Protein AF-A0A973XFJ5-F1 (afdb_monomer_lite)

Foldseek 3Di:
DVLAADDDPDDPCVFLPVQDDPDDDDPDDDPDSAWTWDACPPPQWDVCVQANPPDDQRNHPNARDDHHQDDQDDQDQAHAPDPDSTCSLFQVVLGDRDTGIHDNDHDDQPPGSSLVDGGQPCSSVVRDPDPFPCVAQAPPGHYRNLVVFFWPDQEDDAFDWIGGRAHQADCTDRRHRPDNQGDDPDDGLVQFAPDDSTRGHTDHGFQAAAWAPPDDPVLFDPDPVDGGFPCSCLVGHNDWQFPPCCCADPVNVVRHDDPDRRHHADPLADDQDPDTLNQWAEDCQHQNHDIRDDPRGDSAQTKDFPPPDPDFPCVQANPPDACPSHPRQNQRHHQDCPDQLHADDDDPVDGQCQFLPPQGDGDIDGRNGDDDDSAWGWDFCPPPQWPCCLPANCPDDQRNHVNRAQAAHEHPPDPDDQFAPPPPDPGLSLFQVVLGDHDIGTRHDPDRYDDPDSSPPPPGAPCSVVVPDPDPFPCSAAEPPHDYDPLVSFFWPVAAEDDPQDWIGGAAHFADCRHDRRYYHDPPGDRDDGPVVFADDDSTTGHTDQPPPDDDD

Sequence (553 aa):
LAPAHLPASAACQSCHINSTPTGLVPSAGMKTFAGAGFIHTGITSGCETCHGPNVVAGSFAGNPSIVVMPQSGVPGASAHIPSSTTCESCHLGSMPASLIPFSASAPAIGSTGFRTSPPTSAKIHANSNTSSCAACHEGGMAWVGVDLYPRASSVYVPHAIYTGYQTRPGTGGSYAVNDASHPGAGLDCGTCHTSFSGFGPLSLPSGHIPVASTATCGNCHSNFSTPPTIDAIHAYAPSQTSNCAQCHSTDNAALYTVTRAIVTPPIDHIPMGTLSCESCHVGALSSIKATPVKTGDSFAASLFNHAGTTVACSYCHGVNVDASTFKGLSGIKVLSYTATPPHMKVNSQLGCESCHLGSVPTGQVGVGVGSKSFAGASFIHSNITSDCENCHGPSITPASFMGSPKIVVMPPSVVAGPGSHIPSSTTCESCHLSSMPSGLLPGSASKTTGPGTGFQSPAPSSSQVHGNSNTASCNLCHEKNQSWIGMSMYPGAPAGARVPGATYTGFQTRPFAGGTGTSVNDATHVTSGECSDCHNGFTGFAPPTMGSNHIPV

Structure (mmCIF, N/CA/C/O backbone):
data_AF-A0A973XFJ5-F1
#
_entry.id   AF-A0A973XFJ5-F1
#
loop_
_atom_site.group_PDB
_atom_site.id
_atom_site.type_symbol
_atom_site.label_atom_id
_atom_site.label_alt_id
_atom_site.label_comp_id
_atom_site.label_asym_id
_atom_site.label_entity_id
_atom_site.label_seq_id
_atom_site.pdbx_PDB_ins_code
_atom_site.Cartn_x
_atom_site.Cartn_y
_atom_site.Cartn_z
_atom_site.occupancy
_atom_site.B_iso_or_equiv
_atom_site.auth_seq_id
_atom_site.auth_comp_id
_atom_site.auth_asym_id
_atom_site.auth_atom_id
_atom_site.pdbx_PDB_model_num
ATOM 1 N N . LEU A 1 1 ? -60.911 -20.850 54.458 1.00 60.38 1 LEU A N 1
ATOM 2 C CA . LEU A 1 1 ? -60.712 -19.746 55.426 1.00 60.38 1 LEU A CA 1
ATOM 3 C C . LEU A 1 1 ? -60.797 -18.440 54.648 1.00 60.38 1 LEU A C 1
ATOM 5 O O . LEU A 1 1 ? -60.376 -18.435 53.497 1.00 60.38 1 LEU A O 1
ATOM 9 N N . ALA A 1 2 ? -61.376 -17.392 55.232 1.00 54.91 2 ALA A N 1
ATOM 10 C CA . ALA A 1 2 ? -61.298 -16.028 54.713 1.00 54.91 2 ALA A CA 1
ATOM 11 C C . ALA A 1 2 ? -60.656 -15.167 55.817 1.00 54.91 2 ALA A C 1
ATOM 13 O O . ALA A 1 2 ? -61.245 -15.091 56.899 1.00 54.91 2 ALA A O 1
ATOM 14 N N . PRO A 1 3 ? -59.454 -14.595 55.609 1.00 65.69 3 PRO A N 1
ATOM 15 C CA . PRO A 1 3 ? -58.591 -14.686 54.418 1.00 65.69 3 PRO A CA 1
ATOM 16 C C . PRO A 1 3 ? -58.090 -16.110 54.121 1.00 65.69 3 PRO A C 1
ATOM 18 O O . PRO A 1 3 ? -58.245 -17.015 54.945 1.00 65.69 3 PRO A O 1
ATOM 21 N N . ALA A 1 4 ? -57.499 -16.322 52.942 1.00 70.94 4 ALA A N 1
ATOM 22 C CA . ALA A 1 4 ? -56.921 -17.613 52.571 1.00 70.94 4 ALA A CA 1
ATOM 23 C C . ALA A 1 4 ? -55.790 -18.023 53.537 1.00 70.94 4 ALA A C 1
ATOM 25 O O . ALA A 1 4 ? -55.094 -17.181 54.104 1.00 70.94 4 ALA A O 1
ATOM 26 N N . HIS A 1 5 ? -55.617 -19.330 53.750 1.00 74.88 5 HIS A N 1
ATOM 27 C CA . HIS A 1 5 ? -54.439 -19.847 54.451 1.00 74.88 5 HIS A CA 1
ATOM 28 C C . HIS A 1 5 ? -53.214 -19.758 53.530 1.00 74.88 5 HIS A C 1
ATOM 30 O O . HIS A 1 5 ? -53.362 -19.799 52.308 1.00 74.88 5 HIS A O 1
ATOM 36 N N . LEU A 1 6 ? -52.013 -19.664 54.104 1.00 71.38 6 LEU A N 1
ATOM 37 C CA . LEU A 1 6 ? -50.775 -19.664 53.325 1.00 71.38 6 LEU A CA 1
ATOM 38 C C . LEU A 1 6 ? -50.609 -21.005 52.557 1.00 71.38 6 LEU A C 1
ATOM 40 O O . LEU A 1 6 ? -50.971 -22.056 53.100 1.00 71.38 6 LEU A O 1
ATOM 44 N N . PRO A 1 7 ? -50.074 -21.019 51.324 1.00 69.62 7 PRO A N 1
ATOM 45 C CA . PRO A 1 7 ? -49.811 -22.266 50.600 1.00 69.62 7 PRO A CA 1
ATOM 46 C C . PRO A 1 7 ? -48.725 -23.102 51.298 1.00 69.62 7 PRO A C 1
ATOM 48 O O . PRO A 1 7 ? -47.571 -22.689 51.362 1.00 69.62 7 PRO A O 1
ATOM 51 N N . ALA A 1 8 ? -49.073 -24.279 51.824 1.00 67.38 8 ALA A N 1
ATOM 52 C CA . ALA A 1 8 ? -48.135 -25.163 52.517 1.00 67.38 8 ALA A CA 1
ATOM 53 C C . ALA A 1 8 ? -48.295 -26.613 52.044 1.00 67.38 8 ALA A C 1
ATOM 55 O O . ALA A 1 8 ? -49.399 -27.154 52.057 1.00 67.38 8 ALA A O 1
ATOM 56 N N . SER A 1 9 ? -47.185 -27.246 51.657 1.00 67.06 9 SER A N 1
ATOM 57 C CA . SER A 1 9 ? -47.084 -28.698 51.431 1.00 67.06 9 SER A CA 1
ATOM 58 C C . SER A 1 9 ? -46.514 -29.444 52.645 1.00 67.06 9 SER A C 1
ATOM 60 O O . SER A 1 9 ? -46.546 -30.672 52.689 1.00 67.06 9 SER A O 1
ATOM 62 N N . ALA A 1 10 ? -45.992 -28.705 53.631 1.00 66.69 10 ALA A N 1
ATOM 63 C CA . ALA A 1 10 ? -45.483 -29.243 54.885 1.00 66.69 10 ALA A CA 1
ATOM 64 C C . ALA A 1 10 ? -46.624 -29.666 55.823 1.00 66.69 10 ALA A C 1
ATOM 66 O O . ALA A 1 10 ? -47.728 -29.118 55.781 1.00 66.69 10 ALA A O 1
ATOM 67 N N . ALA A 1 11 ? -46.341 -30.625 56.709 1.00 73.38 11 ALA A N 1
ATOM 68 C CA . ALA A 1 11 ? -47.278 -31.030 57.750 1.00 73.38 11 ALA A CA 1
ATOM 69 C C . ALA A 1 11 ? -47.620 -29.838 58.666 1.00 73.38 11 ALA A C 1
ATOM 71 O O . ALA A 1 11 ? -46.754 -29.020 58.979 1.00 73.38 11 ALA A O 1
ATOM 72 N N . CYS A 1 12 ? -48.867 -29.743 59.141 1.00 72.00 12 CYS A N 1
ATOM 73 C CA . CYS A 1 12 ? -49.333 -28.621 59.970 1.00 72.00 12 CYS A CA 1
ATOM 74 C C . CYS A 1 12 ? -48.448 -28.385 61.210 1.00 72.00 12 CYS A C 1
ATOM 76 O O . CYS A 1 12 ? -48.245 -27.245 61.623 1.00 72.00 12 CYS A O 1
ATOM 78 N N . GLN A 1 13 ? -47.884 -29.456 61.771 1.00 71.75 13 GLN A N 1
ATOM 79 C CA . GLN A 1 13 ? -46.976 -29.450 62.919 1.00 71.75 13 GLN A CA 1
ATOM 80 C C . GLN A 1 13 ? -45.671 -28.683 62.652 1.00 71.75 13 GLN A C 1
ATOM 82 O O . GLN A 1 13 ? -45.058 -28.202 63.599 1.00 71.75 13 GLN A O 1
ATOM 87 N N . SER A 1 14 ? -45.249 -28.544 61.393 1.00 68.81 14 SER A N 1
ATOM 88 C CA . SER A 1 14 ? -44.018 -27.837 61.013 1.00 68.81 14 SER A CA 1
ATOM 89 C C . SER A 1 14 ? -44.129 -26.314 61.148 1.00 68.81 14 SER A C 1
ATOM 91 O O . SER A 1 14 ? -43.113 -25.653 61.345 1.00 68.81 14 SER A O 1
ATOM 93 N N . CYS A 1 15 ? -45.344 -25.760 61.075 1.00 66.56 15 CYS A N 1
ATOM 94 C CA . CYS A 1 15 ? -45.603 -24.318 61.204 1.00 66.56 15 CYS A CA 1
ATOM 95 C C . CYS A 1 15 ? -46.362 -23.986 62.503 1.00 66.56 15 CYS A C 1
ATOM 97 O O . CYS A 1 15 ? -46.098 -22.986 63.167 1.00 66.56 15 CYS A O 1
ATOM 99 N N . HIS A 1 16 ? -47.263 -24.863 62.945 1.00 70.69 16 HIS A N 1
ATOM 100 C CA . HIS A 1 16 ? -48.054 -24.683 64.166 1.00 70.69 16 HIS A CA 1
ATOM 101 C C . HIS A 1 16 ? -47.388 -25.316 65.395 1.00 70.69 16 HIS A C 1
ATOM 103 O O . HIS A 1 16 ? -48.012 -26.074 66.147 1.00 70.69 16 HIS A O 1
ATOM 109 N N . ILE A 1 17 ? -46.109 -25.002 65.607 1.00 62.50 17 ILE A N 1
ATOM 110 C CA . ILE A 1 17 ? -45.371 -25.459 66.788 1.00 62.50 17 ILE A CA 1
ATOM 111 C C . ILE A 1 17 ? -46.031 -24.838 68.028 1.00 62.50 17 ILE A C 1
ATOM 113 O O . ILE A 1 17 ? -46.179 -23.623 68.108 1.00 62.50 17 ILE A O 1
ATOM 117 N N . ASN A 1 18 ? -46.465 -25.681 68.970 1.00 57.97 18 ASN A N 1
ATOM 118 C CA . ASN A 1 18 ? -47.217 -25.315 70.184 1.00 57.97 18 ASN A CA 1
ATOM 119 C C . ASN A 1 18 ? -48.660 -24.810 69.973 1.00 57.97 18 ASN A C 1
ATOM 121 O O . ASN A 1 18 ? -49.275 -24.318 70.916 1.00 57.97 18 ASN A O 1
ATOM 125 N N . SER A 1 19 ? -49.229 -24.961 68.772 1.00 59.50 19 SER A N 1
ATOM 126 C CA . SER A 1 19 ? -50.631 -24.600 68.483 1.00 59.50 19 SER A CA 1
ATOM 127 C C . SER A 1 19 ? -51.443 -25.757 67.886 1.00 59.50 19 SER A C 1
ATOM 129 O O . SER A 1 19 ? -52.580 -25.557 67.466 1.00 59.50 19 SER A O 1
ATOM 131 N N . THR A 1 20 ? -50.879 -26.968 67.824 1.00 57.78 20 THR A N 1
ATOM 132 C CA . THR A 1 20 ? -51.564 -28.158 67.299 1.00 57.78 20 THR A CA 1
ATOM 133 C C . THR A 1 20 ? -52.447 -28.805 68.372 1.00 57.78 20 THR A C 1
ATOM 135 O O . THR A 1 20 ? -51.943 -29.155 69.440 1.00 57.78 20 THR A O 1
ATOM 138 N N . PRO A 1 21 ? -53.761 -28.982 68.127 1.00 56.84 21 PRO A N 1
ATOM 139 C CA . PRO A 1 21 ? -54.629 -29.682 69.067 1.00 56.84 21 PRO A CA 1
ATOM 140 C C . PRO A 1 21 ? -54.172 -31.137 69.236 1.00 56.84 21 PRO A C 1
ATOM 142 O O . PRO A 1 21 ? -54.042 -31.865 68.256 1.00 56.84 21 PRO A O 1
ATOM 145 N N . THR A 1 22 ? -53.960 -31.584 70.471 1.00 54.41 22 THR A N 1
ATOM 146 C CA . THR A 1 22 ? -53.545 -32.959 70.806 1.00 54.41 22 THR A CA 1
ATOM 147 C C . THR A 1 22 ? -54.722 -33.946 70.923 1.00 54.41 22 THR A C 1
ATOM 149 O O . THR A 1 22 ? -54.562 -35.026 71.487 1.00 54.41 22 THR A O 1
ATOM 152 N N . GLY A 1 23 ? -55.906 -33.620 70.381 1.00 57.28 23 GLY A N 1
ATOM 153 C CA . GLY A 1 23 ? -57.120 -34.445 70.485 1.00 57.28 23 GLY A CA 1
ATOM 154 C C . GLY A 1 23 ? -58.127 -34.271 69.337 1.00 57.28 23 GLY A C 1
ATOM 155 O O . GLY A 1 23 ? -57.961 -33.409 68.474 1.00 57.28 23 GLY A O 1
ATOM 156 N N . LEU A 1 24 ? -59.179 -35.107 69.330 1.00 48.22 24 LEU A N 1
ATOM 157 C CA . LEU A 1 24 ? -60.285 -35.058 68.360 1.00 48.22 24 LEU A CA 1
ATOM 158 C C . LEU A 1 24 ? -61.036 -33.720 68.465 1.00 48.22 24 LEU A C 1
ATOM 160 O O . LEU A 1 24 ? -61.571 -33.381 69.519 1.00 48.22 24 LEU A O 1
ATOM 164 N N . VAL A 1 25 ? -61.079 -32.967 67.365 1.00 53.72 25 VAL A N 1
ATOM 165 C CA . VAL A 1 25 ? -61.677 -31.624 67.291 1.00 53.72 25 VAL A CA 1
ATOM 166 C C . VAL A 1 25 ? -63.064 -31.663 66.622 1.00 53.72 25 VAL A C 1
ATOM 168 O O . VAL A 1 25 ? -63.187 -32.242 65.541 1.00 53.72 25 VAL A O 1
ATOM 171 N N . PRO A 1 26 ? -64.112 -31.047 67.212 1.00 48.16 26 PRO A N 1
ATOM 172 C CA . PRO A 1 26 ? -65.444 -30.954 66.604 1.00 48.16 26 PRO A CA 1
ATOM 173 C C . PRO A 1 26 ? -65.457 -30.073 65.345 1.00 48.16 26 PRO A C 1
ATOM 175 O O . PRO A 1 26 ? -64.760 -29.063 65.269 1.00 48.16 26 PRO A O 1
ATOM 178 N N . SER A 1 27 ? -66.308 -30.416 64.375 1.00 47.88 27 SER A N 1
ATOM 179 C CA . SER A 1 27 ? -66.386 -29.812 63.033 1.00 47.88 27 SER A CA 1
ATOM 180 C C . SER A 1 27 ? -66.854 -28.348 62.975 1.00 47.88 27 SER A C 1
ATOM 182 O O . SER A 1 27 ? -66.819 -27.746 61.903 1.00 47.88 27 SER A O 1
ATOM 184 N N . ALA A 1 28 ? -67.258 -27.742 64.093 1.00 38.84 28 ALA A N 1
ATOM 185 C CA . ALA A 1 28 ? -67.759 -26.372 64.129 1.00 38.84 28 ALA A CA 1
ATOM 186 C C . ALA A 1 28 ? -67.076 -25.561 65.241 1.00 38.84 28 ALA A C 1
ATOM 188 O O . ALA A 1 28 ? -67.359 -25.755 66.420 1.00 38.84 28 ALA A O 1
ATOM 189 N N . GLY A 1 29 ? -66.201 -24.621 64.856 1.00 48.25 29 GLY A N 1
ATOM 190 C CA . GLY A 1 29 ? -65.734 -23.558 65.758 1.00 48.25 29 GLY A CA 1
ATOM 191 C C . GLY A 1 29 ? -64.234 -23.478 66.064 1.00 48.25 29 GLY A C 1
ATOM 192 O O . GLY A 1 29 ? -63.883 -23.091 67.176 1.00 48.25 29 GLY A O 1
ATOM 193 N N . MET A 1 30 ? -63.327 -23.762 65.119 1.00 52.44 30 MET A N 1
ATOM 194 C CA . MET A 1 30 ? -61.917 -23.383 65.317 1.00 52.44 30 MET A CA 1
ATOM 195 C C . MET A 1 30 ? -61.772 -21.857 65.453 1.00 52.44 30 MET A C 1
ATOM 197 O O . MET A 1 30 ? -61.912 -21.122 64.474 1.00 52.44 30 MET A O 1
ATOM 201 N N . LYS A 1 31 ? -61.403 -21.381 66.648 1.00 50.31 31 LYS A N 1
ATOM 202 C CA . LYS A 1 31 ? -60.754 -20.077 66.836 1.00 50.31 31 LYS A CA 1
ATOM 203 C C . LYS A 1 31 ? -59.234 -20.280 66.782 1.00 50.31 31 LYS A C 1
ATOM 205 O O . LYS A 1 31 ? -58.609 -20.472 67.808 1.00 50.31 31 LYS A O 1
ATOM 210 N N . THR A 1 32 ? -58.738 -20.310 65.544 1.00 56.59 32 THR A N 1
ATOM 211 C CA . THR A 1 32 ? -57.390 -19.956 65.043 1.00 56.59 32 THR A CA 1
ATOM 212 C C . THR A 1 32 ? -56.125 -20.541 65.711 1.00 56.59 32 THR A C 1
ATOM 214 O O . THR A 1 32 ? -55.956 -20.568 66.921 1.00 56.59 32 THR A O 1
ATOM 217 N N . PHE A 1 33 ? -55.141 -20.911 64.878 1.00 56.66 33 PHE A N 1
ATOM 218 C CA . PHE A 1 33 ? -53.754 -21.199 65.275 1.00 56.66 33 PHE A CA 1
ATOM 219 C C . PHE A 1 33 ? -52.970 -19.910 65.616 1.00 56.66 33 PHE A C 1
ATOM 221 O O . PHE A 1 33 ? -51.956 -19.595 64.987 1.00 56.66 33 PHE A O 1
ATOM 228 N N . ALA A 1 34 ? -53.477 -19.104 66.548 1.00 55.75 34 ALA A N 1
ATOM 229 C CA . ALA A 1 34 ? -52.847 -17.840 66.925 1.00 55.75 34 ALA A CA 1
ATOM 230 C C . ALA A 1 34 ? -51.452 -18.074 67.543 1.00 55.75 34 ALA A C 1
ATOM 232 O O . ALA A 1 34 ? -51.303 -18.900 68.439 1.00 55.75 34 ALA A O 1
ATOM 233 N N . GLY A 1 35 ? -50.437 -17.340 67.068 1.00 58.09 35 GLY A N 1
ATOM 234 C CA . GLY A 1 35 ? -49.057 -17.421 67.576 1.00 58.09 35 GLY A CA 1
ATOM 235 C C . GLY A 1 35 ? -48.160 -18.473 66.911 1.00 58.09 35 GLY A C 1
ATOM 236 O O . GLY A 1 35 ? -47.021 -18.647 67.336 1.00 58.09 35 GLY A O 1
ATOM 237 N N . ALA A 1 36 ? -48.643 -19.154 65.868 1.00 66.62 36 ALA A N 1
ATOM 238 C CA . ALA A 1 36 ? -47.832 -20.069 65.069 1.00 66.62 36 ALA A CA 1
ATOM 239 C C . ALA A 1 36 ? -46.650 -19.361 64.374 1.00 66.62 36 ALA A C 1
ATOM 241 O O . ALA A 1 36 ? -46.677 -18.151 64.150 1.00 66.62 36 ALA A O 1
ATOM 242 N N . GLY A 1 37 ? -45.609 -20.123 64.037 1.00 71.31 37 GLY A N 1
ATOM 243 C CA . GLY A 1 37 ? -44.451 -19.633 63.291 1.00 71.31 37 GLY A CA 1
ATOM 244 C C . GLY A 1 37 ? -44.465 -20.094 61.836 1.00 71.31 37 GLY A C 1
ATOM 245 O O . GLY A 1 37 ? -45.268 -20.929 61.426 1.00 71.31 37 GLY A O 1
ATOM 246 N N . PHE A 1 38 ? -43.543 -19.565 61.044 1.00 75.38 38 PHE A N 1
ATOM 247 C CA . PHE A 1 38 ? -43.336 -19.963 59.660 1.00 75.38 38 PHE A CA 1
ATOM 248 C C . PHE A 1 38 ? -41.890 -20.401 59.432 1.00 75.38 38 PHE A C 1
ATOM 250 O O . PHE A 1 38 ? -40.961 -19.753 59.911 1.00 75.38 38 PHE A O 1
ATOM 257 N N . ILE A 1 39 ? -41.693 -21.494 58.696 1.00 76.19 39 ILE A N 1
ATOM 258 C CA . ILE A 1 39 ? -40.373 -21.989 58.296 1.00 76.19 39 ILE A CA 1
ATOM 259 C C . ILE A 1 39 ? -40.258 -21.950 56.772 1.00 76.19 39 ILE A C 1
ATOM 261 O O . ILE A 1 39 ? -41.198 -22.307 56.068 1.00 76.19 39 ILE A O 1
ATOM 265 N N . HIS A 1 40 ? -39.103 -21.523 56.262 1.00 79.69 40 HIS A N 1
ATOM 266 C CA . HIS A 1 40 ? -38.872 -21.390 54.821 1.00 79.69 40 HIS A CA 1
ATOM 267 C C . HIS A 1 40 ? -38.239 -22.650 54.194 1.00 79.69 40 HIS A C 1
ATOM 269 O O . HIS A 1 40 ? -37.986 -22.694 52.993 1.00 79.69 40 HIS A O 1
ATOM 275 N N . THR A 1 41 ? -37.965 -23.693 54.986 1.00 76.31 41 THR A N 1
ATOM 276 C CA . THR A 1 41 ? -37.354 -24.944 54.517 1.00 76.31 41 THR A CA 1
ATOM 277 C C . THR A 1 41 ? -38.170 -25.572 53.387 1.00 76.31 41 THR A C 1
ATOM 279 O O . THR A 1 41 ? -39.364 -25.816 53.533 1.00 76.31 41 THR A O 1
ATOM 282 N N . GLY A 1 42 ? -37.505 -25.866 52.268 1.00 76.81 42 GLY A N 1
ATOM 283 C CA . GLY A 1 42 ? -38.132 -26.451 51.079 1.00 76.81 42 GLY A CA 1
ATOM 284 C C . GLY A 1 42 ? -38.728 -25.431 50.104 1.00 76.81 42 GLY A C 1
ATOM 285 O O . GLY A 1 42 ? -39.168 -25.828 49.029 1.00 76.81 42 GLY A O 1
ATOM 286 N N . ILE A 1 43 ? -38.707 -24.135 50.430 1.00 78.88 43 ILE A N 1
ATOM 287 C CA . ILE A 1 43 ? -39.112 -23.065 49.514 1.00 78.88 43 ILE A CA 1
ATOM 288 C C . ILE A 1 43 ? -37.888 -22.628 48.713 1.00 78.88 43 ILE A C 1
ATOM 290 O O . ILE A 1 43 ? -36.911 -22.139 49.271 1.00 78.88 43 ILE A O 1
ATOM 294 N N . THR A 1 44 ? -37.932 -22.816 47.398 1.00 83.88 44 THR A N 1
ATOM 295 C CA . THR A 1 44 ? -36.832 -22.445 46.491 1.00 83.88 44 THR A CA 1
ATOM 296 C C . THR A 1 44 ? -37.251 -21.467 45.391 1.00 83.88 44 THR A C 1
ATOM 298 O O . THR A 1 44 ? -36.394 -20.968 44.666 1.00 83.88 44 THR A O 1
ATOM 301 N N . SER A 1 45 ? -38.547 -21.171 45.270 1.00 86.00 45 SER A N 1
ATOM 302 C CA . SER A 1 45 ? -39.116 -20.267 44.266 1.00 86.00 45 SER A CA 1
ATOM 303 C C . SER A 1 45 ? -40.492 -19.749 44.689 1.00 86.00 45 SER A C 1
ATOM 305 O O . SER A 1 45 ? -41.117 -20.309 45.593 1.00 86.00 45 SER A O 1
ATOM 307 N N . GLY A 1 46 ? -41.003 -18.730 43.997 1.00 84.00 46 GLY A N 1
ATOM 308 C CA . GLY A 1 46 ? -42.352 -18.194 44.200 1.00 84.00 46 GLY A CA 1
ATOM 309 C C . GLY A 1 46 ? -42.464 -17.266 45.408 1.00 84.00 46 GLY A C 1
ATOM 310 O O . GLY A 1 46 ? -43.563 -17.078 45.938 1.00 84.00 46 GLY A O 1
ATOM 311 N N . CYS A 1 47 ? -41.343 -16.679 45.841 1.00 83.31 47 CYS A N 1
ATOM 312 C CA . CYS A 1 47 ? -41.251 -15.806 47.014 1.00 83.31 47 CYS A CA 1
ATOM 313 C C . CYS A 1 47 ? -42.237 -14.627 46.947 1.00 83.31 47 CYS A C 1
ATOM 315 O O . CYS A 1 47 ? -42.805 -14.237 47.968 1.00 83.31 47 CYS A O 1
ATOM 317 N N . GLU A 1 48 ? -42.497 -14.102 45.747 1.00 83.25 48 GLU A N 1
ATOM 318 C CA . GLU A 1 48 ? -43.462 -13.026 45.480 1.00 83.25 48 GLU A CA 1
ATOM 319 C C . GLU A 1 48 ? -44.897 -13.340 45.925 1.00 83.25 48 GLU A C 1
ATOM 321 O O . GLU A 1 48 ? -45.651 -12.425 46.241 1.00 83.25 48 GLU A O 1
ATOM 326 N N . THR A 1 49 ? -45.272 -14.617 46.026 1.00 83.94 49 THR A N 1
ATOM 327 C CA . THR A 1 49 ? -46.606 -15.018 46.504 1.00 83.94 49 THR A CA 1
ATOM 328 C C . THR A 1 49 ? -46.837 -14.560 47.943 1.00 83.94 49 THR A C 1
ATOM 330 O O . THR A 1 49 ? -47.951 -14.197 48.312 1.00 83.94 49 THR A O 1
ATOM 333 N N . CYS A 1 50 ? -45.776 -14.560 48.755 1.00 80.62 50 CYS A N 1
ATOM 334 C CA . CYS A 1 50 ? -45.821 -14.197 50.172 1.00 80.62 50 CYS A CA 1
ATOM 335 C C . CYS A 1 50 ? -45.207 -12.820 50.449 1.00 80.62 50 CYS A C 1
ATOM 337 O O . CYS A 1 50 ? -45.609 -12.157 51.400 1.00 80.62 50 CYS A O 1
ATOM 339 N N . HIS A 1 51 ? -44.244 -12.391 49.631 1.00 81.00 51 HIS A N 1
ATOM 340 C CA . HIS A 1 51 ? -43.458 -11.171 49.836 1.00 81.00 51 HIS A CA 1
ATOM 341 C C . HIS A 1 51 ? -43.655 -10.120 48.730 1.00 81.00 51 HIS A C 1
ATOM 343 O O . HIS A 1 51 ? -42.956 -9.108 48.713 1.00 81.00 51 HIS A O 1
ATOM 349 N N . GLY A 1 52 ? -44.575 -10.346 47.791 1.00 79.19 52 GLY A N 1
ATOM 350 C CA . GLY A 1 52 ? -44.824 -9.459 46.657 1.00 79.19 52 GLY A CA 1
ATOM 351 C C . GLY A 1 52 ? -45.403 -8.096 47.050 1.00 79.19 52 GLY A C 1
ATOM 352 O O . GLY A 1 52 ? -45.948 -7.940 48.143 1.00 79.19 52 GLY A O 1
ATOM 353 N N . PRO A 1 53 ? -45.351 -7.109 46.139 1.00 75.69 53 PRO A N 1
ATOM 354 C CA . PRO A 1 53 ? -45.775 -5.732 46.413 1.00 75.69 53 PRO A CA 1
ATOM 355 C C . PRO A 1 53 ? -47.284 -5.596 46.680 1.00 75.69 53 PRO A C 1
ATOM 357 O O . PRO A 1 53 ? -47.721 -4.605 47.253 1.00 75.69 53 PRO A O 1
ATOM 360 N N . ASN A 1 54 ? -48.079 -6.594 46.277 1.00 78.62 54 ASN A N 1
ATOM 361 C CA . ASN A 1 54 ? -49.528 -6.628 46.484 1.00 78.62 54 ASN A CA 1
ATOM 362 C C . ASN A 1 54 ? -49.936 -7.337 47.788 1.00 78.62 54 ASN A C 1
ATOM 364 O O . ASN A 1 54 ? -51.126 -7.412 48.095 1.00 78.62 54 ASN A O 1
ATOM 368 N N . VAL A 1 55 ? -48.980 -7.887 48.544 1.00 78.50 55 VAL A N 1
ATOM 369 C CA . VAL A 1 55 ? -49.261 -8.518 49.835 1.00 78.50 55 VAL A CA 1
ATOM 370 C C . VAL A 1 55 ? -49.395 -7.424 50.893 1.00 78.50 55 VAL A C 1
ATOM 372 O O . VAL A 1 55 ? -48.503 -6.609 51.098 1.00 78.50 55 VAL A O 1
ATOM 375 N N . VAL A 1 56 ? -50.530 -7.404 51.582 1.00 77.62 56 VAL A N 1
ATOM 376 C CA . VAL A 1 56 ? -50.849 -6.447 52.654 1.00 77.62 56 VAL A CA 1
ATOM 377 C C . VAL A 1 56 ? -51.188 -7.164 53.962 1.00 77.62 56 VAL A C 1
ATOM 379 O O . VAL A 1 56 ? -51.401 -8.382 53.984 1.00 77.62 56 VAL A O 1
ATOM 382 N N . ALA A 1 57 ? -51.258 -6.428 55.074 1.00 75.12 57 ALA A N 1
ATOM 383 C CA . ALA A 1 57 ? -51.711 -6.976 56.352 1.00 75.12 57 ALA A CA 1
ATOM 384 C C . ALA A 1 57 ? -53.085 -7.657 56.199 1.00 75.12 57 ALA A C 1
ATOM 386 O O . ALA A 1 57 ? -54.004 -7.094 55.607 1.00 75.12 57 ALA A O 1
ATOM 387 N N . GLY A 1 58 ? -53.216 -8.887 56.704 1.00 73.31 58 GLY A N 1
ATOM 388 C CA . GLY A 1 58 ? -54.436 -9.684 56.547 1.00 73.31 58 GLY A CA 1
ATOM 389 C C . GLY A 1 58 ? -54.582 -10.416 55.207 1.00 73.31 58 GLY A C 1
ATOM 390 O O . GLY A 1 58 ? -55.607 -11.058 55.000 1.00 73.31 58 GLY A O 1
ATOM 391 N N . SER A 1 59 ? -53.575 -10.402 54.322 1.00 78.44 59 SER A N 1
ATOM 392 C CA . SER A 1 59 ? -53.595 -11.227 53.093 1.00 78.44 59 SER A CA 1
ATOM 393 C C . SER A 1 59 ? -53.681 -12.729 53.387 1.00 78.44 59 SER A C 1
ATOM 395 O O . SER A 1 59 ? -54.226 -13.485 52.586 1.00 78.44 59 SER A O 1
ATOM 397 N N . PHE A 1 60 ? -53.190 -13.156 54.556 1.00 77.75 60 PHE A N 1
ATOM 398 C CA . PHE A 1 60 ? -53.240 -14.542 55.015 1.00 77.75 60 PHE A CA 1
ATOM 399 C C . PHE A 1 60 ? -53.902 -14.647 56.391 1.00 77.75 60 PHE A C 1
ATOM 401 O O . PHE A 1 60 ? -53.690 -13.809 57.271 1.00 77.75 60 PHE A O 1
ATOM 408 N N . ALA A 1 61 ? -54.694 -15.700 56.597 1.00 72.88 61 ALA A N 1
ATOM 409 C CA . ALA A 1 61 ? -55.353 -15.953 57.874 1.00 72.88 61 ALA A CA 1
ATOM 410 C C . ALA A 1 61 ? -54.339 -16.154 59.013 1.00 72.88 61 ALA A C 1
ATOM 412 O O . ALA A 1 61 ? -53.425 -16.966 58.904 1.00 72.88 61 ALA A O 1
ATOM 413 N N . GLY A 1 62 ? -54.542 -15.451 60.134 1.00 67.88 62 GLY A N 1
ATOM 414 C CA . GLY A 1 62 ? -53.711 -15.585 61.337 1.00 67.88 62 GLY A CA 1
ATOM 415 C C . GLY A 1 62 ? -52.396 -14.799 61.314 1.00 67.88 62 GLY A C 1
ATOM 416 O O . GLY A 1 62 ? -51.638 -14.896 62.275 1.00 67.88 62 GLY A O 1
ATOM 417 N N . ASN A 1 63 ? -52.140 -14.004 60.268 1.00 68.38 63 ASN A N 1
ATOM 418 C CA . ASN A 1 63 ? -50.915 -13.225 60.131 1.00 68.38 63 ASN A CA 1
ATOM 419 C C . ASN A 1 63 ? -51.182 -11.703 60.143 1.00 68.38 63 ASN A C 1
ATOM 421 O O . ASN A 1 63 ? -51.779 -11.181 59.196 1.00 68.38 63 ASN A O 1
ATOM 425 N N . PRO A 1 64 ? -50.732 -10.978 61.185 1.00 62.88 64 PRO A N 1
ATOM 426 C CA . PRO A 1 64 ? -50.908 -9.533 61.265 1.00 62.88 64 PRO A CA 1
ATOM 427 C C . PRO A 1 64 ? -49.932 -8.729 60.389 1.00 62.88 64 PRO A C 1
ATOM 429 O O . PRO A 1 64 ? -50.259 -7.592 60.053 1.00 62.88 64 PRO A O 1
ATOM 432 N N . SER A 1 65 ? -48.767 -9.264 59.992 1.00 71.44 65 SER A N 1
ATOM 433 C CA . SER A 1 65 ? -47.792 -8.579 59.121 1.00 71.44 65 SER A CA 1
ATOM 434 C C . SER A 1 65 ? -46.708 -9.519 58.565 1.00 71.44 65 SER A C 1
ATOM 436 O O . SER A 1 65 ? -46.056 -10.251 59.308 1.00 71.44 65 SER A O 1
ATOM 438 N N . ILE A 1 66 ? -46.451 -9.431 57.253 1.00 74.25 66 ILE A N 1
ATOM 439 C CA . ILE A 1 66 ? -45.315 -10.066 56.558 1.00 74.25 66 ILE A CA 1
ATOM 440 C C . ILE A 1 66 ? -44.385 -8.966 56.042 1.00 74.25 66 ILE A C 1
ATOM 442 O O . ILE A 1 66 ? -44.838 -7.882 55.682 1.00 74.25 66 ILE A O 1
ATOM 446 N N . VAL A 1 67 ? -43.080 -9.239 55.999 1.00 75.50 67 VAL A N 1
ATOM 447 C CA . VAL A 1 67 ? -42.115 -8.380 55.298 1.00 75.50 67 VAL A CA 1
ATOM 448 C C . VAL A 1 67 ? -42.431 -8.420 53.811 1.00 75.50 67 VAL A C 1
ATOM 450 O O . VAL A 1 67 ? -42.307 -9.474 53.208 1.00 75.50 67 VAL A O 1
ATOM 453 N N . VAL A 1 68 ? -42.810 -7.307 53.203 1.00 76.00 68 VAL A N 1
ATOM 454 C CA . VAL A 1 68 ? -43.118 -7.261 51.767 1.00 76.00 68 VAL A CA 1
ATOM 455 C C . VAL A 1 68 ? -42.124 -6.379 51.038 1.00 76.00 68 VAL A C 1
ATOM 457 O O . VAL A 1 68 ? -41.479 -5.514 51.639 1.00 76.00 68 VAL A O 1
ATOM 460 N N . MET A 1 69 ? -41.968 -6.624 49.744 1.00 70.19 69 MET A N 1
ATOM 461 C CA . MET A 1 69 ? -41.122 -5.792 48.908 1.00 70.19 69 MET A CA 1
ATOM 462 C C . MET A 1 69 ? -41.643 -4.351 48.854 1.00 70.19 69 MET A C 1
ATOM 464 O O . MET A 1 69 ? -42.855 -4.141 48.760 1.00 70.19 69 MET A O 1
ATOM 468 N N . PRO A 1 70 ? -40.743 -3.350 48.852 1.00 68.12 70 PRO A N 1
ATOM 469 C CA . PRO A 1 70 ? -41.113 -1.989 48.491 1.00 68.12 70 PRO A CA 1
ATOM 470 C C . PRO A 1 70 ? -41.710 -1.957 47.079 1.00 68.12 70 PRO A C 1
ATOM 472 O O . PRO A 1 70 ? -41.270 -2.698 46.200 1.00 68.12 70 PRO A O 1
ATOM 475 N N . GLN A 1 71 ? -42.685 -1.079 46.840 1.00 60.84 71 GLN A N 1
ATOM 476 C CA . GLN A 1 71 ? -43.276 -0.910 45.513 1.00 60.84 71 GLN A CA 1
ATOM 477 C C . GLN A 1 71 ? -42.213 -0.428 44.509 1.00 60.84 71 GLN A C 1
ATOM 479 O O . GLN A 1 71 ? -41.576 0.608 44.708 1.00 60.84 71 GLN A O 1
ATOM 484 N N . SER A 1 72 ? -42.037 -1.169 43.415 1.00 53.75 72 SER A N 1
ATOM 485 C CA . SER A 1 72 ? -41.129 -0.843 42.314 1.00 53.75 72 SER A CA 1
ATOM 486 C C . SER A 1 72 ? -41.727 0.264 41.433 1.00 53.75 72 SER A C 1
ATOM 488 O O . SER A 1 72 ? -42.376 0.013 40.422 1.00 53.75 72 SER A O 1
ATOM 490 N N . GLY A 1 73 ? -41.560 1.516 41.865 1.00 54.91 73 GLY A N 1
ATOM 491 C CA . GLY A 1 73 ? -41.810 2.715 41.057 1.00 54.91 73 GLY A CA 1
ATOM 492 C C . GLY A 1 73 ? -40.538 3.252 40.385 1.00 54.91 73 GLY A C 1
ATOM 493 O O . GLY A 1 73 ? -39.483 2.623 40.446 1.00 54.91 73 GLY A O 1
ATOM 494 N N . VAL A 1 74 ? -40.645 4.436 39.764 1.00 54.38 74 VAL A N 1
ATOM 495 C CA . VAL A 1 74 ? -39.518 5.219 39.207 1.00 54.38 74 VAL A CA 1
ATOM 496 C C . VAL A 1 74 ? -38.326 5.194 40.181 1.00 54.38 74 VAL A C 1
ATOM 498 O O . VAL A 1 74 ? -38.575 5.348 41.380 1.00 54.38 74 VAL A O 1
ATOM 501 N N . PRO A 1 75 ? -37.067 5.012 39.721 1.00 57.81 75 PRO A N 1
ATOM 502 C CA . PRO A 1 75 ? -35.899 4.921 40.597 1.00 57.81 75 PRO A CA 1
ATOM 503 C C . PRO A 1 75 ? -35.781 6.130 41.536 1.00 57.81 75 PRO A C 1
ATOM 505 O O . PRO A 1 75 ? -35.302 7.194 41.161 1.00 57.81 75 PRO A O 1
ATOM 508 N N . GLY A 1 76 ? -36.271 5.970 42.761 1.00 57.00 76 GLY A N 1
ATOM 509 C CA . GLY A 1 76 ? -36.070 6.890 43.872 1.00 57.00 76 GLY A CA 1
ATOM 510 C C . GLY A 1 76 ? -35.155 6.255 44.912 1.00 57.00 76 GLY A C 1
ATOM 511 O O . GLY A 1 76 ? -34.802 5.085 44.805 1.00 57.00 76 GLY A O 1
ATOM 512 N N . ALA A 1 77 ? -34.834 6.992 45.976 1.00 57.66 77 ALA A N 1
ATOM 513 C CA . ALA A 1 77 ? -33.965 6.512 47.061 1.00 57.66 77 ALA A CA 1
ATOM 514 C C . ALA A 1 77 ? -34.414 5.175 47.702 1.00 57.66 77 ALA A C 1
ATOM 516 O O . ALA A 1 77 ? -33.608 4.489 48.326 1.00 57.66 77 ALA A O 1
ATOM 517 N N . SER A 1 78 ? -35.685 4.798 47.519 1.00 55.84 78 SER A N 1
ATOM 518 C CA . SER A 1 78 ? -36.292 3.558 48.020 1.00 55.84 78 SER A CA 1
ATOM 519 C C . SER A 1 78 ? -36.586 2.513 46.931 1.00 55.84 78 SER A C 1
ATOM 521 O O . SER A 1 78 ? -37.268 1.529 47.214 1.00 55.84 78 SER A O 1
ATOM 523 N N . ALA A 1 79 ? -36.106 2.692 45.697 1.00 64.25 79 ALA A N 1
ATOM 524 C CA . ALA A 1 79 ? -36.282 1.705 44.631 1.00 64.25 79 ALA A CA 1
ATOM 525 C C . ALA A 1 79 ? -35.424 0.463 44.898 1.00 64.25 79 ALA A C 1
ATOM 527 O O . ALA A 1 79 ? -34.279 0.591 45.302 1.00 64.25 79 ALA A O 1
ATOM 528 N N . HIS A 1 80 ? -35.944 -0.742 44.684 1.00 68.31 80 HIS A N 1
ATOM 529 C CA . HIS A 1 80 ? -35.196 -1.990 44.859 1.00 68.31 80 HIS A CA 1
ATOM 530 C C . HIS A 1 80 ? -34.777 -2.529 43.484 1.00 68.31 80 HIS A C 1
ATOM 532 O O . HIS A 1 80 ? -35.608 -2.619 42.588 1.00 68.31 80 HIS A O 1
ATOM 538 N N . ILE A 1 81 ? -33.499 -2.888 43.307 1.00 67.50 81 ILE A N 1
ATOM 539 C CA . ILE A 1 81 ? -33.108 -3.840 42.257 1.00 67.50 81 ILE A CA 1
ATOM 540 C C . ILE A 1 81 ? -33.536 -5.205 42.806 1.00 67.50 81 ILE A C 1
ATOM 542 O O . ILE A 1 81 ? -32.954 -5.629 43.806 1.00 67.50 81 ILE A O 1
ATOM 546 N N . PRO A 1 82 ? -34.570 -5.848 42.239 1.00 62.25 82 PRO A N 1
ATOM 547 C CA . PRO A 1 82 ? -34.729 -6.046 40.799 1.00 62.25 82 PRO A CA 1
ATOM 548 C C . PRO A 1 82 ? -35.928 -5.314 40.171 1.00 62.25 82 PRO A C 1
ATOM 550 O O . PRO A 1 82 ? -36.925 -5.012 40.816 1.00 62.25 82 PRO A O 1
ATOM 553 N N . SER A 1 83 ? -35.882 -5.145 38.847 1.00 60.94 83 SER A N 1
ATOM 554 C CA . SER A 1 83 ? -37.033 -4.767 38.004 1.00 60.94 83 SER A CA 1
ATOM 555 C C . SER A 1 83 ? -38.099 -5.875 37.882 1.00 60.94 83 SER A C 1
ATOM 557 O O . SER A 1 83 ? -39.023 -5.768 37.079 1.00 60.94 83 SER A O 1
ATOM 559 N N . SER A 1 84 ? -37.954 -6.944 38.668 1.00 68.19 84 SER A N 1
ATOM 560 C CA . SER A 1 84 ? -38.759 -8.160 38.695 1.00 68.19 84 SER A CA 1
ATOM 561 C C . SER A 1 84 ? -39.119 -8.504 40.140 1.00 68.19 84 SER A C 1
ATOM 563 O O . SER A 1 84 ? -38.373 -8.195 41.070 1.00 68.19 84 SER A O 1
ATOM 565 N N . THR A 1 85 ? -40.250 -9.179 40.319 1.00 71.06 85 THR A N 1
ATOM 566 C CA . THR A 1 85 ? -40.697 -9.728 41.602 1.00 71.06 85 THR A CA 1
ATOM 567 C C . THR A 1 85 ? -40.038 -11.072 41.956 1.00 71.06 85 THR A C 1
ATOM 569 O O . THR A 1 85 ? -40.202 -11.559 43.073 1.00 71.06 85 THR A O 1
ATOM 572 N N . THR A 1 86 ? -39.225 -11.643 41.059 1.00 80.38 86 THR A N 1
ATOM 573 C CA . THR A 1 86 ? -38.479 -12.894 41.274 1.00 80.38 86 THR A CA 1
ATOM 574 C C . THR A 1 86 ? -37.180 -12.637 42.054 1.00 80.38 86 THR A C 1
ATOM 576 O O . THR A 1 86 ? -36.145 -12.298 41.479 1.00 80.38 86 THR A O 1
ATOM 579 N N . CYS A 1 87 ? -37.216 -12.781 43.380 1.00 79.62 87 CYS A N 1
ATOM 580 C CA . CYS A 1 87 ? -36.090 -12.454 44.270 1.00 79.62 87 CYS A CA 1
ATOM 581 C C . CYS A 1 87 ? -35.143 -13.627 44.536 1.00 79.62 87 CYS A C 1
ATOM 583 O O . CYS A 1 87 ? -33.990 -13.425 44.927 1.00 79.62 87 CYS A O 1
ATOM 585 N N . GLU A 1 88 ? -35.628 -14.854 44.374 1.00 83.00 88 GLU A N 1
ATOM 586 C CA . GLU A 1 88 ? -34.907 -16.094 44.659 1.00 83.00 88 GLU A CA 1
ATOM 587 C C . GLU A 1 88 ? -33.600 -16.216 43.857 1.00 83.00 88 GLU A C 1
ATOM 589 O O . GLU A 1 88 ? -32.600 -16.696 44.389 1.00 83.00 88 GLU A O 1
ATOM 594 N N . SER A 1 89 ? -33.533 -15.669 42.640 1.00 82.25 89 SER A N 1
ATOM 595 C CA . SER A 1 89 ? -32.304 -15.640 41.826 1.00 82.25 89 SER A CA 1
ATOM 596 C C . SER A 1 89 ? -31.131 -14.927 42.518 1.00 82.25 89 SER A C 1
ATOM 598 O O . SER A 1 89 ? -29.965 -15.293 42.332 1.00 82.25 89 SER A O 1
ATOM 600 N N . CYS A 1 90 ? -31.435 -13.943 43.366 1.00 80.69 90 CYS A N 1
ATOM 601 C CA . CYS A 1 90 ? -30.461 -13.119 44.075 1.00 80.69 90 CYS A CA 1
ATOM 602 C C . CYS A 1 90 ? -30.340 -13.499 45.558 1.00 80.69 90 CYS A C 1
ATOM 604 O O . CYS A 1 90 ? -29.226 -13.575 46.078 1.00 80.69 90 CYS A O 1
ATOM 606 N N . HIS A 1 91 ? -31.464 -13.779 46.222 1.00 81.50 91 HIS A N 1
ATOM 607 C CA . HIS A 1 91 ? -31.572 -13.822 47.685 1.00 81.50 91 HIS A CA 1
ATOM 608 C C . HIS A 1 91 ? -31.855 -15.208 48.283 1.00 81.50 91 HIS A C 1
ATOM 610 O O . HIS A 1 91 ? -32.064 -15.305 49.491 1.00 81.50 91 HIS A O 1
ATOM 616 N N . LEU A 1 92 ? -31.797 -16.298 47.503 1.00 82.50 92 LEU A N 1
ATOM 617 C CA . LEU A 1 92 ? -31.951 -17.669 48.030 1.00 82.50 92 LEU A CA 1
ATOM 618 C C . LEU A 1 92 ? -31.034 -17.972 49.229 1.00 82.50 92 LEU A C 1
ATOM 620 O O . LEU A 1 92 ? -31.441 -18.645 50.170 1.00 82.50 92 LEU A O 1
ATOM 624 N N . GLY A 1 93 ? -29.806 -17.442 49.222 1.00 79.38 93 GLY A N 1
ATOM 625 C CA . GLY A 1 93 ? -28.839 -17.636 50.312 1.00 79.38 93 GLY A CA 1
ATOM 626 C C . GLY A 1 93 ? -29.170 -16.883 51.607 1.00 79.38 93 GLY A C 1
ATOM 627 O O . GLY A 1 93 ? -28.592 -17.183 52.645 1.00 79.38 93 GLY A O 1
ATOM 628 N N . SER A 1 94 ? -30.098 -15.926 51.561 1.00 79.06 94 SER A N 1
ATOM 629 C CA . SER A 1 94 ? -30.542 -15.129 52.712 1.00 79.06 94 SER A CA 1
ATOM 630 C C . SER A 1 94 ? -31.794 -15.695 53.389 1.00 79.06 94 SER A C 1
ATOM 632 O O . SER A 1 94 ? -32.350 -15.065 54.293 1.00 79.06 94 SER A O 1
ATOM 634 N N . MET A 1 95 ? -32.262 -16.865 52.950 1.00 79.88 95 MET A N 1
ATOM 635 C CA . MET A 1 95 ? -33.462 -17.497 53.476 1.00 79.88 95 MET A CA 1
ATOM 636 C C . MET A 1 95 ? -33.267 -17.930 54.941 1.00 79.88 95 MET A C 1
ATOM 638 O O . MET A 1 95 ? -32.303 -18.638 55.246 1.00 79.88 95 MET A O 1
ATOM 642 N N . PRO A 1 96 ? -34.175 -17.561 55.864 1.00 77.44 96 PRO A N 1
ATOM 643 C CA . PRO A 1 96 ? -34.090 -18.015 57.245 1.00 77.44 96 PRO A CA 1
ATOM 644 C C . PRO A 1 96 ? -34.222 -19.540 57.332 1.00 77.44 96 PRO A C 1
ATOM 646 O O . PRO A 1 96 ? -35.225 -20.109 56.904 1.00 77.44 96 PRO A O 1
ATOM 649 N N . ALA A 1 97 ? -33.226 -20.200 57.924 1.00 75.25 97 ALA A N 1
ATOM 650 C CA . ALA A 1 97 ? -33.233 -21.653 58.119 1.00 75.25 97 ALA A CA 1
ATOM 651 C C . ALA A 1 97 ? -34.093 -22.109 59.317 1.00 75.25 97 ALA A C 1
ATOM 653 O O . ALA A 1 97 ? -34.394 -23.293 59.446 1.00 75.25 97 ALA A O 1
ATOM 654 N N . SER A 1 98 ? -34.487 -21.175 60.187 1.00 76.06 98 SER A N 1
ATOM 655 C CA . SER A 1 98 ? -35.200 -21.440 61.441 1.00 76.06 98 SER A CA 1
ATOM 656 C C . SER A 1 98 ? -36.659 -20.985 61.375 1.00 76.06 98 SER A C 1
ATOM 658 O O . SER A 1 98 ? -37.019 -20.139 60.556 1.00 76.06 98 SER A O 1
ATOM 660 N N . LEU A 1 99 ? -37.491 -21.513 62.277 1.00 76.12 99 LEU A N 1
ATOM 661 C CA . LEU A 1 99 ? -38.863 -21.043 62.475 1.00 76.12 99 LEU A CA 1
ATOM 662 C C . LEU A 1 99 ? -38.870 -19.557 62.879 1.00 76.12 99 LEU A C 1
ATOM 664 O O . LEU A 1 99 ? -38.199 -19.171 63.837 1.00 76.12 99 LEU A O 1
ATOM 668 N N . ILE A 1 100 ? -39.656 -18.742 62.177 1.00 76.81 100 ILE A N 1
ATOM 669 C CA . ILE A 1 100 ? -39.842 -17.311 62.436 1.00 76.81 100 ILE A CA 1
ATOM 670 C C . ILE A 1 100 ? -41.265 -17.074 62.968 1.00 76.81 100 ILE A C 1
ATOM 672 O O . ILE A 1 100 ? -42.223 -17.436 62.285 1.00 76.81 100 ILE A O 1
ATOM 676 N N . PRO A 1 101 ? -41.448 -16.482 64.161 1.00 73.50 101 PRO A N 1
ATOM 677 C CA . PRO A 1 101 ? -42.777 -16.159 64.680 1.00 73.50 101 PRO A CA 1
ATOM 678 C C . PRO A 1 101 ? -43.430 -15.023 63.879 1.00 73.50 101 PRO A C 1
ATOM 680 O O . PRO A 1 101 ? -42.743 -14.115 63.405 1.00 73.50 101 PRO A O 1
ATOM 683 N N . PHE A 1 102 ? -44.762 -15.031 63.758 1.00 69.44 102 PHE A N 1
ATOM 684 C CA . PHE A 1 102 ? -45.478 -13.892 63.177 1.00 69.44 102 PHE A CA 1
ATOM 685 C C . PHE A 1 102 ? -45.398 -12.670 64.105 1.00 69.44 102 PHE A C 1
ATOM 687 O O . PHE A 1 102 ? -45.704 -12.757 65.294 1.00 69.44 102 PHE A O 1
ATOM 694 N N . SER A 1 103 ? -44.988 -11.524 63.555 1.00 66.44 103 SER A N 1
ATOM 695 C CA . SER A 1 103 ? -44.883 -10.252 64.279 1.00 66.44 103 SER A CA 1
ATOM 696 C C . SER A 1 103 ? -46.125 -9.394 64.057 1.00 66.44 103 SER A C 1
ATOM 698 O O . SER A 1 103 ? -46.648 -9.336 62.947 1.00 66.44 103 SER A O 1
ATOM 700 N N . ALA A 1 104 ? -46.558 -8.674 65.095 1.00 61.31 104 ALA A N 1
ATOM 701 C CA . ALA A 1 104 ? -47.633 -7.682 65.004 1.00 61.31 104 ALA A CA 1
ATOM 702 C C . ALA A 1 104 ? -47.233 -6.413 64.224 1.00 61.31 104 ALA A C 1
ATOM 704 O O . ALA A 1 104 ? -48.098 -5.610 63.883 1.00 61.31 104 ALA A O 1
ATOM 705 N N . SER A 1 105 ? -45.940 -6.225 63.946 1.00 64.62 105 SER A N 1
ATOM 706 C CA . SER A 1 105 ? -45.406 -5.095 63.186 1.00 64.62 105 SER A CA 1
ATOM 707 C C . SER A 1 105 ? -44.364 -5.540 62.160 1.00 64.62 105 SER A C 1
ATOM 709 O O . SER A 1 105 ? -43.599 -6.484 62.387 1.00 64.62 105 SER A O 1
ATOM 711 N N . ALA A 1 106 ? -44.319 -4.841 61.025 1.00 62.00 106 ALA A N 1
ATOM 712 C CA . ALA A 1 106 ? -43.266 -5.027 60.037 1.00 62.00 106 ALA A CA 1
ATOM 713 C C . ALA A 1 106 ? -41.907 -4.575 60.620 1.00 62.00 106 ALA A C 1
ATOM 715 O O . ALA A 1 106 ? -41.822 -3.474 61.173 1.00 62.00 106 ALA A O 1
ATOM 716 N N . PRO A 1 107 ? -40.843 -5.392 60.520 1.00 65.12 107 PRO A N 1
ATOM 717 C CA . PRO A 1 107 ? -39.507 -4.989 60.943 1.00 65.12 107 PRO A CA 1
ATOM 718 C C . PRO A 1 107 ? -38.971 -3.851 60.061 1.00 65.12 107 PRO A C 1
ATOM 720 O O . PRO A 1 107 ? -39.324 -3.739 58.886 1.00 65.12 107 PRO A O 1
ATOM 723 N N . ALA A 1 108 ? -38.095 -3.015 60.624 1.00 64.31 108 ALA A N 1
ATOM 724 C CA . ALA A 1 108 ? -37.446 -1.941 59.878 1.00 64.31 108 ALA A CA 1
ATOM 725 C C . ALA A 1 108 ? -36.593 -2.492 58.716 1.00 64.31 108 ALA A C 1
ATOM 727 O O . ALA A 1 108 ? -36.085 -3.619 58.760 1.00 64.31 108 ALA A O 1
ATOM 728 N N . ILE A 1 109 ? -36.411 -1.683 57.667 1.00 63.28 109 ILE A N 1
ATOM 729 C CA . ILE A 1 109 ? -35.529 -2.017 56.539 1.00 63.28 109 ILE A CA 1
ATOM 730 C C . ILE A 1 109 ? -34.120 -2.293 57.082 1.00 63.28 109 ILE A C 1
ATOM 732 O O . ILE A 1 109 ? -33.553 -1.466 57.789 1.00 63.28 109 ILE A O 1
ATOM 736 N N . GLY A 1 110 ? -33.553 -3.459 56.755 1.00 63.34 110 GLY A N 1
ATOM 737 C CA . GLY A 1 110 ? -32.239 -3.880 57.264 1.00 63.34 110 GLY A CA 1
ATOM 738 C C . GLY A 1 110 ? -32.265 -4.770 58.500 1.00 63.34 110 GLY A C 1
ATOM 739 O 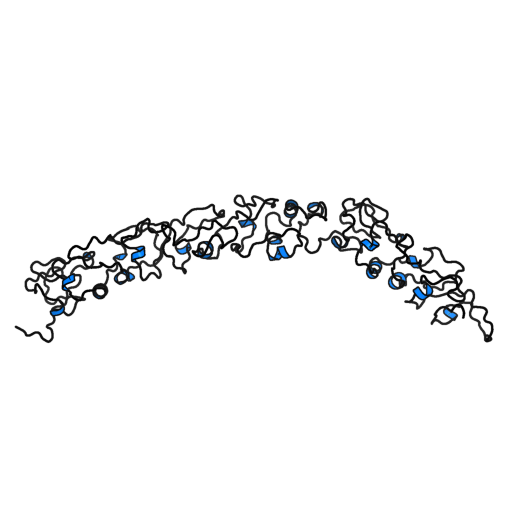O . GLY A 1 110 ? -31.246 -5.377 58.807 1.00 63.34 110 GLY A O 1
ATOM 740 N N . SER A 1 111 ? -33.414 -4.936 59.156 1.00 67.38 111 SER A N 1
ATOM 741 C CA . SER A 1 111 ? -33.544 -5.813 60.328 1.00 67.38 111 SER A CA 1
ATOM 742 C C . SER A 1 111 ? -33.839 -7.278 59.981 1.00 67.38 111 SER A C 1
ATOM 744 O O . SER A 1 111 ? -34.014 -8.098 60.879 1.00 67.38 111 SER A O 1
ATOM 746 N N . THR A 1 112 ? -33.917 -7.624 58.693 1.00 70.88 112 THR A N 1
ATOM 747 C CA . THR A 1 112 ? -34.186 -8.988 58.215 1.00 70.88 112 THR A CA 1
ATOM 748 C C . THR A 1 112 ? -32.912 -9.645 57.684 1.00 70.88 112 THR A C 1
ATOM 750 O O . THR A 1 112 ? -31.986 -8.972 57.228 1.00 70.88 112 THR A O 1
ATOM 753 N N . GLY A 1 113 ? -32.884 -10.983 57.661 1.00 71.06 113 GLY A N 1
ATOM 754 C CA . GLY A 1 113 ? -31.790 -11.758 57.057 1.00 71.06 113 GLY A CA 1
ATOM 755 C C . GLY A 1 113 ? -31.558 -11.473 55.564 1.00 71.06 113 GLY A C 1
ATOM 756 O O . GLY A 1 113 ? -30.528 -11.840 55.017 1.00 71.06 113 GLY A O 1
ATOM 757 N N . PHE A 1 114 ? -32.472 -10.758 54.901 1.00 73.38 114 PHE A N 1
ATOM 758 C CA . PHE A 1 114 ? -32.419 -10.462 53.469 1.00 73.38 114 PHE A CA 1
ATOM 759 C C . PHE A 1 114 ? -31.189 -9.638 53.041 1.00 73.38 114 PHE A C 1
ATOM 761 O O . PHE A 1 114 ? -30.777 -9.696 51.885 1.00 73.38 114 PHE A O 1
ATOM 768 N N . ARG A 1 115 ? -30.580 -8.884 53.970 1.00 72.62 115 ARG A N 1
ATOM 769 C CA . ARG A 1 115 ? -29.381 -8.058 53.729 1.00 72.62 115 ARG A CA 1
ATOM 770 C C . ARG A 1 115 ? -28.063 -8.693 54.208 1.00 72.62 115 ARG A C 1
ATOM 772 O O . ARG A 1 115 ? -27.015 -8.093 54.001 1.00 72.62 115 ARG A O 1
ATOM 779 N N . THR A 1 116 ? -28.074 -9.882 54.824 1.00 74.50 116 THR A N 1
ATOM 780 C CA . THR A 1 116 ? -26.861 -10.487 55.432 1.00 74.50 116 THR A CA 1
ATOM 781 C C . THR A 1 116 ? -25.923 -11.162 54.429 1.00 74.50 116 THR A C 1
ATOM 783 O O . THR A 1 116 ? -24.753 -11.379 54.731 1.00 74.50 116 THR A O 1
ATOM 786 N N . SER A 1 117 ? -26.412 -11.481 53.229 1.00 77.31 117 SER A N 1
ATOM 787 C CA . SER A 1 117 ? -25.609 -11.968 52.103 1.00 77.31 117 SER A CA 1
ATOM 788 C C . SER A 1 117 ? -25.999 -11.193 50.846 1.00 77.31 117 SER A C 1
ATOM 790 O O . SER A 1 117 ? -26.877 -11.637 50.103 1.00 77.31 117 SER A O 1
ATOM 792 N N . PRO A 1 118 ? -25.410 -10.004 50.624 1.00 78.38 118 PRO A N 1
ATOM 793 C CA . PRO A 1 118 ? -25.688 -9.225 49.426 1.00 78.38 118 PRO A CA 1
ATOM 794 C C . PRO A 1 118 ? -25.317 -10.026 48.159 1.00 78.38 118 PRO A C 1
ATOM 796 O O . PRO A 1 118 ? -24.292 -10.716 48.148 1.00 78.38 118 PRO A O 1
ATOM 799 N N . PRO A 1 119 ? -26.133 -9.964 47.090 1.00 81.69 119 PRO A N 1
ATOM 800 C CA . PRO A 1 119 ? -25.812 -10.579 45.805 1.00 81.69 119 PRO A CA 1
ATOM 801 C C . PRO A 1 119 ? -24.423 -10.190 45.278 1.00 81.69 119 PRO A C 1
ATOM 803 O O . PRO A 1 119 ? -23.965 -9.061 45.425 1.00 81.69 119 PRO A O 1
ATOM 806 N N . THR A 1 120 ? -23.744 -11.122 44.607 1.00 84.06 120 THR A N 1
ATOM 807 C CA . THR A 1 120 ? -22.471 -10.811 43.943 1.00 84.06 120 THR A CA 1
ATOM 808 C C . THR A 1 120 ? -22.706 -9.946 42.703 1.00 84.06 120 THR A C 1
ATOM 810 O O . THR A 1 120 ? -23.757 -10.038 42.069 1.00 84.06 120 THR A O 1
ATOM 813 N N . SER A 1 121 ? -21.696 -9.170 42.288 1.00 81.25 121 SER A N 1
ATOM 814 C CA . SER A 1 121 ? -21.749 -8.380 41.043 1.00 81.25 121 SER A CA 1
ATOM 815 C C . SER A 1 121 ? -22.173 -9.222 39.830 1.00 81.25 121 SER A C 1
ATOM 817 O O . SER A 1 121 ? -23.018 -8.798 39.048 1.00 81.25 121 SER A O 1
ATOM 819 N N . ALA A 1 122 ? -21.667 -10.456 39.721 1.00 83.06 122 ALA A N 1
ATOM 820 C CA . ALA A 1 122 ? -22.049 -11.377 38.653 1.00 83.06 122 ALA A CA 1
ATOM 821 C C . ALA A 1 122 ? -23.548 -11.718 38.672 1.00 83.06 122 ALA A C 1
ATOM 823 O O . ALA A 1 122 ? -24.183 -11.710 37.623 1.00 83.06 122 ALA A O 1
ATOM 824 N N . LYS A 1 123 ? -24.136 -11.974 39.850 1.00 82.69 123 LYS A N 1
ATOM 825 C CA . LYS A 1 123 ? -25.580 -12.235 39.976 1.00 82.69 123 LYS A CA 1
ATOM 826 C C . LYS A 1 123 ? -26.416 -11.007 39.623 1.00 82.69 123 LYS A C 1
ATOM 828 O O . LYS A 1 123 ? -27.444 -11.161 38.973 1.00 82.69 123 LYS A O 1
ATOM 833 N N . ILE A 1 124 ? -25.970 -9.814 40.020 1.00 81.94 124 ILE A N 1
ATOM 834 C CA . ILE A 1 124 ? -26.657 -8.551 39.717 1.00 81.94 124 ILE A CA 1
ATOM 835 C C . ILE A 1 124 ? -26.687 -8.320 38.200 1.00 81.94 124 ILE A C 1
ATOM 837 O O . ILE A 1 124 ? -27.765 -8.165 37.634 1.00 81.94 124 ILE A O 1
ATOM 841 N N . HIS A 1 125 ? -25.532 -8.375 37.529 1.00 81.56 125 HIS A N 1
ATOM 842 C CA . HIS A 1 125 ? -25.443 -8.158 36.080 1.00 81.56 125 HIS A CA 1
ATOM 843 C C . HIS A 1 125 ? -26.073 -9.294 35.253 1.00 81.56 125 HIS A C 1
ATOM 845 O O . HIS A 1 125 ? -26.639 -9.037 34.198 1.00 81.56 125 HIS A O 1
ATOM 851 N N . ALA A 1 126 ? -26.051 -10.547 35.723 1.00 81.25 126 ALA A N 1
ATOM 852 C CA . ALA A 1 126 ? -26.732 -11.651 35.032 1.00 81.25 126 ALA A CA 1
ATOM 853 C C . ALA A 1 126 ? -28.265 -11.504 35.020 1.00 81.25 126 ALA A C 1
ATOM 855 O O . ALA A 1 126 ? -28.930 -12.098 34.175 1.00 81.25 126 ALA A O 1
ATOM 856 N N . ASN A 1 127 ? -28.822 -10.727 35.954 1.00 74.62 127 ASN A N 1
ATOM 857 C CA . ASN A 1 127 ? -30.258 -10.480 36.078 1.00 74.62 127 ASN A CA 1
ATOM 858 C C . ASN A 1 127 ? -30.646 -9.034 35.708 1.00 74.62 127 ASN A C 1
ATOM 860 O O . ASN A 1 127 ? -31.781 -8.626 35.956 1.00 74.62 127 ASN A O 1
ATOM 864 N N . SER A 1 128 ? -29.738 -8.244 35.118 1.00 74.12 128 SER A N 1
ATOM 865 C CA . SER A 1 128 ? -30.070 -6.918 34.588 1.00 74.12 128 SER A CA 1
ATOM 866 C C . SER A 1 128 ? -30.669 -7.037 33.187 1.00 74.12 128 SER A C 1
ATOM 868 O O . SER A 1 128 ? -30.084 -7.666 32.310 1.00 74.12 128 SER A O 1
ATOM 870 N N . ASN A 1 129 ? -31.821 -6.406 32.961 1.00 68.44 129 ASN A N 1
ATOM 871 C CA . ASN A 1 129 ? -32.529 -6.408 31.676 1.00 68.44 129 ASN A CA 1
ATOM 872 C C . ASN A 1 129 ? -32.158 -5.220 30.766 1.00 68.44 129 ASN A C 1
ATOM 874 O O . ASN A 1 129 ? -32.803 -5.014 29.739 1.00 68.44 129 ASN A O 1
ATOM 878 N N . THR A 1 130 ? -31.150 -4.427 31.138 1.00 66.94 130 THR A N 1
ATOM 879 C CA . THR A 1 130 ? -30.693 -3.270 30.364 1.00 66.94 130 THR A CA 1
ATOM 880 C C . THR A 1 130 ? -29.382 -3.595 29.659 1.00 66.94 130 THR A C 1
ATOM 882 O O . THR A 1 130 ? -28.465 -4.165 30.242 1.00 66.94 130 THR A O 1
ATOM 885 N N . SER A 1 131 ? -29.274 -3.201 28.392 1.00 66.88 131 SER A N 1
ATOM 886 C CA . SER A 1 131 ? -28.043 -3.336 27.604 1.00 66.88 131 SER A CA 1
ATOM 887 C C . SER A 1 131 ? -27.090 -2.147 27.761 1.00 66.88 131 SER A C 1
ATOM 889 O O . SER A 1 131 ? -26.058 -2.114 27.102 1.00 66.88 131 SER A O 1
ATOM 891 N N . SER A 1 132 ? -27.443 -1.154 28.586 1.00 78.31 132 SER A N 1
ATOM 892 C CA . SER A 1 132 ? -26.619 0.030 28.829 1.00 78.31 132 SER A CA 1
ATOM 893 C C . SER A 1 132 ? -26.313 0.191 30.311 1.00 78.31 132 SER A C 1
ATOM 895 O O . SER A 1 132 ? -27.226 0.195 31.146 1.00 78.31 132 SER A O 1
ATOM 897 N N . CYS A 1 133 ? -25.029 0.377 30.620 1.00 81.62 133 CYS A N 1
ATOM 898 C CA . CYS A 1 133 ? -24.537 0.655 31.967 1.00 81.62 133 CYS A CA 1
ATOM 899 C C . CYS A 1 133 ? -25.118 1.969 32.502 1.00 81.62 133 CYS A C 1
ATOM 901 O O . CYS A 1 133 ? -25.428 2.081 33.689 1.00 81.62 133 CYS A O 1
ATOM 903 N N . ALA A 1 134 ? -25.307 2.950 31.613 1.00 79.19 134 ALA A N 1
ATOM 904 C CA . ALA A 1 134 ? -25.775 4.284 31.965 1.00 79.19 134 ALA A CA 1
ATOM 905 C C . ALA A 1 134 ? -27.183 4.281 32.592 1.00 79.19 134 ALA A C 1
ATOM 907 O O . ALA A 1 134 ? -27.491 5.113 33.442 1.00 79.19 134 ALA A O 1
ATOM 908 N N . ALA A 1 135 ? -28.025 3.301 32.250 1.00 77.50 135 ALA A N 1
ATOM 909 C CA . ALA A 1 135 ? -29.362 3.176 32.830 1.00 77.50 135 ALA A CA 1
ATOM 910 C C . ALA A 1 135 ? -29.344 2.966 34.358 1.00 77.50 135 ALA A C 1
ATOM 912 O O . ALA A 1 135 ? -30.301 3.342 35.032 1.00 77.50 135 ALA A O 1
ATOM 913 N N . CYS A 1 136 ? -28.264 2.391 34.901 1.00 78.06 136 CYS A N 1
ATOM 914 C CA . CYS A 1 136 ? -28.131 2.101 36.330 1.00 78.06 136 CYS A CA 1
ATOM 915 C C . CYS A 1 136 ? -27.002 2.882 37.012 1.00 78.06 136 CYS A C 1
ATOM 917 O O . CYS A 1 136 ? -27.124 3.166 38.195 1.00 78.06 136 CYS A O 1
ATOM 919 N N . HIS A 1 137 ? -25.924 3.221 36.298 1.00 81.44 137 HIS A N 1
ATOM 920 C CA . HIS A 1 137 ? -24.683 3.765 36.869 1.00 81.44 137 HIS A CA 1
ATOM 921 C C . HIS A 1 137 ? -24.465 5.269 36.612 1.00 81.44 137 HIS A C 1
ATOM 923 O O . HIS A 1 137 ? -23.406 5.806 36.952 1.00 81.44 137 HIS A O 1
ATOM 929 N N . GLU A 1 138 ? -25.420 5.982 36.005 1.00 79.56 138 GLU A N 1
ATOM 930 C CA . GLU A 1 138 ? -25.301 7.439 35.864 1.00 79.56 138 GLU A CA 1
ATOM 931 C C . GLU A 1 138 ? -25.488 8.161 37.206 1.00 79.56 138 GLU A C 1
ATOM 933 O O . GLU A 1 138 ? -26.160 7.690 38.132 1.00 79.56 138 GLU A O 1
ATOM 938 N N . GLY A 1 139 ? -24.836 9.320 37.316 1.00 70.44 139 GLY A N 1
ATOM 939 C CA . GLY A 1 139 ? -24.794 10.105 38.545 1.00 70.44 139 GLY A CA 1
ATOM 940 C C . GLY A 1 139 ? -26.197 10.480 39.024 1.00 70.44 139 GLY A C 1
ATOM 941 O O . GLY A 1 139 ? -26.884 11.264 38.379 1.00 70.44 139 GLY A O 1
ATOM 942 N N . GLY A 1 140 ? -26.608 9.931 40.170 1.00 69.75 140 GLY A N 1
ATOM 943 C CA . GLY A 1 140 ? -27.904 10.208 40.803 1.00 69.75 140 GLY A CA 1
ATOM 944 C C . GLY A 1 140 ? -28.794 8.980 40.996 1.00 69.75 140 GLY A C 1
ATOM 945 O O . GLY A 1 140 ? -29.755 9.056 41.759 1.00 69.75 140 GLY A O 1
ATOM 946 N N . MET A 1 141 ? -28.455 7.842 40.385 1.00 72.44 141 MET A N 1
ATOM 947 C CA . MET A 1 141 ? -29.189 6.593 40.594 1.00 72.44 141 MET A CA 1
ATOM 948 C C . MET A 1 141 ? -28.774 5.935 41.917 1.00 72.44 141 MET A C 1
ATOM 950 O O . MET A 1 141 ? -27.591 5.675 42.156 1.00 72.44 141 MET A O 1
ATOM 954 N N . ALA A 1 142 ? -29.753 5.658 42.779 1.00 71.19 142 ALA A N 1
ATOM 955 C CA . ALA A 1 142 ? -29.581 4.939 44.038 1.00 71.19 142 ALA A CA 1
ATOM 956 C C . ALA A 1 142 ? -30.746 3.966 44.251 1.00 71.19 142 ALA A C 1
ATOM 958 O O . ALA A 1 142 ? -31.872 4.239 43.839 1.00 71.19 142 ALA A O 1
ATOM 959 N N . TRP A 1 143 ? -30.470 2.840 44.906 1.00 74.50 143 TRP A N 1
ATOM 960 C CA . TRP A 1 143 ? -31.458 1.809 45.219 1.00 74.50 143 TRP A CA 1
ATOM 961 C C . TRP A 1 143 ? -31.273 1.271 46.639 1.00 74.50 143 TRP A C 1
ATOM 963 O O . TRP A 1 143 ? -30.209 1.386 47.249 1.00 74.50 143 TRP A O 1
ATOM 973 N N . VAL A 1 144 ? -32.306 0.621 47.164 1.00 73.31 144 VAL A N 1
ATOM 974 C CA . VAL A 1 144 ? -32.297 -0.069 48.451 1.00 73.31 144 VAL A CA 1
ATOM 975 C C . VAL A 1 144 ? -31.202 -1.124 48.443 1.00 73.31 144 VAL A C 1
ATOM 977 O O . VAL A 1 144 ? -31.274 -2.104 47.703 1.00 73.31 144 VAL A O 1
ATOM 980 N N . GLY A 1 145 ? -30.220 -0.959 49.324 1.00 75.88 145 GLY A N 1
ATOM 981 C CA . GLY A 1 145 ? -29.111 -1.900 49.468 1.00 75.88 145 GLY A CA 1
ATOM 982 C C . GLY A 1 145 ? -27.851 -1.472 48.736 1.00 75.88 145 GLY A C 1
ATOM 983 O O . GLY A 1 145 ? -26.841 -2.148 48.893 1.00 75.88 145 GLY A O 1
ATOM 984 N N . VAL A 1 146 ? -27.863 -0.364 47.983 1.00 78.38 146 VAL A N 1
ATOM 985 C CA . VAL A 1 146 ? -26.640 0.180 47.367 1.00 78.38 146 VAL A CA 1
ATOM 986 C C . VAL A 1 146 ? -25.576 0.523 48.419 1.00 78.38 146 VAL A C 1
ATOM 988 O O . VAL A 1 146 ? -24.383 0.376 48.171 1.00 78.38 146 VAL A O 1
ATOM 991 N N . ASP A 1 147 ? -26.017 0.870 49.631 1.00 78.62 147 ASP A N 1
ATOM 992 C CA . ASP A 1 147 ? -25.188 1.110 50.814 1.00 78.62 147 ASP A CA 1
ATOM 993 C C . ASP A 1 147 ? -24.330 -0.102 51.223 1.00 78.62 147 ASP A C 1
ATOM 995 O O . ASP A 1 147 ? -23.287 0.066 51.852 1.00 78.62 147 ASP A O 1
ATOM 999 N N . LEU A 1 148 ? -24.724 -1.316 50.825 1.00 81.38 148 LEU A N 1
ATOM 1000 C CA . LEU A 1 148 ? -23.985 -2.554 51.097 1.00 81.38 148 LEU A CA 1
ATOM 1001 C C . LEU A 1 148 ? -22.800 -2.774 50.149 1.00 81.38 148 LEU A C 1
ATOM 1003 O O . LEU A 1 148 ? -22.017 -3.699 50.359 1.00 81.38 148 LEU A O 1
ATOM 1007 N N . TYR A 1 149 ? -22.656 -1.939 49.118 1.00 83.06 149 TYR A N 1
ATOM 1008 C CA . TYR A 1 149 ? -21.579 -2.019 48.133 1.00 83.06 149 TYR A CA 1
ATOM 1009 C C . TYR A 1 149 ? -20.704 -0.761 48.185 1.00 83.06 149 TYR A C 1
ATOM 1011 O O . TYR A 1 149 ? -20.607 -0.042 47.183 1.00 83.06 149 TYR A O 1
ATOM 1019 N N . PRO A 1 150 ? -20.065 -0.462 49.335 1.00 83.19 150 PRO A N 1
ATOM 1020 C CA . PRO A 1 150 ? -19.230 0.718 49.465 1.00 83.19 150 PRO A CA 1
ATOM 1021 C C . PRO A 1 150 ? -18.089 0.661 48.453 1.00 83.19 150 PRO A C 1
ATOM 1023 O O . PRO A 1 150 ? -17.455 -0.373 48.235 1.00 83.19 150 PRO A O 1
ATOM 1026 N N . ARG A 1 151 ? -17.828 1.804 47.831 1.00 84.00 151 ARG A N 1
ATOM 1027 C CA . ARG A 1 151 ? -16.725 1.957 46.893 1.00 84.00 151 ARG A CA 1
ATOM 1028 C C . ARG A 1 151 ? -15.382 1.854 47.615 1.00 84.00 151 ARG A C 1
ATOM 1030 O O . ARG A 1 151 ? -15.167 2.529 48.619 1.00 84.00 151 ARG A O 1
ATOM 1037 N N . ALA A 1 152 ? -14.446 1.108 47.030 1.00 79.12 152 ALA A N 1
ATOM 1038 C CA . ALA A 1 152 ? -13.115 0.904 47.603 1.00 79.12 152 ALA A CA 1
ATOM 1039 C C . ALA A 1 152 ? -12.186 2.141 47.588 1.00 79.12 152 ALA A C 1
ATOM 1041 O O . ALA A 1 152 ? -11.356 2.274 48.480 1.00 79.12 152 ALA A O 1
ATOM 1042 N N . SER A 1 153 ? -12.305 3.053 46.611 1.00 81.06 153 SER A N 1
ATOM 1043 C CA . SER A 1 153 ? -11.494 4.285 46.535 1.00 81.06 153 SER A CA 1
ATOM 1044 C C . SER A 1 153 ? -12.288 5.463 45.974 1.00 81.06 153 SER A C 1
ATOM 1046 O O . SER A 1 153 ? -12.965 5.314 44.964 1.00 81.06 153 SER A O 1
ATOM 1048 N N . SER A 1 154 ? -12.193 6.643 46.597 1.00 81.50 154 SER A N 1
ATOM 1049 C CA . SER A 1 154 ? -12.744 7.910 46.080 1.00 81.50 154 SER A CA 1
ATOM 1050 C C . SER A 1 154 ? -11.779 8.687 45.179 1.00 81.50 154 SER A C 1
ATOM 1052 O O . SER A 1 154 ? -12.201 9.628 44.503 1.00 81.50 154 SER A O 1
ATOM 1054 N N . VAL A 1 155 ? -10.502 8.302 45.161 1.00 81.25 155 VAL A N 1
ATOM 1055 C CA . VAL A 1 155 ? -9.426 9.000 44.452 1.00 81.25 155 VAL A CA 1
ATOM 1056 C C . VAL A 1 155 ? -8.979 8.167 43.261 1.00 81.25 155 VAL A C 1
ATOM 1058 O O . VAL A 1 155 ? -8.831 6.945 43.373 1.00 81.25 155 VAL A O 1
ATOM 1061 N N . TYR A 1 156 ? -8.753 8.833 42.130 1.00 83.38 156 TYR A N 1
ATOM 1062 C CA . TYR A 1 156 ? -8.187 8.193 40.957 1.00 83.38 156 TYR A CA 1
ATOM 1063 C C . TYR A 1 156 ? -6.746 7.730 41.220 1.00 83.38 156 TYR A C 1
ATOM 1065 O O . TYR A 1 156 ? -5.848 8.524 41.496 1.00 83.38 156 TYR A O 1
ATOM 1073 N N . VAL A 1 157 ? -6.542 6.422 41.110 1.00 79.81 157 VAL A N 1
ATOM 1074 C CA . VAL A 1 157 ? -5.251 5.745 41.048 1.00 79.81 157 VAL A CA 1
ATOM 1075 C C . VAL A 1 157 ? -5.139 5.091 39.663 1.00 79.81 157 VAL A C 1
ATOM 1077 O O . VAL A 1 157 ? -5.990 4.263 39.311 1.00 79.81 157 VAL A O 1
ATOM 1080 N N . PRO A 1 158 ? -4.118 5.437 38.861 1.00 72.81 158 PRO A N 1
ATOM 1081 C CA . PRO A 1 158 ? -3.910 4.826 37.553 1.00 72.81 158 PRO A CA 1
ATOM 1082 C C . PRO A 1 158 ? -3.819 3.298 37.640 1.00 72.81 158 PRO A C 1
ATOM 1084 O O . PRO A 1 158 ? -3.091 2.769 38.478 1.00 72.81 158 PRO A O 1
ATOM 1087 N N . HIS A 1 159 ? -4.526 2.597 36.750 1.00 69.69 159 HIS A N 1
ATOM 1088 C CA . HIS A 1 159 ? -4.540 1.126 36.636 1.00 69.69 159 HIS A CA 1
ATOM 1089 C C . HIS A 1 159 ? -5.023 0.358 37.880 1.00 69.69 159 HIS A C 1
ATOM 1091 O O . HIS A 1 159 ? -4.831 -0.855 37.968 1.00 69.69 159 HIS A O 1
ATOM 1097 N N . ALA A 1 160 ? -5.662 1.031 38.838 1.00 76.62 160 ALA A N 1
ATOM 1098 C CA . ALA A 1 160 ? -6.289 0.352 39.962 1.00 76.62 160 ALA A CA 1
ATOM 1099 C C . ALA A 1 160 ? -7.570 -0.380 39.534 1.00 76.62 160 ALA A C 1
ATOM 1101 O O . ALA A 1 160 ? -8.231 -0.011 38.565 1.00 76.62 160 ALA A O 1
ATOM 1102 N N . ILE A 1 161 ? -7.934 -1.407 40.302 1.00 80.75 161 ILE A N 1
ATOM 1103 C CA . ILE A 1 161 ? -9.227 -2.078 40.184 1.00 80.75 161 ILE A CA 1
ATOM 1104 C C . ILE A 1 161 ? -10.189 -1.406 41.159 1.00 80.75 161 ILE A C 1
ATOM 1106 O O . ILE A 1 161 ? -9.960 -1.414 42.370 1.00 80.75 161 ILE A O 1
ATOM 1110 N N . TYR A 1 162 ? -11.282 -0.856 40.639 1.00 82.94 162 TYR A N 1
ATOM 1111 C CA . TYR A 1 162 ? -12.303 -0.201 41.453 1.00 82.94 162 TYR A CA 1
ATOM 1112 C C . TYR A 1 162 ? -13.461 -1.162 41.731 1.00 82.94 162 TYR A C 1
ATOM 1114 O O . TYR A 1 162 ? -14.206 -1.533 40.822 1.00 82.94 162 TYR A O 1
ATOM 1122 N N . THR A 1 163 ? -13.625 -1.556 42.995 1.00 84.88 163 THR A N 1
ATOM 1123 C CA . THR A 1 163 ? -14.699 -2.444 43.474 1.00 84.88 163 THR A CA 1
ATOM 1124 C C . THR A 1 163 ? -15.760 -1.678 44.272 1.00 84.88 163 THR A C 1
ATOM 1126 O O . THR A 1 163 ? -15.533 -0.543 44.706 1.00 84.88 163 THR A O 1
ATOM 1129 N N . GLY A 1 164 ? -16.930 -2.299 44.450 1.00 84.62 164 GLY A N 1
ATOM 1130 C CA . GLY A 1 164 ? -18.130 -1.652 44.992 1.00 84.62 164 GLY A CA 1
ATOM 1131 C C . GLY A 1 164 ? -18.993 -1.024 43.894 1.00 84.62 164 GLY A C 1
ATOM 1132 O O . GLY A 1 164 ? -18.687 -1.155 42.707 1.00 84.62 164 GLY A O 1
ATOM 1133 N N . TYR A 1 165 ? -20.086 -0.364 44.278 1.00 84.12 165 TYR A N 1
ATOM 1134 C CA . TYR A 1 165 ? -20.925 0.348 43.318 1.00 84.12 165 TYR A CA 1
ATOM 1135 C C . TYR A 1 165 ? -20.223 1.625 42.845 1.00 84.12 165 TYR A C 1
ATOM 1137 O O . TYR A 1 165 ? -19.838 2.469 43.655 1.00 84.12 165 TYR A O 1
ATOM 1145 N N . GLN A 1 166 ? -20.067 1.743 41.526 1.00 83.62 166 GLN A N 1
ATOM 1146 C CA . GLN A 1 166 ? -19.434 2.884 40.875 1.00 83.62 166 GLN A CA 1
ATOM 1147 C C . GLN A 1 166 ? -20.434 3.608 39.998 1.00 83.62 166 GLN A C 1
ATOM 1149 O O . GLN A 1 166 ? -21.143 2.970 39.224 1.00 83.62 166 GLN A O 1
ATOM 1154 N N . THR A 1 167 ? -20.430 4.930 40.052 1.00 84.38 167 THR A N 1
ATOM 1155 C CA . THR A 1 167 ? -21.025 5.757 39.000 1.00 84.38 167 THR A CA 1
ATOM 1156 C C . THR A 1 167 ? -19.929 6.321 38.106 1.00 84.38 167 THR A C 1
ATOM 1158 O O . THR A 1 167 ? -18.746 6.256 38.456 1.00 84.38 167 THR A O 1
ATOM 1161 N N . ARG A 1 168 ? -20.312 6.907 36.966 1.00 85.62 168 ARG A N 1
ATOM 1162 C CA . ARG A 1 168 ? -19.372 7.583 36.057 1.00 85.62 168 ARG A CA 1
ATOM 1163 C C . ARG A 1 168 ? -18.404 8.501 36.835 1.00 85.62 168 ARG A C 1
ATOM 1165 O O . ARG A 1 168 ? -18.880 9.337 37.612 1.00 85.62 168 ARG A O 1
ATOM 1172 N N . PRO A 1 169 ? -17.075 8.354 36.660 1.00 85.62 169 PRO A N 1
ATOM 1173 C CA . PRO A 1 169 ? -16.103 9.269 37.249 1.00 85.62 169 PRO A CA 1
ATOM 1174 C C . PRO A 1 169 ? -16.290 10.712 36.757 1.00 85.62 169 PRO A C 1
ATOM 1176 O O . PRO A 1 169 ? -16.818 10.955 35.674 1.00 85.62 169 PRO A O 1
ATOM 1179 N N . GLY A 1 170 ? -15.882 11.674 37.578 1.00 83.88 170 GLY A N 1
ATOM 1180 C CA . GLY A 1 170 ? -16.038 13.102 37.294 1.00 83.88 170 GLY A CA 1
ATOM 1181 C C . GLY A 1 170 ? -15.401 13.943 38.394 1.00 83.88 170 GLY A C 1
ATOM 1182 O O . GLY A 1 170 ? -14.331 13.603 38.885 1.00 83.88 170 GLY A O 1
ATOM 1183 N N . THR A 1 171 ? -16.076 14.988 38.878 1.00 83.12 171 THR A N 1
ATOM 1184 C CA . THR A 1 171 ? -15.586 15.819 40.002 1.00 83.12 171 THR A CA 1
ATOM 1185 C C . THR A 1 171 ? -15.644 15.128 41.376 1.00 83.12 171 THR A C 1
ATOM 1187 O O . THR A 1 171 ? -15.399 15.761 42.401 1.00 83.12 171 THR A O 1
ATOM 1190 N N . GLY A 1 172 ? -15.960 13.830 41.412 1.00 78.06 172 GLY A N 1
ATOM 1191 C CA . GLY A 1 172 ? -16.118 13.034 42.626 1.00 78.06 172 GLY A CA 1
ATOM 1192 C C . GLY A 1 172 ? -17.537 13.070 43.205 1.00 78.06 172 GLY A C 1
ATOM 1193 O O . GLY A 1 172 ? -18.351 13.938 42.899 1.00 78.06 172 GLY A O 1
ATOM 1194 N N . GLY A 1 173 ? -17.847 12.081 44.042 1.00 79.75 173 GLY A N 1
ATOM 1195 C CA . GLY A 1 173 ? -19.129 11.957 44.738 1.00 79.75 173 GLY A CA 1
ATOM 1196 C C . GLY A 1 173 ? -19.184 10.707 45.617 1.00 79.75 173 GLY A C 1
ATOM 1197 O O . GLY A 1 173 ? -18.187 9.989 45.753 1.00 79.75 173 GLY A O 1
ATOM 1198 N N . SER A 1 174 ? -20.356 10.408 46.186 1.00 78.19 174 SER A N 1
ATOM 1199 C CA . SER A 1 174 ? -20.553 9.223 47.041 1.00 78.19 174 SER A CA 1
ATOM 1200 C C . SER A 1 174 ? -20.186 7.916 46.329 1.00 78.19 174 SER A C 1
ATOM 1202 O O . SER A 1 174 ? -19.584 7.044 46.948 1.00 78.19 174 SER A O 1
ATOM 1204 N N . TYR A 1 175 ? -20.453 7.833 45.018 1.00 82.06 175 TYR A N 1
ATOM 1205 C CA . TYR A 1 175 ? -20.172 6.657 44.180 1.00 82.06 175 TYR A CA 1
ATOM 1206 C C . TYR A 1 175 ? -19.333 6.958 42.919 1.00 82.06 175 TYR A C 1
ATOM 1208 O O . TYR A 1 175 ? -18.841 6.032 42.288 1.00 82.06 175 TYR A O 1
ATOM 1216 N N . ALA A 1 176 ? -19.032 8.229 42.609 1.00 85.31 176 ALA A N 1
ATOM 1217 C CA . ALA A 1 176 ? -18.110 8.620 41.529 1.00 85.31 176 ALA A CA 1
ATOM 1218 C C . ALA A 1 176 ? -16.663 8.820 42.020 1.00 85.31 176 ALA A C 1
ATOM 1220 O O . ALA A 1 176 ? -16.434 9.564 42.981 1.00 85.31 176 ALA A O 1
ATOM 1221 N N . VAL A 1 177 ? -15.692 8.187 41.355 1.00 86.81 177 VAL A N 1
ATOM 1222 C CA . VAL A 1 177 ? -14.255 8.467 41.541 1.00 86.81 177 VAL A CA 1
ATOM 1223 C C . VAL A 1 177 ? -13.953 9.892 41.063 1.00 86.81 177 VAL A C 1
ATOM 1225 O O . VAL A 1 177 ? -14.531 10.352 40.075 1.00 86.81 177 VAL A O 1
ATOM 1228 N N . ASN A 1 178 ? -13.068 10.600 41.768 1.00 87.06 178 ASN A N 1
ATOM 1229 C CA . ASN A 1 178 ? -12.583 11.903 41.322 1.00 87.06 178 ASN A CA 1
ATOM 1230 C C . ASN A 1 178 ? -11.577 11.730 40.171 1.00 87.06 178 ASN A C 1
ATOM 1232 O O . ASN A 1 178 ? -10.397 11.475 40.408 1.00 87.06 178 ASN A O 1
ATOM 1236 N N . ASP A 1 179 ? -12.082 11.851 38.947 1.00 82.31 179 ASP A N 1
ATOM 1237 C CA . ASP A 1 179 ? -11.340 11.886 37.691 1.00 82.31 179 ASP A CA 1
ATOM 1238 C C . ASP A 1 179 ? -12.037 12.877 36.748 1.00 82.31 179 ASP A C 1
ATOM 1240 O O . ASP A 1 179 ? -12.915 12.526 35.959 1.00 82.31 179 ASP A O 1
ATOM 1244 N N . ALA A 1 180 ? -11.655 14.150 36.850 1.00 77.81 180 ALA A N 1
ATOM 1245 C CA . ALA A 1 180 ? -12.220 15.215 36.025 1.00 77.81 180 ALA A CA 1
ATOM 1246 C C . ALA A 1 180 ? -11.886 15.075 34.526 1.00 77.81 180 ALA A C 1
ATOM 1248 O O . ALA A 1 180 ? -12.496 15.764 33.710 1.00 77.81 180 ALA A O 1
ATOM 1249 N N . SER A 1 181 ? -10.928 14.213 34.163 1.00 75.12 181 SER A N 1
ATOM 1250 C CA . SER A 1 181 ? -10.559 13.952 32.764 1.00 75.12 181 SER A CA 1
ATOM 1251 C C . SER A 1 181 ? -11.404 12.840 32.136 1.00 75.12 181 SER A C 1
ATOM 1253 O O . SER A 1 181 ? -11.320 12.617 30.926 1.00 75.12 181 SER A O 1
ATOM 1255 N N . HIS A 1 182 ? -12.219 12.142 32.933 1.00 79.00 182 HIS A N 1
ATOM 1256 C CA . HIS A 1 182 ? -13.081 11.078 32.445 1.00 79.00 182 HIS A CA 1
ATOM 1257 C C . HIS A 1 182 ? -14.161 11.634 31.497 1.00 79.00 182 HIS A C 1
ATOM 1259 O O . HIS A 1 182 ? -14.790 12.650 31.808 1.00 79.00 182 HIS A O 1
ATOM 1265 N N . PRO A 1 183 ? -14.446 10.970 30.359 1.00 75.25 183 PRO A N 1
ATOM 1266 C CA . PRO A 1 183 ? -15.507 11.399 29.453 1.00 75.25 183 PRO A CA 1
ATOM 1267 C C . PRO A 1 183 ? -16.866 11.519 30.157 1.00 75.25 183 PRO A C 1
ATOM 1269 O O . PRO A 1 183 ? -17.289 10.606 30.883 1.00 75.25 183 PRO A O 1
ATOM 1272 N N . GLY A 1 184 ? -17.554 12.637 29.904 1.00 73.19 184 GLY A N 1
ATOM 1273 C CA . GLY A 1 184 ? -18.901 12.924 30.404 1.00 73.19 184 GLY A CA 1
ATOM 1274 C C . GLY A 1 184 ? -19.990 12.018 29.808 1.00 73.19 184 GLY A C 1
ATOM 1275 O O . GLY A 1 184 ? -19.705 11.040 29.117 1.00 73.19 184 GLY A O 1
ATOM 1276 N N . ALA A 1 185 ? -21.254 12.328 30.102 1.00 68.44 185 ALA A N 1
ATOM 1277 C CA . ALA A 1 185 ? -22.404 11.552 29.631 1.00 68.44 185 ALA A CA 1
ATOM 1278 C C . ALA A 1 185 ? -22.478 11.473 28.089 1.00 68.44 185 ALA A C 1
ATOM 1280 O O . ALA A 1 185 ? -22.081 12.408 27.396 1.00 68.44 185 ALA A O 1
ATOM 1281 N N . GLY A 1 186 ? -23.012 10.364 27.557 1.00 66.31 186 GLY A N 1
ATOM 1282 C CA . GLY A 1 186 ? -23.245 10.164 26.114 1.00 66.31 186 GLY A CA 1
ATOM 1283 C C . GLY A 1 186 ? -22.521 8.971 25.474 1.00 66.31 186 GLY A C 1
ATOM 1284 O O . GLY A 1 186 ? -22.853 8.604 24.351 1.00 66.31 186 GLY A O 1
ATOM 1285 N N . LEU A 1 187 ? -21.582 8.331 26.182 1.00 73.38 187 LEU A N 1
ATOM 1286 C CA . LEU A 1 187 ? -20.919 7.086 25.762 1.00 73.38 187 LEU A CA 1
ATOM 1287 C C . LEU A 1 187 ? -21.118 5.990 26.813 1.00 73.38 187 LEU A C 1
ATOM 1289 O O . LEU A 1 187 ? -20.969 6.253 28.011 1.00 73.38 187 LEU A O 1
ATOM 1293 N N . ASP A 1 188 ? -21.420 4.766 26.374 1.00 79.31 188 ASP A N 1
ATOM 1294 C CA . ASP A 1 188 ? -21.541 3.618 27.277 1.00 79.31 188 ASP A CA 1
ATOM 1295 C C . ASP A 1 188 ? -20.159 3.156 27.769 1.00 79.31 188 ASP A C 1
ATOM 1297 O O . ASP A 1 188 ? -19.184 3.150 27.008 1.00 79.31 188 ASP A O 1
ATOM 1301 N N . CYS A 1 189 ? -20.071 2.772 29.046 1.00 79.31 189 CYS A N 1
ATOM 1302 C CA . CYS A 1 189 ? -18.830 2.370 29.711 1.00 79.31 189 CYS A CA 1
ATOM 1303 C C . CYS A 1 189 ? -18.129 1.209 28.993 1.00 79.31 189 CYS A C 1
ATOM 1305 O O . CYS A 1 189 ? -16.896 1.172 28.967 1.00 79.31 189 CYS A O 1
ATOM 1307 N N . GLY A 1 190 ? -18.900 0.306 28.374 1.00 77.56 190 GLY A N 1
ATOM 1308 C CA . GLY A 1 190 ? -18.371 -0.840 27.631 1.00 77.56 190 GLY A CA 1
ATOM 1309 C C . GLY A 1 190 ? -17.567 -0.494 26.385 1.00 77.56 190 GLY A C 1
ATOM 1310 O O . GLY A 1 190 ? -16.859 -1.345 25.854 1.00 77.56 190 GLY A O 1
ATOM 1311 N N . THR A 1 191 ? -17.607 0.765 25.954 1.00 75.50 191 THR A N 1
ATOM 1312 C CA . THR A 1 191 ? -16.755 1.260 24.867 1.00 75.50 191 THR A CA 1
ATOM 1313 C C . THR A 1 191 ? -15.279 1.258 25.268 1.00 75.50 191 THR A C 1
ATOM 1315 O O . THR A 1 191 ? -14.422 0.992 24.433 1.00 75.50 191 THR A O 1
ATOM 1318 N N . CYS A 1 192 ? -14.974 1.536 26.540 1.00 75.75 192 CYS A N 1
ATOM 1319 C CA . CYS A 1 192 ? -13.598 1.705 27.025 1.00 75.75 192 CYS A CA 1
ATOM 1320 C C . CYS A 1 192 ? -13.200 0.670 28.084 1.00 75.75 192 CYS A C 1
ATOM 1322 O O . CYS A 1 192 ? -12.012 0.401 28.266 1.00 75.75 192 CYS A O 1
ATOM 1324 N N . HIS A 1 193 ? -14.175 0.090 28.784 1.00 78.25 193 HIS A N 1
ATOM 1325 C CA . HIS A 1 193 ? -13.951 -0.907 29.824 1.00 78.25 193 HIS A CA 1
ATOM 1326 C C . HIS A 1 193 ? -14.530 -2.253 29.405 1.00 78.25 193 HIS A C 1
ATOM 1328 O O . HIS A 1 193 ? -15.688 -2.354 29.021 1.00 78.25 193 HIS A O 1
ATOM 1334 N N . THR A 1 194 ? -13.732 -3.307 29.535 1.00 74.38 194 THR A N 1
ATOM 1335 C CA . THR A 1 194 ? -14.140 -4.693 29.234 1.00 74.38 194 THR A CA 1
ATOM 1336 C C . THR A 1 194 ? -14.370 -5.536 30.489 1.00 74.38 194 THR A C 1
ATOM 1338 O O . THR A 1 194 ? -14.919 -6.632 30.404 1.00 74.38 194 THR A O 1
ATOM 1341 N N . SER A 1 195 ? -13.990 -5.026 31.666 1.00 74.88 195 SER A N 1
ATOM 1342 C CA . SER A 1 195 ? -14.185 -5.676 32.967 1.00 74.88 195 SER A CA 1
ATOM 1343 C C . SER A 1 195 ? -15.054 -4.815 33.880 1.00 74.88 195 SER A C 1
ATOM 1345 O O . SER A 1 195 ? -14.703 -3.668 34.155 1.00 74.88 195 SER A O 1
ATOM 1347 N N . PHE A 1 196 ? -16.137 -5.404 34.402 1.00 73.25 196 PHE A N 1
ATOM 1348 C CA . PHE A 1 196 ? -17.133 -4.725 35.248 1.00 73.25 196 PHE A CA 1
ATOM 1349 C C . PHE A 1 196 ? -17.297 -5.332 36.651 1.00 73.25 196 PHE A C 1
ATOM 1351 O O . PHE A 1 196 ? -17.944 -4.731 37.503 1.00 73.25 196 PHE A O 1
ATOM 1358 N N . SER A 1 197 ? -16.710 -6.503 36.934 1.00 71.88 197 SER A N 1
ATOM 1359 C CA . SER A 1 197 ? -16.669 -7.069 38.300 1.00 71.88 197 SER A CA 1
ATOM 1360 C C . SER A 1 197 ? -15.701 -6.309 39.218 1.00 71.88 197 SER A C 1
ATOM 1362 O O . SER A 1 197 ? -15.809 -6.350 40.441 1.00 71.88 197 SER A O 1
ATOM 1364 N N . GLY A 1 198 ? -14.777 -5.585 38.602 1.00 72.50 198 GLY A N 1
ATOM 1365 C CA . GLY A 1 198 ? -14.013 -4.479 39.145 1.00 72.50 198 GLY A CA 1
ATOM 1366 C C . GLY A 1 198 ? -13.595 -3.681 37.923 1.00 72.50 198 GLY A C 1
ATOM 1367 O O . GLY A 1 198 ? -13.027 -4.277 37.003 1.00 72.50 198 GLY A O 1
ATOM 1368 N N . PHE A 1 199 ? -13.979 -2.405 37.854 1.00 73.06 199 PHE A N 1
ATOM 1369 C CA . PHE A 1 199 ? -13.701 -1.552 36.695 1.00 73.06 199 PHE A CA 1
ATOM 1370 C C . PHE A 1 199 ? -12.190 -1.553 36.452 1.00 73.06 199 PHE A C 1
ATOM 1372 O O . PHE A 1 199 ? -11.431 -0.970 37.227 1.00 73.06 199 PHE A O 1
ATOM 1379 N N . GLY A 1 200 ? -11.780 -2.340 35.455 1.00 68.62 200 GLY A N 1
ATOM 1380 C CA . GLY A 1 200 ? -10.391 -2.700 35.190 1.00 68.62 200 GLY A CA 1
ATOM 1381 C C . GLY A 1 200 ? -9.696 -1.698 34.267 1.00 68.62 200 GLY A C 1
ATOM 1382 O O . GLY A 1 200 ? -10.301 -0.684 33.899 1.00 68.62 200 GLY A O 1
ATOM 1383 N N . PRO A 1 201 ? -8.437 -1.974 33.874 1.00 65.12 201 PRO A N 1
ATOM 1384 C CA . PRO A 1 201 ? -7.686 -1.087 32.995 1.00 65.12 201 PRO A CA 1
ATOM 1385 C C . PRO A 1 201 ? -8.421 -0.870 31.669 1.00 65.12 201 PRO A C 1
ATOM 1387 O O . PRO A 1 201 ? -9.187 -1.723 31.216 1.00 65.12 201 PRO A O 1
ATOM 1390 N N . LEU A 1 202 ? -8.182 0.293 31.065 1.00 71.62 202 LEU A N 1
ATOM 1391 C CA . LEU A 1 202 ? -8.776 0.652 29.785 1.00 71.62 202 LEU A CA 1
ATOM 1392 C C . LEU A 1 202 ? -8.373 -0.368 28.717 1.00 71.62 202 LEU A C 1
ATOM 1394 O O . LEU A 1 202 ? -7.219 -0.797 28.651 1.00 71.62 202 LEU A O 1
ATOM 1398 N N . SER A 1 203 ? -9.321 -0.719 27.860 1.00 75.19 203 SER A N 1
ATOM 1399 C CA . SER A 1 203 ? -9.083 -1.537 26.675 1.00 75.19 203 SER A CA 1
ATOM 1400 C C . SER A 1 203 ? -9.369 -0.726 25.421 1.00 75.19 203 SER A C 1
ATOM 1402 O O . SER A 1 203 ? -10.305 0.071 25.389 1.00 75.19 203 SER A O 1
ATOM 1404 N N . LEU A 1 204 ? -8.575 -0.953 24.378 1.00 80.62 204 LEU A N 1
ATOM 1405 C CA . LEU A 1 204 ? -8.829 -0.363 23.070 1.00 80.62 204 LEU A CA 1
ATOM 1406 C C . LEU A 1 204 ? -10.123 -0.960 22.482 1.00 80.62 204 LEU A C 1
ATOM 1408 O O . LEU A 1 204 ? -10.273 -2.186 22.502 1.00 80.62 204 LEU A O 1
ATOM 1412 N N . PRO A 1 205 ? -11.046 -0.134 21.954 1.00 78.69 205 PRO A N 1
ATOM 1413 C CA . PRO A 1 205 ? -12.227 -0.628 21.255 1.00 78.69 205 PRO A CA 1
ATOM 1414 C C . PRO A 1 205 ? -11.864 -1.496 20.043 1.00 78.69 205 PRO A C 1
ATOM 1416 O O . PRO A 1 205 ? -10.782 -1.368 19.463 1.00 78.69 205 PRO A O 1
ATOM 1419 N N . SER A 1 206 ? -12.808 -2.329 19.599 1.00 83.06 206 SER A N 1
ATOM 1420 C CA . SER A 1 206 ? -12.662 -3.027 18.317 1.00 83.06 206 SER A CA 1
ATOM 1421 C C . SER A 1 206 ? -12.515 -2.019 17.171 1.00 83.06 206 SER A C 1
ATOM 1423 O O . SER A 1 206 ? -13.213 -1.007 17.134 1.00 83.06 206 SER A O 1
ATOM 1425 N N . GLY A 1 207 ? -11.578 -2.276 16.257 1.00 86.06 207 GLY A N 1
ATOM 1426 C CA . GLY A 1 207 ? -11.258 -1.369 15.153 1.00 86.06 207 GLY A CA 1
ATOM 1427 C C . GLY A 1 207 ? -10.405 -0.150 15.531 1.00 86.06 207 GLY A C 1
ATOM 1428 O O . GLY A 1 207 ? -10.200 0.717 14.686 1.00 86.06 207 GLY A O 1
ATOM 1429 N N . HIS A 1 208 ? -9.888 -0.047 16.758 1.00 89.12 208 HIS A N 1
ATOM 1430 C CA . HIS A 1 208 ? -8.954 1.022 17.127 1.00 89.12 208 HIS A CA 1
ATOM 1431 C C . HIS A 1 208 ? -7.599 0.872 16.402 1.00 89.12 208 HIS A C 1
ATOM 1433 O O . HIS A 1 208 ? -7.088 -0.238 16.250 1.00 89.12 208 HIS A O 1
ATOM 1439 N N . ILE A 1 209 ? -6.982 1.989 15.995 1.00 91.94 209 ILE A N 1
ATOM 1440 C CA . ILE A 1 209 ? -5.633 1.988 15.396 1.00 91.94 209 ILE A CA 1
ATOM 1441 C C . ILE A 1 209 ? -4.607 1.517 16.448 1.00 91.94 209 ILE A C 1
ATOM 1443 O O . ILE A 1 209 ? -4.628 2.017 17.569 1.00 91.94 209 ILE A O 1
ATOM 1447 N N . PRO A 1 210 ? -3.678 0.600 16.142 1.00 92.56 210 PRO A N 1
ATOM 1448 C CA . PRO A 1 210 ? -2.649 0.179 17.083 1.00 92.56 210 PRO A CA 1
ATOM 1449 C C . PRO A 1 210 ? -1.842 1.372 17.601 1.00 92.56 210 PRO A C 1
ATOM 1451 O O . PRO A 1 210 ? -1.536 2.296 16.852 1.00 92.56 210 PRO A O 1
ATOM 1454 N N . VAL A 1 211 ? -1.470 1.335 18.877 1.00 92.38 211 VAL A N 1
ATOM 1455 C CA . VAL A 1 211 ? -0.663 2.378 19.522 1.00 92.38 211 VAL A CA 1
ATOM 1456 C C . VAL A 1 211 ? 0.597 1.774 20.128 1.00 92.38 211 VAL A C 1
ATOM 1458 O O . VAL A 1 211 ? 0.659 0.570 20.387 1.00 92.38 211 VAL A O 1
ATOM 1461 N N . ALA A 1 212 ? 1.613 2.602 20.353 1.00 92.12 212 ALA A N 1
ATOM 1462 C CA . ALA A 1 212 ? 2.792 2.209 21.111 1.00 92.12 212 ALA A CA 1
ATOM 1463 C C . ALA A 1 212 ? 2.393 1.725 22.515 1.00 92.12 212 ALA A C 1
ATOM 1465 O O . ALA A 1 212 ? 1.473 2.260 23.128 1.00 92.12 212 ALA A O 1
ATOM 1466 N N . SER A 1 213 ? 3.122 0.751 23.064 1.00 87.88 213 SER A N 1
ATOM 1467 C CA . SER A 1 213 ? 2.835 0.184 24.392 1.00 87.88 213 SER A CA 1
ATOM 1468 C C . SER A 1 213 ? 2.925 1.196 25.541 1.00 87.88 213 SER A C 1
ATOM 1470 O O . SER A 1 213 ? 2.395 0.951 26.620 1.00 87.88 213 SER A O 1
ATOM 1472 N N . THR A 1 214 ? 3.590 2.331 25.318 1.00 83.62 214 THR A N 1
ATOM 1473 C CA . THR A 1 214 ? 3.722 3.441 26.270 1.00 83.62 214 THR A CA 1
ATOM 1474 C C . THR A 1 214 ? 2.677 4.540 26.072 1.00 83.62 214 THR A C 1
ATOM 1476 O O . THR A 1 214 ? 2.639 5.487 26.857 1.00 83.62 214 THR A O 1
ATOM 1479 N N . ALA A 1 215 ? 1.847 4.451 25.030 1.00 86.69 215 ALA A N 1
ATOM 1480 C CA . ALA A 1 215 ? 0.831 5.449 24.748 1.00 86.69 215 ALA A CA 1
ATOM 1481 C C . ALA A 1 215 ? -0.356 5.303 25.707 1.00 86.69 215 ALA A C 1
ATOM 1483 O O . ALA A 1 215 ? -0.871 4.215 25.954 1.00 86.69 215 ALA A O 1
ATOM 1484 N N . THR A 1 216 ? -0.822 6.437 26.210 1.00 83.50 216 THR A N 1
ATOM 1485 C CA . THR A 1 216 ? -2.070 6.574 26.962 1.00 83.50 216 THR A CA 1
ATOM 1486 C C . THR A 1 216 ? -3.130 7.224 26.077 1.00 83.50 216 THR A C 1
ATOM 1488 O O . THR A 1 216 ? -2.809 7.895 25.095 1.00 83.50 216 THR A O 1
ATOM 1491 N N . CYS A 1 217 ? -4.410 7.084 26.423 1.00 82.00 217 CYS A N 1
ATOM 1492 C CA . CYS A 1 217 ? -5.498 7.635 25.610 1.00 82.00 217 CYS A CA 1
ATOM 1493 C C . CYS A 1 217 ? -5.362 9.154 25.403 1.00 82.00 217 CYS A C 1
ATOM 1495 O O . CYS A 1 217 ? -5.586 9.639 24.296 1.00 82.00 217 CYS A O 1
ATOM 1497 N N . GLY A 1 218 ? -4.906 9.883 26.430 1.00 82.56 218 GLY A N 1
ATOM 1498 C CA . GLY A 1 218 ? -4.682 11.332 26.382 1.00 82.56 218 GLY A CA 1
ATOM 1499 C C . GLY A 1 218 ? -3.547 11.773 25.453 1.00 82.56 218 GLY A C 1
ATOM 1500 O O . GLY A 1 218 ? -3.498 12.935 25.061 1.00 82.56 218 GLY A O 1
ATOM 1501 N N . ASN A 1 219 ? -2.654 10.861 25.051 1.00 89.12 219 ASN A N 1
ATOM 1502 C CA . ASN A 1 219 ? -1.631 11.165 24.051 1.00 89.12 219 ASN A CA 1
ATOM 1503 C C . ASN A 1 219 ? -2.230 11.381 22.652 1.00 89.12 219 ASN A C 1
ATOM 1505 O O . ASN A 1 219 ? -1.663 12.131 21.861 1.00 89.12 219 ASN A O 1
ATOM 1509 N N . CYS A 1 220 ? -3.366 10.740 22.353 1.00 90.06 220 CYS A N 1
ATOM 1510 C CA . CYS A 1 220 ? -4.033 10.826 21.049 1.00 90.06 220 CYS A CA 1
ATOM 1511 C C . CYS A 1 220 ? -5.361 11.590 21.103 1.00 90.06 220 CYS A C 1
ATOM 1513 O O . CYS A 1 220 ? -5.687 12.335 20.179 1.00 90.06 220 CYS A O 1
ATOM 1515 N N . HIS A 1 221 ? -6.127 11.422 22.178 1.00 85.25 221 HIS A N 1
ATOM 1516 C CA . HIS A 1 221 ? -7.456 11.997 22.337 1.00 85.25 221 HIS A CA 1
ATOM 1517 C C . HIS A 1 221 ? -7.429 13.134 23.357 1.00 85.25 221 HIS A C 1
ATOM 1519 O O . HIS A 1 221 ? -7.284 12.901 24.553 1.00 85.25 221 HIS A O 1
ATOM 1525 N N . SER A 1 222 ? -7.641 14.366 22.890 1.00 80.38 222 SER A N 1
ATOM 1526 C CA . SER A 1 222 ? -8.001 15.494 23.762 1.00 80.38 222 SER A CA 1
ATOM 1527 C C . SER A 1 222 ? -9.485 15.462 24.151 1.00 80.38 222 SER A C 1
ATOM 1529 O O . SER A 1 222 ? -9.865 15.928 25.220 1.00 80.38 222 SER A O 1
ATOM 1531 N N . ASN A 1 223 ? -10.321 14.889 23.279 1.00 76.56 223 ASN A N 1
ATOM 1532 C CA . ASN A 1 223 ? -11.723 14.549 23.494 1.00 76.56 223 ASN A CA 1
ATOM 1533 C C . ASN A 1 223 ? -12.063 13.344 22.598 1.00 76.56 223 ASN A C 1
ATOM 1535 O O . ASN A 1 223 ? -11.658 13.301 21.439 1.00 76.56 223 ASN A O 1
ATOM 1539 N N . PHE A 1 224 ? -12.830 12.381 23.107 1.00 77.94 224 PHE A N 1
ATOM 1540 C CA . PHE A 1 224 ? -13.252 11.186 22.367 1.00 77.94 224 PHE A CA 1
ATOM 1541 C C . PHE A 1 224 ? -14.400 11.433 21.374 1.00 77.94 224 PHE A C 1
ATOM 1543 O O . PHE A 1 224 ? -14.706 10.564 20.566 1.00 77.94 224 PHE A O 1
ATOM 1550 N N . SER A 1 225 ? -15.009 12.622 21.392 1.00 77.19 225 SER A N 1
ATOM 1551 C CA . SER A 1 225 ? -16.007 13.043 20.392 1.00 77.19 225 SER A CA 1
ATOM 1552 C C . SER A 1 225 ? -15.371 13.525 19.082 1.00 77.19 225 SER A C 1
ATOM 1554 O O . SER A 1 225 ? -16.066 13.739 18.092 1.00 77.19 225 SER A O 1
ATOM 1556 N N . THR A 1 226 ? -14.052 13.725 19.071 1.00 81.38 226 THR A N 1
ATOM 1557 C CA . THR A 1 226 ? -13.290 14.196 17.912 1.00 81.38 226 THR A CA 1
ATOM 1558 C C . THR A 1 226 ? -12.168 13.214 17.591 1.00 81.38 226 THR A C 1
ATOM 1560 O O . THR A 1 226 ? -11.501 12.738 18.513 1.00 81.38 226 THR A O 1
ATOM 1563 N N . PRO A 1 227 ? -11.914 12.907 16.309 1.00 83.81 227 PRO A N 1
ATOM 1564 C CA . PRO A 1 227 ? -10.810 12.031 15.948 1.00 83.81 227 PRO A CA 1
ATOM 1565 C C . PRO A 1 227 ? -9.455 12.674 16.305 1.00 83.81 227 PRO A C 1
ATOM 1567 O O . PRO A 1 227 ? -9.315 13.896 16.184 1.00 83.81 227 PRO A O 1
ATOM 1570 N N . PRO A 1 228 ? -8.443 11.873 16.688 1.00 89.81 228 PRO A N 1
ATOM 1571 C CA . PRO A 1 228 ? -7.074 12.343 16.878 1.00 89.81 228 PRO A CA 1
ATOM 1572 C C . PRO A 1 228 ? -6.503 13.058 15.647 1.00 89.81 228 PRO A C 1
ATOM 1574 O O . PRO A 1 228 ? -6.875 12.786 14.497 1.00 89.81 228 PRO A O 1
ATOM 1577 N N . THR A 1 229 ? -5.541 13.950 15.877 1.00 91.94 229 THR A N 1
ATOM 1578 C CA . THR A 1 229 ? -4.792 14.590 14.788 1.00 91.94 229 THR A CA 1
ATOM 1579 C C . THR A 1 229 ? -3.849 13.591 14.112 1.00 91.94 229 THR A C 1
ATOM 1581 O O . THR A 1 229 ? -3.423 12.609 14.720 1.00 91.94 229 THR A O 1
ATOM 1584 N N . ILE A 1 230 ? -3.490 13.847 12.846 1.00 91.06 230 ILE A N 1
ATOM 1585 C CA . ILE A 1 230 ? -2.510 13.021 12.110 1.00 91.06 230 ILE A CA 1
ATOM 1586 C C . ILE A 1 230 ? -1.180 12.967 12.867 1.00 91.06 230 ILE A C 1
ATOM 1588 O O . ILE A 1 230 ? -0.585 11.900 12.996 1.00 91.06 230 ILE A O 1
ATOM 1592 N N . ASP A 1 231 ? -0.744 14.109 13.403 1.00 93.94 231 ASP A N 1
ATOM 1593 C CA . ASP A 1 231 ? 0.511 14.210 14.144 1.00 93.94 231 ASP A CA 1
ATOM 1594 C C . ASP A 1 231 ? 0.510 13.346 15.407 1.00 93.94 231 ASP A C 1
ATOM 1596 O O . ASP A 1 231 ? 1.515 12.698 15.691 1.00 93.94 231 ASP A O 1
ATOM 1600 N N . ALA A 1 232 ? -0.606 13.299 16.144 1.00 93.81 232 ALA A N 1
ATOM 1601 C CA . ALA A 1 232 ? -0.723 12.465 17.336 1.00 93.81 232 ALA A CA 1
ATOM 1602 C C . ALA A 1 232 ? -0.729 10.971 16.980 1.00 93.81 232 ALA A C 1
ATOM 1604 O O . ALA A 1 232 ? -0.007 10.195 17.603 1.00 93.81 232 ALA A O 1
ATOM 1605 N N . ILE A 1 233 ? -1.469 10.578 15.935 1.00 93.94 233 ILE A N 1
ATOM 1606 C CA . ILE A 1 233 ? -1.521 9.182 15.470 1.00 93.94 233 ILE A CA 1
ATOM 1607 C C . ILE A 1 233 ? -0.114 8.681 15.123 1.00 93.94 233 ILE A C 1
ATOM 1609 O O . ILE A 1 233 ? 0.297 7.636 15.615 1.00 93.94 233 ILE A O 1
ATOM 1613 N N . HIS A 1 234 ? 0.654 9.431 14.327 1.00 94.81 234 HIS A N 1
ATOM 1614 C CA . HIS A 1 234 ? 2.002 9.006 13.939 1.00 94.81 234 HIS A CA 1
ATOM 1615 C C . HIS A 1 234 ? 3.041 9.156 15.055 1.00 94.81 234 HIS A C 1
ATOM 1617 O O . HIS A 1 234 ? 3.992 8.379 15.094 1.00 94.81 234 HIS A O 1
ATOM 1623 N N . ALA A 1 235 ? 2.888 10.116 15.973 1.00 95.38 235 ALA A N 1
ATOM 1624 C CA . ALA A 1 235 ? 3.791 10.255 17.119 1.00 95.38 235 ALA A CA 1
ATOM 1625 C C . ALA A 1 235 ? 3.689 9.074 18.097 1.00 95.38 235 ALA A C 1
ATOM 1627 O O . ALA A 1 235 ? 4.683 8.723 18.731 1.00 95.38 235 ALA A O 1
ATOM 1628 N N . TYR A 1 236 ? 2.511 8.453 18.203 1.00 94.81 236 TYR A N 1
ATOM 1629 C CA . TYR A 1 236 ? 2.235 7.357 19.136 1.00 94.81 236 TYR A CA 1
ATOM 1630 C C . TYR A 1 236 ? 1.878 6.034 18.443 1.00 94.81 236 TYR A C 1
ATOM 1632 O O . TYR A 1 236 ? 1.347 5.124 19.081 1.00 94.81 236 TYR A O 1
ATOM 1640 N N . ALA A 1 237 ? 2.203 5.899 17.156 1.00 94.56 237 ALA A N 1
ATOM 1641 C CA . ALA A 1 237 ? 2.107 4.637 16.432 1.00 94.56 237 ALA A CA 1
ATOM 1642 C C . ALA A 1 237 ? 3.105 3.597 16.993 1.00 94.56 237 ALA A C 1
ATOM 1644 O O . ALA A 1 237 ? 4.140 3.983 17.547 1.00 94.56 237 ALA A O 1
ATOM 1645 N N . PRO A 1 238 ? 2.858 2.281 16.821 1.00 93.56 238 PRO A N 1
ATOM 1646 C CA . PRO A 1 238 ? 3.768 1.232 17.292 1.00 93.56 238 PRO A CA 1
ATOM 1647 C C . PRO A 1 238 ? 5.170 1.334 16.684 1.00 93.56 238 PRO A C 1
ATOM 1649 O O . PRO A 1 238 ? 6.149 0.927 17.303 1.00 93.56 238 PRO A O 1
ATOM 1652 N N . SER A 1 239 ? 5.260 1.892 15.476 1.00 92.69 239 SER A N 1
ATOM 1653 C CA . SER A 1 239 ? 6.504 2.239 14.807 1.00 92.69 239 SER A CA 1
ATOM 1654 C C . SER A 1 239 ? 6.363 3.598 14.130 1.00 92.69 239 SER A C 1
ATOM 1656 O O . SER A 1 239 ? 5.346 3.887 13.502 1.00 92.69 239 SER A O 1
ATOM 1658 N N . GLN A 1 240 ? 7.395 4.429 14.265 1.00 91.75 240 GLN A N 1
ATOM 1659 C CA . GLN A 1 240 ? 7.418 5.792 13.724 1.00 91.75 240 GLN A CA 1
ATOM 1660 C C . GLN A 1 240 ? 8.255 5.906 12.446 1.00 91.75 240 GLN A C 1
ATOM 1662 O O . GLN A 1 240 ? 8.081 6.856 11.688 1.00 91.75 240 GLN A O 1
ATOM 1667 N N . THR A 1 241 ? 9.180 4.968 12.225 1.00 91.88 241 THR A N 1
ATOM 1668 C CA . THR A 1 241 ? 10.223 5.046 11.187 1.00 91.88 241 THR A CA 1
ATOM 1669 C C . THR A 1 241 ? 10.155 3.913 10.165 1.00 91.88 241 THR A C 1
ATOM 1671 O O . THR A 1 241 ? 10.710 4.046 9.079 1.00 91.88 241 THR A O 1
ATOM 1674 N N . SER A 1 242 ? 9.498 2.802 10.499 1.00 92.19 242 SER A N 1
ATOM 1675 C CA . SER A 1 242 ? 9.425 1.597 9.665 1.00 92.19 242 SER A CA 1
ATOM 1676 C C . SER A 1 242 ? 8.084 0.878 9.820 1.00 92.19 242 SER A C 1
ATOM 1678 O O . SER A 1 242 ? 7.251 1.292 10.628 1.00 92.19 242 SER A O 1
ATOM 1680 N N . ASN A 1 243 ? 7.867 -0.214 9.083 1.00 92.75 243 ASN A N 1
ATOM 1681 C CA . ASN A 1 243 ? 6.657 -1.042 9.198 1.00 92.75 243 ASN A CA 1
ATOM 1682 C C . ASN A 1 243 ? 5.362 -0.268 8.874 1.00 92.75 243 ASN A C 1
ATOM 1684 O O . ASN A 1 243 ? 4.304 -0.511 9.455 1.00 92.75 243 ASN A O 1
ATOM 1688 N N . CYS A 1 244 ? 5.426 0.669 7.922 1.00 93.25 244 CYS A N 1
ATOM 1689 C CA . CYS A 1 244 ? 4.276 1.495 7.540 1.00 93.25 244 CYS A CA 1
ATOM 1690 C C . CYS A 1 244 ? 3.084 0.640 7.072 1.00 93.25 244 CYS A C 1
ATOM 1692 O O . CYS A 1 244 ? 1.928 1.002 7.294 1.00 93.25 244 CYS A O 1
ATOM 1694 N N . ALA A 1 245 ? 3.367 -0.523 6.473 1.00 93.38 245 ALA A N 1
ATOM 1695 C CA . ALA A 1 245 ? 2.380 -1.500 6.019 1.00 93.38 245 ALA A CA 1
ATOM 1696 C C . ALA A 1 245 ? 1.487 -2.056 7.146 1.00 93.38 245 ALA A C 1
ATOM 1698 O O . ALA A 1 245 ? 0.399 -2.552 6.857 1.00 93.38 245 ALA A O 1
ATOM 1699 N N . GLN A 1 246 ? 1.880 -1.937 8.421 1.00 94.06 246 GLN A N 1
ATOM 1700 C CA . GLN A 1 246 ? 1.020 -2.293 9.557 1.00 94.06 246 GLN A CA 1
ATOM 1701 C C . GLN A 1 246 ? -0.301 -1.512 9.558 1.00 94.06 246 GLN A C 1
ATOM 1703 O O . GLN A 1 246 ? -1.320 -2.026 10.019 1.00 94.06 246 GLN A O 1
ATOM 1708 N N . CYS A 1 247 ? -0.283 -0.286 9.032 1.00 94.12 247 CYS A N 1
ATOM 1709 C CA . CYS A 1 247 ? -1.469 0.557 8.928 1.00 94.12 247 CYS A CA 1
ATOM 1710 C C . CYS A 1 247 ? -1.849 0.845 7.476 1.00 94.12 247 CYS A C 1
ATOM 1712 O O . CYS A 1 247 ? -3.025 0.831 7.140 1.00 94.12 247 CYS A O 1
ATOM 1714 N N . HIS A 1 248 ? -0.859 1.078 6.615 1.00 93.94 248 HIS A N 1
ATOM 1715 C CA . HIS A 1 248 ? -1.052 1.564 5.251 1.00 93.94 248 HIS A CA 1
ATOM 1716 C C . HIS A 1 248 ? -1.100 0.460 4.183 1.00 93.94 248 HIS A C 1
ATOM 1718 O O . HIS A 1 248 ? -1.066 0.777 2.999 1.00 93.94 248 HIS A O 1
ATOM 1724 N N . SER A 1 249 ? -1.169 -0.829 4.539 1.00 92.69 249 SER A N 1
ATOM 1725 C CA . SER A 1 249 ? -1.492 -1.872 3.551 1.00 92.69 249 SER A CA 1
ATOM 1726 C C . SER A 1 249 ? -2.997 -1.918 3.285 1.00 92.69 249 SER A C 1
ATOM 1728 O O . SER A 1 249 ? -3.791 -1.562 4.153 1.00 92.69 249 SER A O 1
ATOM 1730 N N . THR A 1 250 ? -3.399 -2.380 2.099 1.00 91.56 250 THR A N 1
ATOM 1731 C CA . THR A 1 250 ? -4.819 -2.519 1.735 1.00 91.56 250 THR A CA 1
ATOM 1732 C C . THR A 1 250 ? -5.587 -3.379 2.742 1.00 91.56 250 THR A C 1
ATOM 1734 O O . THR A 1 250 ? -6.665 -2.985 3.181 1.00 91.56 250 THR A O 1
ATOM 1737 N N . ASP A 1 251 ? -4.998 -4.498 3.168 1.00 93.00 251 ASP A N 1
ATOM 1738 C CA . ASP A 1 251 ? -5.641 -5.435 4.092 1.00 93.00 251 ASP A CA 1
ATOM 1739 C C . ASP A 1 251 ? -5.701 -4.890 5.524 1.00 93.00 251 ASP A C 1
ATOM 1741 O O . ASP A 1 251 ? -6.748 -4.951 6.165 1.00 93.00 251 ASP A O 1
ATOM 1745 N N . ASN A 1 252 ? -4.604 -4.313 6.033 1.00 93.88 252 ASN A N 1
ATOM 1746 C CA . ASN A 1 252 ? -4.579 -3.824 7.411 1.00 93.88 252 ASN A CA 1
ATOM 1747 C C . ASN A 1 252 ? -5.401 -2.548 7.580 1.00 93.88 252 ASN A C 1
ATOM 1749 O O . ASN A 1 252 ? -6.052 -2.385 8.607 1.00 93.88 252 ASN A O 1
ATOM 1753 N N . ALA A 1 253 ? -5.419 -1.656 6.587 1.00 93.69 253 ALA A N 1
ATOM 1754 C CA . ALA A 1 253 ? -6.233 -0.445 6.640 1.00 93.69 253 ALA A CA 1
ATOM 1755 C C . ALA A 1 253 ? -7.727 -0.757 6.826 1.00 93.69 253 ALA A C 1
ATOM 1757 O O . ALA A 1 253 ? -8.427 0.003 7.494 1.00 93.69 253 ALA A O 1
ATOM 1758 N N . ALA A 1 254 ? -8.202 -1.887 6.290 1.00 92.81 254 ALA A N 1
ATOM 1759 C CA . ALA A 1 254 ? -9.584 -2.337 6.430 1.00 92.81 254 ALA A CA 1
ATOM 1760 C C . ALA A 1 254 ? -9.938 -2.826 7.849 1.00 92.81 254 ALA A C 1
ATOM 1762 O O . ALA A 1 254 ? -11.119 -2.950 8.172 1.00 92.81 254 ALA A O 1
ATOM 1763 N N . LEU A 1 255 ? -8.945 -3.085 8.708 1.00 92.31 255 LEU A N 1
ATOM 1764 C CA . LEU A 1 255 ? -9.162 -3.524 10.090 1.00 92.31 255 LEU A CA 1
ATOM 1765 C C . LEU A 1 255 ? -9.547 -2.373 11.026 1.00 92.31 255 LEU A C 1
ATOM 1767 O O . LEU A 1 255 ? -10.073 -2.621 12.112 1.00 92.31 255 LEU A O 1
ATOM 1771 N N . TYR A 1 256 ? -9.271 -1.124 10.642 1.00 91.88 256 TYR A N 1
ATOM 1772 C CA . TYR A 1 256 ? -9.394 0.026 11.532 1.00 91.88 256 TYR A CA 1
ATOM 1773 C C . TYR A 1 256 ? -10.619 0.879 11.198 1.00 91.88 256 TYR A C 1
ATOM 1775 O O . TYR A 1 256 ? -10.855 1.268 10.056 1.00 91.88 256 TYR A O 1
ATOM 1783 N N . THR A 1 257 ? -11.391 1.220 12.226 1.00 87.25 257 THR A N 1
ATOM 1784 C CA . THR A 1 257 ? -12.562 2.092 12.122 1.00 87.25 257 THR A CA 1
ATOM 1785 C C . THR A 1 257 ? -12.118 3.541 12.264 1.00 87.25 257 THR A C 1
ATOM 1787 O O . THR A 1 257 ? -11.841 4.028 13.359 1.00 87.25 257 THR A O 1
ATOM 1790 N N . VAL A 1 258 ? -12.041 4.239 11.136 1.00 84.00 258 VAL A N 1
ATOM 1791 C CA . VAL A 1 258 ? -11.545 5.615 11.052 1.00 84.00 258 VAL A CA 1
ATOM 1792 C C . VAL A 1 258 ? -12.538 6.503 10.313 1.00 84.00 258 VAL A C 1
ATOM 1794 O O . VAL A 1 258 ? -13.178 6.085 9.353 1.00 84.00 258 VAL A O 1
ATOM 1797 N N . THR A 1 259 ? -12.654 7.764 10.728 1.00 79.00 259 THR A N 1
ATOM 1798 C CA . THR A 1 259 ? -13.468 8.768 10.015 1.00 79.00 259 THR A CA 1
ATOM 1799 C C . THR A 1 259 ? -12.771 9.315 8.773 1.00 79.00 259 THR A C 1
ATOM 1801 O O . THR A 1 259 ? -13.422 9.834 7.870 1.00 79.00 259 THR A O 1
ATOM 1804 N N . ARG A 1 260 ? -11.441 9.198 8.716 1.00 83.06 260 ARG A N 1
ATOM 1805 C CA . ARG A 1 260 ? -10.621 9.573 7.565 1.00 83.06 260 ARG A CA 1
ATOM 1806 C C . ARG A 1 260 ? -9.951 8.324 7.020 1.00 83.06 260 ARG A C 1
ATOM 1808 O O . ARG A 1 260 ? -9.272 7.635 7.773 1.00 83.06 260 ARG A O 1
ATOM 1815 N N . ALA A 1 261 ? -10.130 8.065 5.728 1.00 86.62 261 ALA A N 1
ATOM 1816 C CA . ALA A 1 261 ? -9.544 6.905 5.071 1.00 86.62 261 ALA A CA 1
ATOM 1817 C C . ALA A 1 261 ? -8.021 6.865 5.271 1.00 86.62 261 ALA A C 1
ATOM 1819 O O . ALA A 1 261 ? -7.331 7.875 5.091 1.00 86.62 261 ALA A O 1
ATOM 1820 N N . ILE A 1 262 ? -7.509 5.692 5.642 1.00 92.06 262 ILE A N 1
ATOM 1821 C CA . ILE A 1 262 ? -6.073 5.430 5.662 1.00 92.06 262 ILE A CA 1
ATOM 1822 C C . ILE A 1 262 ? -5.616 5.281 4.212 1.00 92.06 262 ILE A C 1
ATOM 1824 O O . ILE A 1 262 ? -6.245 4.582 3.422 1.00 92.06 262 ILE A O 1
ATOM 1828 N N . VAL A 1 263 ? -4.534 5.968 3.852 1.00 89.81 263 VAL A N 1
ATOM 1829 C CA . VAL A 1 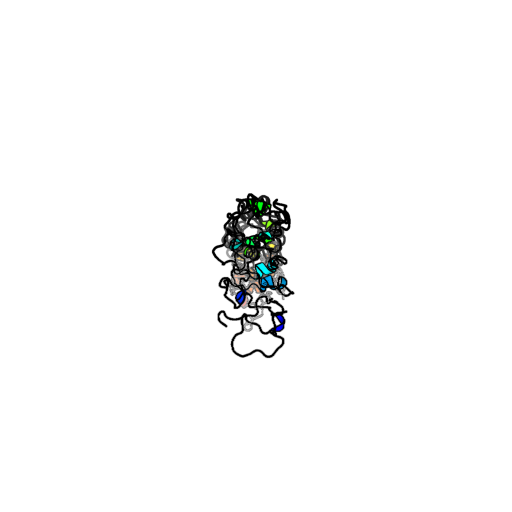263 ? -3.966 5.874 2.503 1.00 89.81 263 VAL A CA 1
ATOM 1830 C C . VAL A 1 263 ? -3.345 4.494 2.320 1.00 89.81 263 VAL A C 1
ATOM 1832 O O . VAL A 1 263 ? -2.527 4.090 3.144 1.00 89.81 263 VAL A O 1
ATOM 1835 N N . THR A 1 264 ? -3.696 3.808 1.236 1.00 91.56 264 THR A N 1
ATOM 1836 C CA . THR A 1 264 ? -3.149 2.497 0.867 1.00 91.56 264 THR A CA 1
ATOM 1837 C C . THR A 1 264 ? -2.603 2.520 -0.561 1.00 91.56 264 THR A C 1
ATOM 1839 O O . THR A 1 264 ? -3.007 3.379 -1.355 1.00 91.56 264 THR A O 1
ATOM 1842 N N . PRO A 1 265 ? -1.701 1.589 -0.926 1.00 90.56 265 PRO A N 1
ATOM 1843 C CA . PRO A 1 265 ? -1.284 1.402 -2.307 1.00 90.56 265 PRO A CA 1
ATOM 1844 C C . PRO A 1 265 ? -2.498 1.185 -3.224 1.00 90.56 265 PRO A C 1
ATOM 1846 O O . PRO A 1 265 ? -3.347 0.341 -2.919 1.00 90.56 265 PRO A O 1
ATOM 1849 N N . PRO A 1 266 ? -2.616 1.932 -4.333 1.00 89.31 266 PRO A N 1
ATOM 1850 C CA . PRO A 1 266 ? -3.643 1.675 -5.330 1.00 89.31 266 PRO A CA 1
ATOM 1851 C C . PRO A 1 266 ? -3.279 0.449 -6.187 1.00 89.31 266 PRO A C 1
ATOM 1853 O O . PRO A 1 266 ? -2.162 -0.063 -6.128 1.00 89.31 266 PRO A O 1
ATOM 1856 N N . ILE A 1 267 ? -4.222 -0.030 -7.003 1.00 87.88 267 ILE A N 1
ATOM 1857 C CA . ILE A 1 267 ? -4.015 -1.218 -7.852 1.00 87.88 267 ILE A CA 1
ATOM 1858 C C . ILE A 1 267 ? -2.920 -1.021 -8.915 1.00 87.88 267 ILE A C 1
ATOM 1860 O O . ILE A 1 267 ? -2.258 -1.971 -9.314 1.00 87.88 267 ILE A O 1
ATOM 1864 N N . ASP A 1 268 ? -2.714 0.222 -9.338 1.00 88.31 268 ASP A N 1
ATOM 1865 C CA . ASP A 1 268 ? -1.712 0.693 -10.296 1.00 88.31 268 ASP A CA 1
ATOM 1866 C C . ASP A 1 268 ? -0.426 1.187 -9.597 1.00 88.31 268 ASP A C 1
ATOM 1868 O O . ASP A 1 268 ? 0.304 2.036 -10.115 1.00 88.31 268 ASP A O 1
ATOM 1872 N N . HIS A 1 269 ? -0.139 0.682 -8.392 1.00 88.44 269 HIS A N 1
ATOM 1873 C CA . HIS A 1 269 ? 1.122 0.935 -7.696 1.00 88.44 269 HIS A CA 1
ATOM 1874 C C . HIS A 1 269 ? 2.286 0.198 -8.378 1.00 88.44 269 HIS A C 1
ATOM 1876 O O . HIS A 1 269 ? 2.148 -0.932 -8.848 1.00 88.44 269 HIS A O 1
ATOM 1882 N N . ILE A 1 270 ? 3.471 0.813 -8.395 1.00 83.19 270 ILE A N 1
ATOM 1883 C CA . ILE A 1 270 ? 4.683 0.165 -8.910 1.00 83.19 270 ILE A CA 1
ATOM 1884 C C . ILE A 1 270 ? 5.033 -1.086 -8.072 1.00 83.19 270 ILE A C 1
ATOM 1886 O O . ILE A 1 270 ? 4.938 -1.039 -6.842 1.00 83.19 270 ILE A O 1
ATOM 1890 N N . PRO A 1 271 ? 5.441 -2.220 -8.670 1.00 82.69 271 PRO A N 1
ATOM 1891 C CA . PRO A 1 271 ? 5.818 -3.398 -7.892 1.00 82.69 271 PRO A CA 1
ATOM 1892 C C . PRO A 1 271 ? 6.978 -3.099 -6.933 1.00 82.69 271 PRO A C 1
ATOM 1894 O O . PRO A 1 271 ? 8.019 -2.599 -7.351 1.00 82.69 271 PRO A O 1
ATOM 1897 N N . MET A 1 272 ? 6.806 -3.425 -5.648 1.00 78.94 272 MET A N 1
ATOM 1898 C CA . MET A 1 272 ? 7.806 -3.150 -4.600 1.00 78.94 272 MET A CA 1
ATOM 1899 C C . MET A 1 272 ? 8.703 -4.355 -4.274 1.00 78.94 272 MET A C 1
ATOM 1901 O O . MET A 1 272 ? 9.705 -4.212 -3.578 1.00 78.94 272 MET A O 1
ATOM 1905 N N . GLY A 1 273 ? 8.365 -5.557 -4.754 1.00 79.19 273 GLY A N 1
ATOM 1906 C CA . GLY A 1 273 ? 9.080 -6.781 -4.383 1.00 79.19 273 GLY A CA 1
ATOM 1907 C C . GLY A 1 273 ? 9.083 -6.989 -2.863 1.00 79.19 273 GLY A C 1
ATOM 1908 O O . GLY A 1 273 ? 8.027 -6.990 -2.238 1.00 79.19 273 GLY A O 1
ATOM 1909 N N . THR A 1 274 ? 10.269 -7.149 -2.271 1.00 81.38 274 THR A N 1
ATOM 1910 C CA . THR A 1 274 ? 10.467 -7.283 -0.814 1.00 81.38 274 THR A CA 1
ATOM 1911 C C . THR A 1 274 ? 10.815 -5.960 -0.121 1.00 81.38 274 THR A C 1
ATOM 1913 O O . THR A 1 274 ? 11.222 -5.973 1.040 1.00 81.38 274 THR A O 1
ATOM 1916 N N . LEU A 1 275 ? 10.744 -4.827 -0.826 1.00 82.62 275 LEU A N 1
ATOM 1917 C CA . LEU A 1 275 ? 11.052 -3.518 -0.255 1.00 82.62 275 LEU A CA 1
ATOM 1918 C C . LEU A 1 275 ? 9.909 -3.029 0.644 1.00 82.62 275 LEU A C 1
ATOM 1920 O O . LEU A 1 275 ? 8.732 -3.185 0.320 1.00 82.62 275 LEU A O 1
ATOM 1924 N N . SER A 1 276 ? 10.265 -2.385 1.756 1.00 88.62 276 SER A N 1
ATOM 1925 C CA . SER A 1 276 ? 9.303 -1.726 2.648 1.00 88.62 276 SER A CA 1
ATOM 1926 C C . SER A 1 276 ? 8.902 -0.343 2.122 1.00 88.62 276 SER A C 1
ATOM 1928 O O . SER A 1 276 ? 9.691 0.320 1.445 1.00 88.62 276 SER A O 1
ATOM 1930 N N . CYS A 1 277 ? 7.710 0.144 2.481 1.00 90.31 277 CYS A N 1
ATOM 1931 C CA . CYS A 1 277 ? 7.158 1.423 2.010 1.00 90.31 277 CYS A CA 1
ATOM 1932 C C . CYS A 1 277 ? 8.104 2.611 2.264 1.00 90.31 277 CYS A C 1
ATOM 1934 O O . CYS A 1 277 ? 8.303 3.465 1.400 1.00 90.31 277 CYS A O 1
ATOM 1936 N N . GLU A 1 278 ? 8.718 2.647 3.444 1.00 91.12 278 GLU A N 1
ATOM 1937 C CA . GLU A 1 278 ? 9.654 3.675 3.897 1.00 91.12 278 GLU A CA 1
ATOM 1938 C C . GLU A 1 278 ? 10.915 3.775 3.028 1.00 91.12 278 GLU A C 1
ATOM 1940 O O . GLU A 1 278 ? 11.510 4.845 2.943 1.00 91.12 278 GLU A O 1
ATOM 1945 N N . SER A 1 279 ? 11.282 2.712 2.304 1.00 87.94 279 SER A N 1
ATOM 1946 C CA . SER A 1 279 ? 12.409 2.740 1.360 1.00 87.94 279 SER A CA 1
ATOM 1947 C C . SER A 1 279 ? 12.123 3.553 0.092 1.00 87.94 279 SER A C 1
ATOM 1949 O O . SER A 1 279 ? 13.054 3.945 -0.610 1.00 87.94 279 SER A O 1
ATOM 1951 N N . CYS A 1 280 ? 10.852 3.830 -0.197 1.00 87.75 280 CYS A N 1
ATOM 1952 C CA . CYS A 1 280 ? 10.427 4.643 -1.334 1.00 87.75 280 CYS A CA 1
ATOM 1953 C C . CYS A 1 280 ? 9.830 5.971 -0.876 1.00 87.75 280 CYS A C 1
ATOM 1955 O O . CYS A 1 280 ? 10.057 7.012 -1.487 1.00 87.75 280 CYS A O 1
ATOM 1957 N N . HIS A 1 281 ? 9.062 5.961 0.206 1.00 90.31 281 HIS A N 1
ATOM 1958 C CA . HIS A 1 281 ? 8.264 7.116 0.587 1.00 90.31 281 HIS A CA 1
ATOM 1959 C C . HIS A 1 281 ? 8.912 8.002 1.641 1.00 90.31 281 HIS A C 1
ATOM 1961 O O . HIS A 1 281 ? 8.387 9.086 1.852 1.00 90.31 281 HIS A O 1
ATOM 1967 N N . VAL A 1 282 ? 10.052 7.635 2.238 1.00 91.38 282 VAL A N 1
ATOM 1968 C CA . VAL A 1 282 ? 10.760 8.475 3.220 1.00 91.38 282 VAL A CA 1
ATOM 1969 C C . VAL A 1 282 ? 12.149 8.857 2.708 1.00 91.38 282 VAL A C 1
ATOM 1971 O O . VAL A 1 282 ? 12.920 8.006 2.274 1.00 91.38 282 VAL A O 1
ATOM 1974 N N . GLY A 1 283 ? 12.490 10.145 2.775 1.00 88.50 283 GLY A N 1
ATOM 1975 C CA . GLY A 1 283 ? 13.838 10.637 2.479 1.00 88.50 283 GLY A CA 1
ATOM 1976 C C . GLY A 1 283 ? 13.866 12.042 1.882 1.00 88.50 283 GLY A C 1
ATOM 1977 O O . GLY A 1 283 ? 12.835 12.631 1.571 1.00 88.50 283 GLY A O 1
ATOM 1978 N N . ALA A 1 284 ? 15.070 12.585 1.677 1.00 86.12 284 ALA A N 1
ATOM 1979 C CA . ALA A 1 284 ? 15.270 13.984 1.278 1.00 86.12 284 ALA A CA 1
ATOM 1980 C C . ALA A 1 284 ? 14.531 14.389 -0.016 1.00 86.12 284 ALA A C 1
ATOM 1982 O O . ALA A 1 284 ? 14.037 15.520 -0.117 1.00 86.12 284 ALA A O 1
ATOM 1983 N N . LEU A 1 285 ? 14.434 13.467 -0.983 1.00 81.25 285 LEU A N 1
ATOM 1984 C CA . LEU A 1 285 ? 13.748 13.694 -2.262 1.00 81.25 285 LEU A CA 1
ATOM 1985 C C . LEU A 1 285 ? 12.272 13.261 -2.253 1.00 81.25 285 LEU A C 1
ATOM 1987 O O . LEU A 1 285 ? 11.603 13.468 -3.257 1.00 81.25 285 LEU A O 1
ATOM 1991 N N . SER A 1 286 ? 11.769 12.710 -1.144 1.00 87.44 286 SER A N 1
ATOM 1992 C CA . SER A 1 286 ? 10.352 12.380 -0.969 1.00 87.44 286 SER A CA 1
ATOM 1993 C C . SER A 1 286 ? 9.550 13.558 -0.406 1.00 87.44 286 SER A C 1
ATOM 1995 O O . SER A 1 286 ? 10.112 14.540 0.109 1.00 87.44 286 SER A O 1
ATOM 1997 N N . SER A 1 287 ? 8.219 13.463 -0.502 1.00 89.00 287 SER A N 1
ATOM 1998 C CA . SER A 1 287 ? 7.301 14.334 0.234 1.00 89.00 287 SER A CA 1
ATOM 1999 C C . SER A 1 287 ? 7.433 14.123 1.743 1.00 89.00 287 SER A C 1
ATOM 2001 O O . SER A 1 287 ? 7.488 15.120 2.452 1.00 89.00 287 SER A O 1
ATOM 2003 N N . ILE A 1 288 ? 7.551 12.880 2.232 1.00 92.19 288 ILE A N 1
ATOM 2004 C CA . ILE A 1 288 ? 7.883 12.619 3.644 1.00 92.19 288 ILE A CA 1
ATOM 2005 C C . ILE A 1 288 ? 9.400 12.742 3.796 1.00 92.19 288 ILE A C 1
ATOM 2007 O O . ILE A 1 288 ? 10.161 11.808 3.526 1.00 92.19 288 ILE A O 1
ATOM 2011 N N . LYS A 1 289 ? 9.862 13.923 4.207 1.00 90.88 289 LYS A N 1
ATOM 2012 C CA . LYS A 1 289 ? 11.304 14.211 4.319 1.00 90.88 289 LYS A CA 1
ATOM 2013 C C . LYS A 1 289 ? 11.955 13.567 5.532 1.00 90.88 289 LYS A C 1
ATOM 2015 O O . LYS A 1 289 ? 13.134 13.223 5.485 1.00 90.88 289 LYS A O 1
ATOM 2020 N N . ALA A 1 290 ? 11.191 13.435 6.607 1.00 91.25 290 ALA A N 1
ATOM 2021 C CA . ALA A 1 290 ? 11.624 12.860 7.864 1.00 91.25 290 ALA A CA 1
ATOM 2022 C C . ALA A 1 290 ? 10.425 12.246 8.585 1.00 91.25 290 ALA A C 1
ATOM 2024 O O . ALA A 1 290 ? 9.279 12.620 8.352 1.00 91.25 290 ALA A O 1
ATOM 2025 N N . THR A 1 291 ? 10.711 11.314 9.479 1.00 92.56 291 THR A N 1
ATOM 2026 C CA . THR A 1 291 ? 9.734 10.697 10.375 1.00 92.56 291 THR A CA 1
ATOM 2027 C C . THR A 1 291 ? 9.850 11.283 11.786 1.00 92.56 291 THR A C 1
ATOM 2029 O O . THR A 1 291 ? 10.944 11.714 12.160 1.00 92.56 291 THR A O 1
ATOM 2032 N N . PRO A 1 292 ? 8.782 11.254 12.607 1.00 93.62 292 PRO A N 1
ATOM 2033 C CA . PRO A 1 292 ? 7.449 10.704 12.320 1.00 93.62 292 PRO A CA 1
ATOM 2034 C C . PRO A 1 292 ? 6.682 11.540 11.294 1.00 93.62 292 PRO A C 1
ATOM 2036 O O . PRO A 1 292 ? 6.855 12.757 11.266 1.00 93.62 292 PRO A O 1
ATOM 2039 N N . VAL A 1 293 ? 5.827 10.890 10.500 1.00 93.75 293 VAL A N 1
ATOM 2040 C CA . VAL A 1 293 ? 4.981 11.540 9.482 1.00 93.75 293 VAL A CA 1
ATOM 2041 C C . VAL A 1 293 ? 4.136 12.649 10.113 1.00 93.75 293 VAL A C 1
ATOM 2043 O O . VAL A 1 293 ? 3.559 12.463 11.191 1.00 93.75 293 VAL A O 1
ATOM 2046 N N . LYS A 1 294 ? 4.059 13.799 9.444 1.00 92.06 294 LYS A N 1
ATOM 2047 C CA . LYS A 1 294 ? 3.353 14.993 9.915 1.00 92.06 294 LYS A CA 1
ATOM 2048 C C . LYS A 1 294 ? 2.168 15.368 9.040 1.00 92.06 294 LYS A C 1
ATOM 2050 O O . LYS A 1 294 ? 2.029 14.942 7.894 1.00 92.06 294 LYS A O 1
ATOM 2055 N N . THR A 1 295 ? 1.293 16.204 9.585 1.00 91.69 295 THR A N 1
ATOM 2056 C CA . THR A 1 295 ? 0.226 16.849 8.819 1.00 91.69 295 THR A CA 1
ATOM 2057 C C . THR A 1 295 ? 0.823 17.607 7.626 1.00 91.69 295 THR A C 1
ATOM 2059 O O . THR A 1 295 ? 1.670 18.479 7.800 1.00 91.69 295 THR A O 1
ATOM 2062 N N . GLY A 1 296 ? 0.356 17.290 6.415 1.00 87.88 296 GLY A N 1
ATOM 2063 C CA . GLY A 1 296 ? 0.845 17.878 5.162 1.00 87.88 296 GLY A CA 1
ATOM 2064 C C . GLY A 1 296 ? 1.806 16.979 4.382 1.00 87.88 296 GLY A C 1
ATOM 2065 O O . GLY A 1 296 ? 1.976 17.187 3.181 1.00 87.88 296 GLY A O 1
ATOM 2066 N N . ASP A 1 297 ? 2.363 15.946 5.016 1.00 91.56 297 ASP A N 1
ATOM 2067 C CA . ASP A 1 297 ? 3.090 14.905 4.299 1.00 91.56 297 ASP A CA 1
ATOM 2068 C C . ASP A 1 297 ? 2.145 14.072 3.421 1.00 91.56 297 ASP A C 1
ATOM 2070 O O . ASP A 1 297 ? 0.954 13.905 3.701 1.00 91.56 297 ASP A O 1
ATOM 2074 N N . SER A 1 298 ? 2.695 13.517 2.344 1.00 88.94 298 SER A N 1
ATOM 2075 C CA . SER A 1 298 ? 1.970 12.656 1.415 1.00 88.94 298 SER A CA 1
ATOM 2076 C C . SER A 1 298 ? 2.884 11.567 0.856 1.00 88.94 298 SER A C 1
ATOM 2078 O O . SER A 1 298 ? 4.101 11.627 0.995 1.00 88.94 298 SER A O 1
ATOM 2080 N N . PHE A 1 299 ? 2.312 10.584 0.163 1.00 87.12 299 PHE A N 1
ATOM 2081 C CA . PHE A 1 299 ? 3.087 9.551 -0.534 1.00 87.12 299 PHE A CA 1
ATOM 2082 C C . PHE A 1 299 ? 3.658 10.028 -1.889 1.00 87.12 299 PHE A C 1
ATOM 2084 O O . PHE A 1 299 ? 4.215 9.222 -2.633 1.00 87.12 299 PHE A O 1
ATOM 2091 N N . ALA A 1 300 ? 3.546 11.321 -2.221 1.00 84.44 300 ALA A N 1
ATOM 2092 C CA . ALA A 1 300 ? 4.049 11.891 -3.470 1.00 84.44 300 ALA A CA 1
ATOM 2093 C C . ALA A 1 300 ? 5.586 12.010 -3.511 1.00 84.44 300 ALA A C 1
ATOM 2095 O O . ALA A 1 300 ? 6.263 11.934 -2.486 1.00 84.44 300 ALA A O 1
ATOM 2096 N N . ALA A 1 301 ? 6.124 12.242 -4.716 1.00 82.94 301 ALA A N 1
ATOM 2097 C CA . ALA A 1 301 ? 7.561 12.389 -4.983 1.00 82.94 301 ALA A CA 1
ATOM 2098 C C . ALA A 1 301 ? 8.407 11.193 -4.499 1.00 82.94 301 ALA A C 1
ATOM 2100 O O . ALA A 1 301 ? 9.525 11.362 -4.027 1.00 82.94 301 ALA A O 1
ATOM 2101 N N . SER A 1 302 ? 7.869 9.977 -4.602 1.00 83.06 302 SER A N 1
ATOM 2102 C CA . SER A 1 302 ? 8.521 8.770 -4.096 1.00 83.06 302 SER A CA 1
ATOM 2103 C C . SER A 1 302 ? 9.891 8.533 -4.748 1.00 83.06 302 SER A C 1
ATOM 2105 O O . SER A 1 302 ? 10.139 8.870 -5.909 1.00 83.06 302 SER A O 1
ATOM 2107 N N . LEU A 1 303 ? 10.783 7.928 -3.977 1.00 82.12 303 LEU A N 1
ATOM 2108 C CA . LEU A 1 303 ? 12.073 7.409 -4.399 1.00 82.12 303 LEU A CA 1
ATOM 2109 C C . LEU A 1 303 ? 11.887 6.030 -5.032 1.00 82.12 303 LEU A C 1
ATOM 2111 O O . LEU A 1 303 ? 11.084 5.225 -4.561 1.00 82.12 303 LEU A O 1
ATOM 2115 N N . PHE A 1 304 ? 12.680 5.724 -6.051 1.00 79.69 304 PHE A N 1
ATOM 2116 C CA . PHE A 1 304 ? 12.755 4.381 -6.614 1.00 79.69 304 PHE A CA 1
ATOM 2117 C C . PHE A 1 304 ? 14.204 3.905 -6.680 1.00 79.69 304 PHE A C 1
ATOM 2119 O O . PHE A 1 304 ? 15.115 4.700 -6.906 1.00 79.69 304 PHE A O 1
ATOM 2126 N N . ASN A 1 305 ? 14.427 2.606 -6.488 1.00 76.38 305 ASN A N 1
ATOM 2127 C CA . ASN A 1 305 ? 15.737 1.980 -6.626 1.00 76.38 305 ASN A CA 1
ATOM 2128 C C . ASN A 1 305 ? 15.613 0.753 -7.531 1.00 76.38 305 ASN A C 1
ATOM 2130 O O . ASN A 1 305 ? 14.759 -0.101 -7.315 1.00 76.38 305 ASN A O 1
ATOM 2134 N N . HIS A 1 306 ? 16.494 0.654 -8.525 1.00 77.19 306 HIS A N 1
ATOM 2135 C CA . HIS A 1 306 ? 16.548 -0.501 -9.420 1.00 77.19 306 HIS A CA 1
ATOM 2136 C C . HIS A 1 306 ? 17.162 -1.743 -8.748 1.00 77.19 306 HIS A C 1
ATOM 2138 O O . HIS A 1 306 ? 16.993 -2.857 -9.242 1.00 77.19 306 HIS A O 1
ATOM 2144 N N . ALA A 1 307 ? 17.874 -1.586 -7.627 1.00 71.88 307 ALA A N 1
ATOM 2145 C CA . ALA A 1 307 ? 18.483 -2.699 -6.905 1.00 71.88 307 ALA A CA 1
ATOM 2146 C C . ALA A 1 307 ? 17.419 -3.684 -6.391 1.00 71.88 307 ALA A C 1
ATOM 2148 O O . ALA A 1 307 ? 16.475 -3.291 -5.712 1.00 71.88 307 ALA A O 1
ATOM 2149 N N . GLY A 1 308 ? 17.588 -4.972 -6.702 1.00 67.19 308 GLY A N 1
ATOM 2150 C CA . GLY A 1 308 ? 16.652 -6.026 -6.295 1.00 67.19 308 GLY A CA 1
ATOM 2151 C C . GLY A 1 308 ? 15.395 -6.149 -7.166 1.00 67.19 308 GLY A C 1
ATOM 2152 O O . GLY A 1 308 ? 14.555 -6.998 -6.878 1.00 67.19 308 GLY A O 1
ATOM 2153 N N . THR A 1 309 ? 15.265 -5.356 -8.239 1.00 73.44 309 THR A N 1
ATOM 2154 C CA . THR A 1 309 ? 14.214 -5.559 -9.248 1.00 73.44 309 THR A CA 1
ATOM 2155 C C . THR A 1 309 ? 14.396 -6.914 -9.936 1.00 73.44 309 THR A C 1
ATOM 2157 O O . THR A 1 309 ? 15.469 -7.216 -10.453 1.00 73.44 309 THR A O 1
ATOM 2160 N N . THR A 1 310 ? 13.333 -7.720 -9.960 1.00 74.31 310 THR A N 1
ATOM 2161 C CA . THR A 1 310 ? 13.290 -9.041 -10.615 1.00 74.31 310 THR A CA 1
ATOM 2162 C C . THR A 1 310 ? 12.495 -9.043 -11.923 1.00 74.31 310 THR A C 1
ATOM 2164 O O . THR A 1 310 ? 12.481 -10.050 -12.629 1.00 74.31 310 THR A O 1
ATOM 2167 N N . VAL A 1 311 ? 11.829 -7.930 -12.253 1.00 77.31 311 VAL A N 1
ATOM 2168 C CA . VAL A 1 311 ? 11.089 -7.757 -13.510 1.00 77.31 311 VAL A CA 1
ATOM 2169 C C . VAL A 1 311 ? 11.991 -7.188 -14.605 1.00 77.31 311 VAL A C 1
ATOM 2171 O O . VAL A 1 311 ? 12.913 -6.423 -14.330 1.00 77.31 311 VAL A O 1
ATOM 2174 N N . ALA A 1 312 ? 11.713 -7.541 -15.862 1.00 77.88 312 ALA A N 1
ATOM 2175 C CA . ALA A 1 312 ? 12.450 -7.011 -17.007 1.00 77.88 312 ALA A CA 1
ATOM 2176 C C . ALA A 1 312 ? 12.280 -5.487 -17.126 1.00 77.88 312 ALA A C 1
ATOM 2178 O O . ALA A 1 312 ? 11.202 -4.954 -16.847 1.00 77.88 312 ALA A O 1
ATOM 2179 N N . CYS A 1 313 ? 13.299 -4.775 -17.623 1.00 77.25 313 CYS A N 1
ATOM 2180 C CA . CYS A 1 313 ? 13.249 -3.313 -17.764 1.00 77.25 313 CYS A CA 1
ATOM 2181 C C . CYS A 1 313 ? 12.068 -2.832 -18.623 1.00 77.25 313 CYS A C 1
ATOM 2183 O O . CYS A 1 313 ? 11.539 -1.749 -18.386 1.00 77.25 313 CYS A O 1
ATOM 2185 N N . SER A 1 314 ? 11.632 -3.635 -19.599 1.00 77.06 314 SER A N 1
ATOM 2186 C CA . SER A 1 314 ? 10.487 -3.348 -20.472 1.00 77.06 314 SER A CA 1
ATOM 2187 C C . SER A 1 314 ? 9.151 -3.274 -19.728 1.00 77.06 314 SER A C 1
ATOM 2189 O O . SER A 1 314 ? 8.228 -2.637 -20.229 1.00 77.06 314 SER A O 1
ATOM 2191 N N . TYR A 1 315 ? 9.046 -3.847 -18.526 1.00 81.56 315 TYR A N 1
ATOM 2192 C CA . TYR A 1 315 ? 7.861 -3.703 -17.682 1.00 81.56 315 TYR A CA 1
ATOM 2193 C C . TYR A 1 315 ? 7.646 -2.246 -17.242 1.00 81.56 315 TYR A C 1
ATOM 2195 O O . TYR A 1 315 ? 6.515 -1.777 -17.205 1.00 81.56 315 TYR A O 1
ATOM 2203 N N . CYS A 1 316 ? 8.733 -1.516 -16.956 1.00 80.00 316 CYS A N 1
ATOM 2204 C CA . CYS A 1 316 ? 8.679 -0.114 -16.519 1.00 80.00 316 CYS A CA 1
ATOM 2205 C C . CYS A 1 316 ? 9.058 0.885 -17.621 1.00 80.00 316 CYS A C 1
ATOM 2207 O O . CYS A 1 316 ? 8.623 2.027 -17.589 1.00 80.00 316 CYS A O 1
ATOM 2209 N N . HIS A 1 317 ? 9.880 0.485 -18.589 1.00 77.50 317 HIS A N 1
ATOM 2210 C CA . HIS A 1 317 ? 10.425 1.360 -19.635 1.00 77.50 317 HIS A CA 1
ATOM 2211 C C . HIS A 1 317 ? 10.048 0.914 -21.053 1.00 77.50 317 HIS A C 1
ATOM 2213 O O . HIS A 1 317 ? 10.620 1.405 -22.027 1.00 77.50 317 HIS A O 1
ATOM 2219 N N . GLY A 1 318 ? 9.119 -0.033 -21.194 1.00 75.06 318 GLY A N 1
ATOM 2220 C CA . GLY A 1 318 ? 8.671 -0.536 -22.489 1.00 75.06 318 GLY A CA 1
ATOM 2221 C C . GLY A 1 318 ? 7.817 0.464 -23.262 1.00 75.06 318 GLY A C 1
ATOM 2222 O O . GLY A 1 318 ? 7.368 1.478 -22.740 1.00 75.06 318 GLY A O 1
ATOM 2223 N N . VAL A 1 319 ? 7.561 0.138 -24.527 1.00 72.12 319 VAL A N 1
ATOM 2224 C CA . VAL A 1 319 ? 6.803 0.999 -25.454 1.00 72.12 319 VAL A CA 1
ATOM 2225 C C . VAL A 1 319 ? 5.312 1.102 -25.156 1.00 72.12 319 VAL A C 1
ATOM 2227 O O . VAL A 1 319 ? 4.652 1.994 -25.672 1.00 72.12 319 VAL A O 1
ATOM 2230 N N . ASN A 1 320 ? 4.798 0.188 -24.333 1.00 75.31 320 ASN A N 1
ATOM 2231 C CA . ASN A 1 320 ? 3.406 0.177 -23.888 1.00 75.31 320 ASN A CA 1
ATOM 2232 C C . ASN A 1 320 ? 3.234 0.816 -22.503 1.00 75.31 320 ASN A C 1
ATOM 2234 O O . ASN A 1 320 ? 2.131 0.804 -21.971 1.00 75.31 320 ASN A O 1
ATOM 2238 N N . VAL A 1 321 ? 4.318 1.311 -21.900 1.00 79.06 321 VAL A N 1
ATOM 2239 C CA . VAL A 1 321 ? 4.247 2.064 -20.650 1.00 79.06 321 VAL A CA 1
ATOM 2240 C C . VAL A 1 321 ? 4.008 3.527 -21.002 1.00 79.06 321 VAL A C 1
ATOM 2242 O O . VAL A 1 321 ? 4.588 4.045 -21.955 1.00 79.06 321 VAL A O 1
ATOM 2245 N N . ASP A 1 322 ? 3.165 4.197 -20.229 1.00 79.19 322 ASP A N 1
ATOM 2246 C CA . ASP A 1 322 ? 2.899 5.628 -20.317 1.00 79.19 322 ASP A CA 1
ATOM 2247 C C . ASP A 1 322 ? 2.669 6.239 -18.921 1.00 79.19 322 ASP A C 1
ATOM 2249 O O . ASP A 1 322 ? 2.739 5.561 -17.893 1.00 79.19 322 ASP A O 1
ATOM 2253 N N . ALA A 1 323 ? 2.390 7.544 -18.874 1.00 76.56 323 ALA A N 1
ATOM 2254 C CA . ALA A 1 323 ? 2.175 8.289 -17.631 1.00 76.56 323 ALA A CA 1
ATOM 2255 C C . ALA A 1 323 ? 0.945 7.832 -16.813 1.00 76.56 323 ALA A C 1
ATOM 2257 O O . ALA A 1 323 ? 0.789 8.266 -15.671 1.00 76.56 323 ALA A O 1
ATOM 2258 N N . SER A 1 324 ? 0.068 6.999 -17.384 1.00 80.50 324 SER A N 1
ATOM 2259 C CA . SER A 1 324 ? -1.107 6.419 -16.722 1.00 80.50 324 SER A CA 1
ATOM 2260 C C . SER A 1 324 ? -0.880 4.996 -16.212 1.00 80.50 324 SER A C 1
ATOM 2262 O O . SER A 1 324 ? -1.674 4.510 -15.413 1.00 80.50 324 SER A O 1
ATOM 2264 N N . THR A 1 325 ? 0.208 4.337 -16.627 1.00 85.19 325 THR A N 1
ATOM 2265 C CA . THR A 1 325 ? 0.481 2.935 -16.273 1.00 85.19 325 THR A CA 1
ATOM 2266 C C . THR A 1 325 ? 0.720 2.747 -14.776 1.00 85.19 325 THR A C 1
ATOM 2268 O O . THR A 1 325 ? 0.302 1.741 -14.209 1.00 85.19 325 THR A O 1
ATOM 2271 N N . PHE A 1 326 ? 1.376 3.715 -14.131 1.00 86.00 326 PHE A N 1
ATOM 2272 C CA . PHE A 1 326 ? 1.618 3.692 -12.693 1.00 86.00 326 PHE A CA 1
ATOM 2273 C C . PHE A 1 326 ? 1.170 4.997 -12.042 1.00 86.00 326 PHE A C 1
ATOM 2275 O O . PHE A 1 326 ? 1.495 6.097 -12.510 1.00 86.00 326 PHE A O 1
ATOM 2282 N N . LYS A 1 327 ? 0.460 4.896 -10.918 1.00 84.00 327 LYS A N 1
ATOM 2283 C CA . LYS A 1 327 ? -0.077 6.073 -10.235 1.00 84.00 327 LYS A CA 1
ATOM 2284 C C . LYS A 1 327 ? 1.032 6.994 -9.739 1.00 84.00 327 LYS A C 1
ATOM 2286 O O . LYS A 1 327 ? 1.933 6.577 -9.020 1.00 84.00 327 LYS A O 1
ATOM 2291 N N . GLY A 1 328 ? 0.920 8.283 -10.063 1.00 76.81 328 GLY A N 1
ATOM 2292 C CA . GLY A 1 328 ? 1.838 9.315 -9.564 1.00 76.81 328 GLY A CA 1
ATOM 2293 C C . GLY A 1 328 ? 3.198 9.355 -10.270 1.00 76.81 328 GLY A C 1
ATOM 2294 O O . GLY A 1 328 ? 4.050 10.153 -9.887 1.00 76.81 328 GLY A O 1
ATOM 2295 N N . LEU A 1 329 ? 3.391 8.551 -11.319 1.00 74.56 329 LEU A N 1
ATOM 2296 C CA . LEU A 1 329 ? 4.635 8.434 -12.079 1.00 74.56 329 LEU A CA 1
ATOM 2297 C C . LEU A 1 329 ? 4.511 9.079 -13.472 1.00 74.56 329 LEU A C 1
ATOM 2299 O O . LEU A 1 329 ? 4.746 8.454 -14.502 1.00 74.56 329 LEU A O 1
ATOM 2303 N N . SER A 1 330 ? 4.197 10.378 -13.516 1.00 65.38 330 SER A N 1
ATOM 2304 C CA . SER A 1 330 ? 4.044 11.132 -14.775 1.00 65.38 330 SER A CA 1
ATOM 2305 C C . SER A 1 330 ? 5.350 11.349 -15.559 1.00 65.38 330 SER A C 1
ATOM 2307 O O . SER A 1 330 ? 5.315 11.809 -16.698 1.00 65.38 330 SER A O 1
ATOM 2309 N N . GLY A 1 331 ? 6.501 11.034 -14.956 1.00 62.78 331 GLY A N 1
ATOM 2310 C CA . GLY A 1 331 ? 7.837 11.262 -15.514 1.00 62.78 331 GLY A CA 1
ATOM 2311 C C . GLY A 1 331 ? 8.611 10.001 -15.900 1.00 62.78 331 GLY A C 1
ATOM 2312 O O . GLY A 1 331 ? 9.812 10.110 -16.162 1.00 62.78 331 GLY A O 1
ATOM 2313 N N . ILE A 1 332 ? 7.989 8.813 -15.909 1.00 68.75 332 ILE A N 1
ATOM 2314 C CA . ILE A 1 332 ? 8.671 7.604 -16.396 1.00 68.75 332 ILE A CA 1
ATOM 2315 C C . ILE A 1 332 ? 9.025 7.818 -17.867 1.00 68.75 332 ILE A C 1
ATOM 2317 O O . ILE A 1 332 ? 8.165 8.056 -18.713 1.00 68.75 332 ILE A O 1
ATOM 2321 N N . LYS A 1 333 ? 10.321 7.747 -18.175 1.00 65.44 333 LYS A N 1
ATOM 2322 C CA . LYS A 1 333 ? 10.805 7.853 -19.547 1.00 65.44 333 LYS A CA 1
ATOM 2323 C C . LYS A 1 333 ? 10.610 6.501 -20.221 1.00 65.44 333 LYS A C 1
ATOM 2325 O O . LYS A 1 333 ? 11.222 5.509 -19.822 1.00 65.44 333 LYS A O 1
ATOM 2330 N N . VAL A 1 334 ? 9.739 6.488 -21.218 1.00 66.44 334 VAL A N 1
ATOM 2331 C CA . VAL A 1 334 ? 9.331 5.289 -21.950 1.00 66.44 334 VAL A CA 1
ATOM 2332 C C . VAL A 1 334 ? 10.129 5.189 -23.239 1.00 66.44 334 VAL A C 1
ATOM 2334 O O . VAL A 1 334 ? 10.521 6.207 -23.828 1.00 66.44 334 VAL A O 1
ATOM 2337 N N . LEU A 1 335 ? 10.425 3.964 -23.661 1.00 64.88 335 LEU A N 1
ATOM 2338 C CA . LEU A 1 335 ? 11.049 3.733 -24.951 1.00 64.88 335 LEU A CA 1
ATOM 2339 C C . LEU A 1 335 ? 10.080 4.204 -26.041 1.00 64.88 335 LEU A C 1
ATOM 2341 O O . LEU A 1 335 ? 8.962 3.714 -26.149 1.00 64.88 335 LEU A O 1
ATOM 2345 N N . SER A 1 336 ? 10.507 5.170 -26.848 1.00 62.97 336 SER A N 1
ATOM 2346 C CA . SER A 1 336 ? 9.707 5.672 -27.959 1.00 62.97 336 SER A CA 1
ATOM 2347 C C . SER A 1 336 ? 10.412 5.346 -29.270 1.00 62.97 336 SER A C 1
ATOM 2349 O O . SER A 1 336 ? 11.474 5.891 -29.574 1.00 62.97 336 SER A O 1
ATOM 2351 N N . TYR A 1 337 ? 9.803 4.455 -30.056 1.00 63.25 337 TYR A N 1
ATOM 2352 C CA . TYR A 1 337 ? 10.205 4.205 -31.446 1.00 63.25 337 TYR A CA 1
ATOM 2353 C C . TYR A 1 337 ? 9.809 5.350 -32.384 1.00 63.25 337 TYR A C 1
ATOM 2355 O O . TYR A 1 337 ? 10.268 5.394 -33.518 1.00 63.25 337 TYR A O 1
ATOM 2363 N N . THR A 1 338 ? 8.959 6.267 -31.919 1.00 61.59 338 THR A N 1
ATOM 2364 C CA . THR A 1 338 ? 8.500 7.446 -32.663 1.00 61.59 338 THR A CA 1
ATOM 2365 C C . THR A 1 338 ? 9.272 8.713 -32.302 1.00 61.59 338 THR A C 1
ATOM 2367 O O . THR A 1 338 ? 9.029 9.763 -32.893 1.00 61.59 338 THR A O 1
ATOM 2370 N N . ALA A 1 339 ? 10.198 8.640 -31.339 1.00 65.88 339 ALA A N 1
ATOM 2371 C CA . ALA A 1 339 ? 11.095 9.741 -31.025 1.00 65.88 339 ALA A CA 1
ATOM 2372 C C . ALA A 1 339 ? 12.008 10.041 -32.218 1.00 65.88 339 ALA A C 1
ATOM 2374 O O . ALA A 1 339 ? 12.352 9.147 -32.985 1.00 65.88 339 ALA A O 1
ATOM 2375 N N . THR A 1 340 ? 12.441 11.294 -32.343 1.00 67.12 340 THR A N 1
ATOM 2376 C CA . THR A 1 340 ? 13.406 11.705 -33.366 1.00 67.12 340 THR A CA 1
ATOM 2377 C C . THR A 1 340 ? 14.720 12.094 -32.682 1.00 67.12 340 THR A C 1
ATOM 2379 O O . THR A 1 340 ? 14.740 13.101 -31.968 1.00 67.12 340 THR A O 1
ATOM 2382 N N . PRO A 1 341 ? 15.819 11.340 -32.872 1.00 71.75 341 PRO A N 1
ATOM 2383 C CA . PRO A 1 341 ? 15.904 10.091 -33.631 1.00 71.75 341 PRO A CA 1
ATOM 2384 C C . PRO A 1 341 ? 15.348 8.867 -32.879 1.00 71.75 341 PRO A C 1
ATOM 2386 O O . PRO A 1 341 ? 15.373 8.850 -31.642 1.00 71.75 341 PRO A O 1
ATOM 2389 N N . PRO A 1 342 ? 14.847 7.848 -33.601 1.00 73.62 342 PRO A N 1
ATOM 2390 C CA . PRO A 1 342 ? 14.190 6.692 -32.996 1.00 73.62 342 PRO A CA 1
ATOM 2391 C C . PRO A 1 342 ? 15.198 5.775 -32.307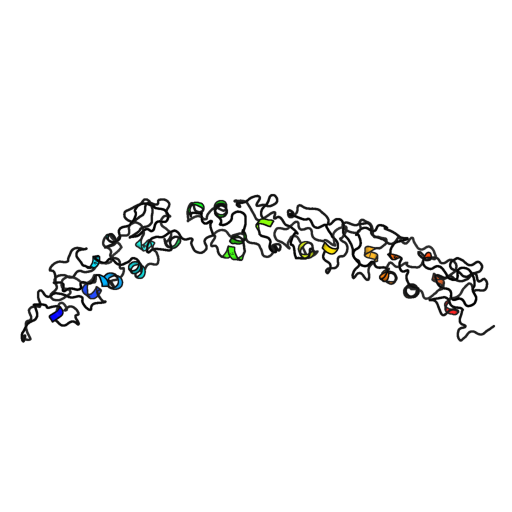 1.00 73.62 342 PRO A C 1
ATOM 2393 O O . PRO A 1 342 ? 16.363 5.708 -32.688 1.00 73.62 342 PRO A O 1
ATOM 2396 N N . HIS A 1 343 ? 14.774 5.028 -31.289 1.00 76.94 343 HIS A N 1
ATOM 2397 C CA . HIS A 1 343 ? 15.606 3.940 -30.770 1.00 76.94 343 HIS A CA 1
ATOM 2398 C C . HIS A 1 343 ? 15.795 2.847 -31.838 1.00 76.94 343 HIS A C 1
ATOM 2400 O O . HIS A 1 343 ? 14.917 2.625 -32.671 1.00 76.94 343 HIS A O 1
ATOM 2406 N N . MET A 1 344 ? 16.923 2.136 -31.798 1.00 74.75 344 MET A N 1
ATOM 2407 C CA . MET A 1 344 ? 17.144 0.966 -32.652 1.00 74.75 344 MET A CA 1
ATOM 2408 C C . MET A 1 344 ? 16.072 -0.108 -32.399 1.00 74.75 344 MET A C 1
ATOM 2410 O O . MET A 1 344 ? 15.561 -0.231 -31.283 1.00 74.75 344 MET A O 1
ATOM 2414 N N . LYS A 1 345 ? 15.705 -0.896 -33.416 1.00 73.19 345 LYS A N 1
ATOM 2415 C CA . LYS A 1 345 ? 14.713 -1.971 -33.240 1.00 73.19 345 LYS A CA 1
ATOM 2416 C C . LYS A 1 345 ? 15.197 -2.945 -32.156 1.00 73.19 345 LYS A C 1
ATOM 2418 O O . LYS A 1 345 ? 16.329 -3.419 -32.212 1.00 73.19 345 LYS A O 1
ATOM 2423 N N . VAL A 1 346 ? 14.343 -3.232 -31.173 1.00 68.12 346 VAL A N 1
ATOM 2424 C CA . VAL A 1 346 ? 14.642 -4.153 -30.065 1.00 68.12 346 VAL A CA 1
ATOM 2425 C C . VAL A 1 346 ? 13.768 -5.389 -30.215 1.00 68.12 346 VAL A C 1
ATOM 2427 O O . VAL A 1 346 ? 12.569 -5.277 -30.469 1.00 68.12 346 VAL A O 1
ATOM 2430 N N . ASN A 1 347 ? 14.353 -6.575 -30.059 1.00 64.75 347 ASN A N 1
ATOM 2431 C CA . ASN A 1 347 ? 13.569 -7.802 -29.974 1.00 64.75 347 ASN A CA 1
ATOM 2432 C C . ASN A 1 347 ? 12.840 -7.827 -28.621 1.00 64.75 347 ASN A C 1
ATOM 2434 O O . ASN A 1 347 ? 13.480 -7.731 -27.580 1.00 64.75 347 ASN A O 1
ATOM 2438 N N . SER A 1 348 ? 11.521 -8.031 -28.637 1.00 60.44 348 SER A N 1
ATOM 2439 C CA . SER A 1 348 ? 10.694 -8.218 -27.433 1.00 60.44 348 SER A CA 1
ATOM 2440 C C . SER A 1 348 ? 11.174 -9.326 -26.476 1.00 60.44 348 SER A C 1
ATOM 2442 O O . SER A 1 348 ? 10.804 -9.315 -25.307 1.00 60.44 348 SER A O 1
ATOM 2444 N N . GLN A 1 349 ? 11.994 -10.269 -26.953 1.00 58.97 349 GLN A N 1
ATOM 2445 C CA . GLN A 1 349 ? 12.528 -11.391 -26.173 1.00 58.97 349 GLN A CA 1
ATOM 2446 C C . GLN A 1 349 ? 13.873 -11.099 -25.483 1.00 58.97 349 GLN A C 1
ATOM 2448 O O . GLN A 1 349 ? 14.310 -11.902 -24.664 1.00 58.97 349 GLN A O 1
ATOM 2453 N N . LEU A 1 350 ? 14.550 -9.994 -25.816 1.00 64.19 350 LEU A N 1
ATOM 2454 C CA . LEU A 1 350 ? 15.821 -9.592 -25.203 1.00 64.19 350 LEU A CA 1
ATOM 2455 C C . LEU A 1 350 ? 15.576 -8.404 -24.267 1.00 64.19 350 LEU A C 1
ATOM 2457 O O . LEU A 1 350 ? 15.080 -7.363 -24.694 1.00 64.19 350 LEU A O 1
ATOM 2461 N N . GLY A 1 351 ? 15.929 -8.560 -22.989 1.00 69.06 351 GLY A N 1
ATOM 2462 C CA . GLY A 1 351 ? 15.841 -7.480 -22.005 1.00 69.06 351 GLY A CA 1
ATOM 2463 C C . GLY A 1 351 ? 16.811 -6.337 -22.320 1.00 69.06 351 GLY A C 1
ATOM 2464 O O . GLY A 1 351 ? 17.914 -6.570 -22.823 1.00 69.06 351 GLY A O 1
ATOM 2465 N N . CYS A 1 352 ? 16.416 -5.094 -22.023 1.00 73.19 352 CYS A N 1
ATOM 2466 C CA . CYS A 1 352 ? 17.195 -3.880 -22.301 1.00 73.19 352 CYS A CA 1
ATOM 2467 C C . CYS A 1 352 ? 18.602 -3.931 -21.681 1.00 73.19 352 CYS A C 1
ATOM 2469 O O . CYS A 1 352 ? 19.566 -3.448 -22.273 1.00 73.19 352 CYS A O 1
ATOM 2471 N N . GLU A 1 353 ? 18.722 -4.552 -20.511 1.00 70.94 353 GLU A N 1
ATOM 2472 C CA . GLU A 1 353 ? 19.952 -4.801 -19.763 1.00 70.94 353 GLU A CA 1
ATOM 2473 C C . GLU A 1 353 ? 20.978 -5.645 -20.531 1.00 70.94 353 GLU A C 1
ATOM 2475 O O . GLU A 1 353 ? 22.174 -5.510 -20.288 1.00 70.94 353 GLU A O 1
ATOM 2480 N N . SER A 1 354 ? 20.540 -6.446 -21.509 1.00 73.81 354 SER A N 1
ATOM 2481 C CA . SER A 1 354 ? 21.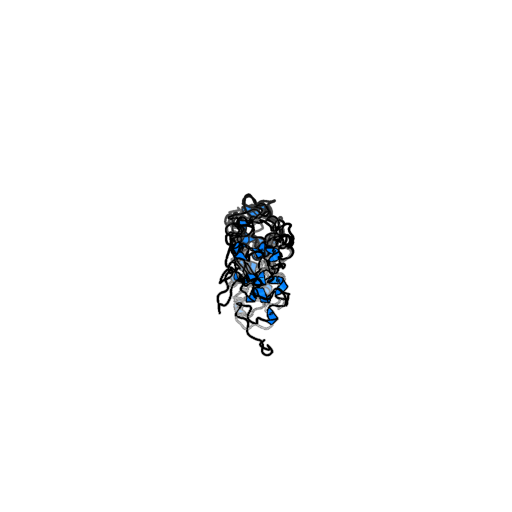439 -7.214 -22.383 1.00 73.81 354 SER A CA 1
ATOM 2482 C C . SER A 1 354 ? 22.252 -6.303 -23.305 1.00 73.81 354 SER A C 1
ATOM 2484 O O . SER A 1 354 ? 23.388 -6.617 -23.653 1.00 73.81 354 SER A O 1
ATOM 2486 N N . CYS A 1 355 ? 21.672 -5.166 -23.694 1.00 73.12 355 CYS A N 1
ATOM 2487 C CA . CYS A 1 355 ? 22.306 -4.173 -24.556 1.00 73.12 355 CYS A CA 1
ATOM 2488 C C . CYS A 1 355 ? 22.864 -2.997 -23.743 1.00 73.12 355 CYS A C 1
ATOM 2490 O O . CYS A 1 355 ? 23.882 -2.428 -24.112 1.00 73.12 355 CYS A O 1
ATOM 2492 N N . HIS A 1 356 ? 22.261 -2.634 -22.615 1.00 73.94 356 HIS A N 1
ATOM 2493 C CA . HIS A 1 356 ? 22.661 -1.488 -21.791 1.00 73.94 356 HIS A CA 1
ATOM 2494 C C . HIS A 1 356 ? 23.445 -1.906 -20.540 1.00 73.94 356 HIS A C 1
ATOM 2496 O O . HIS A 1 356 ? 23.063 -1.609 -19.404 1.00 73.94 356 HIS A O 1
ATOM 2502 N N . LEU A 1 357 ? 24.559 -2.607 -20.758 1.00 67.94 357 LEU A N 1
ATOM 2503 C CA . LEU A 1 357 ? 25.419 -3.109 -19.689 1.00 67.94 357 LEU A CA 1
ATOM 2504 C C . LEU A 1 357 ? 26.052 -1.953 -18.899 1.00 67.94 357 LEU A C 1
ATOM 2506 O O . LEU A 1 357 ? 26.757 -1.113 -19.453 1.00 67.94 357 LEU A O 1
ATOM 2510 N N . GLY A 1 358 ? 25.816 -1.927 -17.584 1.00 64.56 358 GLY A N 1
ATOM 2511 C CA . GLY A 1 358 ? 26.412 -0.944 -16.671 1.00 64.56 358 GLY A CA 1
ATOM 2512 C C . GLY A 1 358 ? 25.782 0.454 -16.707 1.00 64.56 358 GLY A C 1
ATOM 2513 O O . GLY A 1 358 ? 26.290 1.358 -16.049 1.00 64.56 358 GLY A O 1
ATOM 2514 N N . SER A 1 359 ? 24.680 0.645 -17.438 1.00 67.44 359 SER A N 1
ATOM 2515 C CA . SER A 1 359 ? 24.030 1.955 -17.602 1.00 67.44 359 SER A CA 1
ATOM 2516 C C . SER A 1 359 ? 22.785 2.151 -16.725 1.00 67.44 359 SER A C 1
ATOM 2518 O O . SER A 1 359 ? 22.118 3.180 -16.837 1.00 67.44 359 SER A O 1
ATOM 2520 N N . VAL A 1 360 ? 22.443 1.174 -15.877 1.00 66.81 360 VAL A N 1
ATOM 2521 C CA . VAL A 1 360 ? 21.323 1.274 -14.929 1.00 66.81 360 VAL A CA 1
ATOM 2522 C C . VAL A 1 360 ? 21.775 2.093 -13.716 1.00 66.81 360 VAL A C 1
ATOM 2524 O O . VAL A 1 360 ? 22.760 1.714 -13.079 1.00 66.81 360 VAL A O 1
ATOM 2527 N N . PRO A 1 361 ? 21.089 3.197 -13.362 1.00 65.88 361 PRO A N 1
ATOM 2528 C CA . PRO A 1 361 ? 21.416 3.957 -12.164 1.00 65.88 361 PRO A CA 1
ATOM 2529 C C . PRO A 1 361 ? 21.349 3.066 -10.921 1.00 65.88 361 PRO A C 1
ATOM 2531 O O . PRO A 1 361 ? 20.305 2.490 -10.610 1.00 65.88 361 PRO A O 1
ATOM 2534 N N . THR A 1 362 ? 22.464 2.960 -10.205 1.00 64.94 362 THR A N 1
ATOM 2535 C CA . THR A 1 362 ? 22.525 2.275 -8.913 1.00 64.94 362 THR A CA 1
ATOM 2536 C C . THR A 1 362 ? 22.163 3.245 -7.794 1.00 64.94 362 THR A C 1
ATOM 2538 O O . THR A 1 362 ? 22.744 4.328 -7.715 1.00 64.94 362 THR A O 1
ATOM 2541 N N . GLY A 1 363 ? 21.257 2.841 -6.902 1.00 69.00 363 GLY A N 1
ATOM 2542 C CA . GLY A 1 363 ? 20.836 3.635 -5.746 1.00 69.00 363 GLY A CA 1
ATOM 2543 C C . GLY A 1 363 ? 19.439 4.237 -5.896 1.00 69.00 363 GLY A C 1
ATOM 2544 O O . GLY A 1 363 ? 18.754 4.040 -6.899 1.00 69.00 363 GLY A O 1
ATOM 2545 N N . GLN A 1 364 ? 19.002 4.954 -4.861 1.00 71.81 364 GLN A N 1
ATOM 2546 C CA . GLN A 1 364 ? 17.731 5.673 -4.881 1.00 71.81 364 GLN A CA 1
ATOM 2547 C C . GLN A 1 364 ? 17.814 6.870 -5.828 1.00 71.81 364 GLN A C 1
ATOM 2549 O O . GLN A 1 364 ? 18.658 7.753 -5.669 1.00 71.81 364 GLN A O 1
ATOM 2554 N N . VAL A 1 365 ? 16.890 6.921 -6.776 1.00 73.25 365 VAL A N 1
ATOM 2555 C CA . VAL A 1 365 ? 16.662 8.064 -7.654 1.00 73.25 365 VAL A CA 1
ATOM 2556 C C . VAL A 1 365 ? 15.278 8.630 -7.370 1.00 73.25 365 VAL A C 1
ATOM 2558 O O . VAL A 1 365 ? 14.323 7.888 -7.132 1.00 73.25 365 VAL A O 1
ATOM 2561 N N . GLY A 1 366 ? 15.155 9.955 -7.374 1.00 70.00 366 GLY A N 1
ATOM 2562 C CA . GLY A 1 366 ? 13.835 10.573 -7.353 1.00 70.00 366 GLY A CA 1
ATOM 2563 C C . GLY A 1 366 ? 13.147 10.357 -8.701 1.00 70.00 366 GLY A C 1
ATOM 2564 O O . GLY A 1 366 ? 13.766 10.492 -9.763 1.00 70.00 366 GLY A O 1
ATOM 2565 N N . VAL A 1 367 ? 11.861 10.029 -8.670 1.00 65.81 367 VAL A N 1
ATOM 2566 C CA . VAL A 1 367 ? 11.057 9.893 -9.887 1.00 65.81 367 VAL A CA 1
ATOM 2567 C C . VAL A 1 367 ? 11.017 11.244 -10.616 1.00 65.81 367 VAL A C 1
ATOM 2569 O O . VAL A 1 367 ? 10.580 12.247 -10.062 1.00 65.81 367 VAL A O 1
ATOM 2572 N N . GLY A 1 368 ? 11.512 11.281 -11.859 1.00 58.59 368 GLY A N 1
ATOM 2573 C CA . GLY A 1 368 ? 11.581 12.499 -12.683 1.00 58.59 368 GLY A CA 1
ATOM 2574 C C . GLY A 1 368 ? 12.864 13.335 -12.541 1.00 58.59 368 GLY A C 1
ATOM 2575 O O . GLY A 1 368 ? 13.012 14.328 -13.252 1.00 58.59 368 GLY A O 1
ATOM 2576 N N . VAL A 1 369 ? 13.817 12.932 -11.688 1.00 55.47 369 VAL A N 1
ATOM 2577 C CA . VAL A 1 369 ? 15.097 13.635 -11.463 1.00 55.47 369 VAL A CA 1
ATOM 2578 C C . VAL A 1 369 ? 16.301 12.714 -11.720 1.00 55.47 369 VAL A C 1
ATOM 2580 O O . VAL A 1 369 ? 17.026 12.344 -10.804 1.00 55.47 369 VAL A O 1
ATOM 2583 N N . GLY A 1 370 ? 16.549 12.305 -12.972 1.00 53.22 370 GLY A N 1
ATOM 2584 C CA . GLY A 1 370 ? 17.741 11.494 -13.275 1.00 53.22 370 GLY A CA 1
ATOM 2585 C C . GLY A 1 370 ? 17.999 11.171 -14.751 1.00 53.22 370 GLY A C 1
ATOM 2586 O O . GLY A 1 370 ? 17.079 10.841 -15.487 1.00 53.22 370 GLY A O 1
ATOM 2587 N N . SER A 1 371 ? 19.273 11.313 -15.141 1.00 51.03 371 SER A N 1
ATOM 2588 C CA . SER A 1 371 ? 20.020 10.972 -16.374 1.00 51.03 371 SER A CA 1
ATOM 2589 C C . SER A 1 371 ? 19.267 10.551 -17.650 1.00 51.03 371 SER A C 1
ATOM 2591 O O . SER A 1 371 ? 18.573 9.544 -17.711 1.00 51.03 371 SER A O 1
ATOM 2593 N N . LYS A 1 372 ? 19.527 11.286 -18.742 1.00 52.69 372 LYS A N 1
ATOM 2594 C CA . LYS A 1 372 ? 18.809 11.214 -20.030 1.00 52.69 372 LYS A CA 1
ATOM 2595 C C . LYS A 1 372 ? 19.173 10.044 -20.965 1.00 52.69 372 LYS A C 1
ATOM 2597 O O . LYS A 1 372 ? 18.599 9.994 -22.054 1.00 52.69 372 LYS A O 1
ATOM 2602 N N . SER A 1 373 ? 20.074 9.124 -20.610 1.00 56.44 373 SER A N 1
ATOM 2603 C CA . SER A 1 373 ? 20.449 8.030 -21.524 1.00 56.44 373 SER A CA 1
ATOM 2604 C C . SER A 1 373 ? 21.159 6.855 -20.857 1.00 56.44 373 SER A C 1
ATOM 2606 O O . SER A 1 373 ? 22.027 7.058 -20.009 1.00 56.44 373 SER A O 1
ATOM 2608 N N . PHE A 1 374 ? 20.903 5.651 -21.367 1.00 61.81 374 PHE A N 1
ATOM 2609 C CA . PHE A 1 374 ? 21.766 4.491 -21.172 1.00 61.81 374 PHE A CA 1
ATOM 2610 C C . PHE A 1 374 ? 23.040 4.647 -22.034 1.00 61.81 374 PHE A C 1
ATOM 2612 O O . PHE A 1 374 ? 23.025 4.367 -23.231 1.00 61.81 374 PHE A O 1
ATOM 2619 N N . ALA A 1 375 ? 24.136 5.165 -21.469 1.00 59.03 375 ALA A N 1
ATOM 2620 C CA . ALA A 1 375 ? 25.408 5.314 -22.190 1.00 59.03 375 ALA A CA 1
ATOM 2621 C C . ALA A 1 375 ? 26.158 3.971 -22.296 1.00 59.03 375 ALA A C 1
ATOM 2623 O O . ALA A 1 375 ? 26.113 3.182 -21.361 1.00 59.03 375 ALA A O 1
ATOM 2624 N N . GLY A 1 376 ? 26.881 3.725 -23.398 1.00 62.66 376 GLY A N 1
ATOM 2625 C CA . GLY A 1 376 ? 27.696 2.507 -23.565 1.00 62.66 376 GLY A CA 1
ATOM 2626 C C . GLY A 1 376 ? 26.932 1.273 -24.060 1.00 62.66 376 GLY A C 1
ATOM 2627 O O . GLY A 1 376 ? 27.347 0.150 -23.792 1.00 62.66 376 GLY A O 1
ATOM 2628 N N . ALA A 1 377 ? 25.822 1.477 -24.778 1.00 70.75 377 ALA A N 1
ATOM 2629 C CA . ALA A 1 377 ? 25.022 0.387 -25.323 1.00 70.75 377 ALA A CA 1
ATOM 2630 C C . ALA A 1 377 ? 25.841 -0.539 -26.244 1.00 70.75 377 ALA A C 1
ATOM 2632 O O . ALA A 1 377 ? 26.681 -0.086 -27.022 1.00 70.75 377 ALA A O 1
ATOM 2633 N N . SER A 1 378 ? 25.561 -1.832 -26.160 1.00 76.25 378 SER A N 1
ATOM 2634 C CA . SER A 1 378 ? 25.977 -2.892 -27.072 1.00 76.25 378 SER A CA 1
ATOM 2635 C C . SER A 1 378 ? 24.813 -3.267 -27.990 1.00 76.25 378 SER A C 1
ATOM 2637 O O . SER A 1 378 ? 23.658 -2.952 -27.705 1.00 76.25 378 SER A O 1
ATOM 2639 N N . PHE A 1 379 ? 25.104 -3.937 -29.098 1.00 77.19 379 PHE A N 1
ATOM 2640 C CA . PHE A 1 379 ? 24.102 -4.403 -30.052 1.00 77.19 379 PHE A CA 1
ATOM 2641 C C . PHE A 1 379 ? 24.307 -5.872 -30.400 1.00 77.19 379 PHE A C 1
ATOM 2643 O O . PHE A 1 379 ? 25.424 -6.376 -30.353 1.00 77.19 379 PHE A O 1
ATOM 2650 N N . ILE A 1 380 ? 23.237 -6.557 -30.783 1.00 79.12 380 ILE A N 1
ATOM 2651 C CA . ILE A 1 380 ? 23.274 -7.942 -31.241 1.00 79.12 380 ILE A CA 1
ATOM 2652 C C . ILE A 1 380 ? 22.398 -8.078 -32.477 1.00 79.12 380 ILE A C 1
ATOM 2654 O O . ILE A 1 380 ? 21.325 -7.487 -32.552 1.00 79.12 380 ILE A O 1
ATOM 2658 N N . HIS A 1 381 ? 22.845 -8.884 -33.435 1.00 80.56 381 HIS A N 1
ATOM 2659 C CA . HIS A 1 381 ? 22.096 -9.099 -34.668 1.00 80.56 381 HIS A CA 1
ATOM 2660 C C . HIS A 1 381 ? 21.076 -10.253 -34.554 1.00 80.56 381 HIS A C 1
ATOM 2662 O O . HIS A 1 381 ? 20.313 -10.474 -35.479 1.00 80.56 381 HIS A O 1
ATOM 2668 N N . SER A 1 382 ? 21.013 -10.995 -33.441 1.00 75.31 382 SER A N 1
ATOM 2669 C CA . SER A 1 382 ? 20.159 -12.186 -33.269 1.00 75.31 382 SER A CA 1
ATOM 2670 C C . SER A 1 382 ? 18.731 -12.013 -33.798 1.00 75.31 382 SER A C 1
ATOM 2672 O O . SER A 1 382 ? 18.040 -11.057 -33.450 1.00 75.31 382 SER A O 1
ATOM 2674 N N . ASN A 1 383 ? 18.280 -12.991 -34.589 1.00 72.75 383 ASN A N 1
ATOM 2675 C CA . ASN A 1 383 ? 16.977 -13.032 -35.266 1.00 72.75 383 ASN A CA 1
ATOM 2676 C C . ASN A 1 383 ? 16.755 -11.962 -36.357 1.00 72.75 383 ASN A C 1
ATOM 2678 O O . ASN A 1 383 ? 15.657 -11.888 -36.905 1.00 72.75 383 ASN A O 1
ATOM 2682 N N . ILE A 1 384 ? 17.771 -11.174 -36.724 1.00 78.31 384 ILE A N 1
ATOM 2683 C CA . ILE A 1 384 ? 17.740 -10.319 -37.919 1.00 78.31 384 ILE A CA 1
ATOM 2684 C C . ILE A 1 384 ? 18.173 -11.164 -39.118 1.00 78.31 384 ILE A C 1
ATOM 2686 O O . ILE A 1 384 ? 19.314 -11.608 -39.189 1.00 78.31 384 ILE A O 1
ATOM 2690 N N . THR A 1 385 ? 17.254 -11.400 -40.052 1.00 81.88 385 THR A N 1
ATOM 2691 C CA . THR A 1 385 ? 17.497 -12.213 -41.263 1.00 81.88 385 THR A CA 1
ATOM 2692 C C . THR A 1 385 ? 17.193 -11.470 -42.565 1.00 81.88 385 THR A C 1
ATOM 2694 O O . THR A 1 385 ? 17.457 -11.986 -43.647 1.00 81.88 385 THR A O 1
ATOM 2697 N N . SER A 1 386 ? 16.664 -10.252 -42.470 1.00 83.00 386 SER A N 1
ATOM 2698 C CA . SER A 1 386 ? 16.289 -9.397 -43.595 1.00 83.00 386 SER A CA 1
ATOM 2699 C C . SER A 1 386 ? 16.277 -7.930 -43.161 1.00 83.00 386 SER A C 1
ATOM 2701 O O . SER A 1 386 ? 16.425 -7.642 -41.970 1.00 83.00 386 SER A O 1
ATOM 2703 N N . ASP A 1 387 ? 16.025 -7.013 -44.097 1.00 81.94 387 ASP A N 1
ATOM 2704 C CA . ASP A 1 387 ? 15.834 -5.576 -43.834 1.00 81.94 387 ASP A CA 1
ATOM 2705 C C . ASP A 1 387 ? 17.113 -4.874 -43.331 1.00 81.94 387 ASP A C 1
ATOM 2707 O O . ASP A 1 387 ? 17.073 -3.917 -42.554 1.00 81.94 387 ASP A O 1
ATOM 2711 N N . CYS A 1 388 ? 18.284 -5.358 -43.763 1.00 81.56 388 CYS A N 1
ATOM 2712 C CA . CYS A 1 388 ? 19.579 -4.834 -43.324 1.00 81.56 388 CYS A CA 1
ATOM 2713 C C . CYS A 1 388 ? 19.799 -3.371 -43.746 1.00 81.56 388 CYS A C 1
ATOM 2715 O O . CYS A 1 388 ? 20.471 -2.625 -43.031 1.00 81.56 388 CYS A O 1
ATOM 2717 N N . GLU A 1 389 ? 19.218 -2.944 -44.872 1.00 80.88 389 GLU A N 1
ATOM 2718 C CA . GLU A 1 389 ? 19.297 -1.569 -45.380 1.00 80.88 389 GLU A CA 1
ATOM 2719 C C . GLU A 1 389 ? 18.766 -0.539 -44.375 1.00 80.88 389 GLU A C 1
ATOM 2721 O O . GLU A 1 389 ? 19.369 0.517 -44.202 1.00 80.88 389 GLU A O 1
ATOM 2726 N N . ASN A 1 390 ? 17.695 -0.850 -43.644 1.00 82.38 390 ASN A N 1
ATOM 2727 C CA . ASN A 1 390 ? 17.125 0.085 -42.673 1.00 82.38 390 ASN A CA 1
ATOM 2728 C C . ASN A 1 390 ? 18.079 0.412 -41.509 1.00 82.38 390 ASN A C 1
ATOM 2730 O O . ASN A 1 390 ? 17.881 1.409 -40.816 1.00 82.38 390 ASN A O 1
ATOM 2734 N N . CYS A 1 391 ? 19.122 -0.399 -41.304 1.00 81.56 391 CYS A N 1
ATOM 2735 C CA . CYS A 1 391 ? 20.172 -0.150 -40.316 1.00 81.56 391 CYS A CA 1
ATOM 2736 C C . CYS A 1 391 ? 21.526 0.210 -40.945 1.00 81.56 391 CYS A C 1
ATOM 2738 O O . CYS A 1 391 ? 22.268 0.991 -40.362 1.00 81.56 391 CYS A O 1
ATOM 2740 N N . HIS A 1 392 ? 21.865 -0.335 -42.114 1.00 81.06 392 HIS A N 1
ATOM 2741 C CA . HIS A 1 392 ? 23.193 -0.212 -42.734 1.00 81.06 392 HIS A CA 1
ATOM 2742 C C . HIS A 1 392 ? 23.182 0.497 -44.097 1.00 81.06 392 HIS A C 1
ATOM 2744 O O . HIS A 1 392 ? 24.210 0.554 -44.772 1.00 81.06 392 HIS A O 1
ATOM 2750 N N . GLY A 1 393 ? 22.036 1.025 -44.523 1.00 78.38 393 GLY A N 1
ATOM 2751 C CA . GLY A 1 393 ? 21.839 1.685 -45.807 1.00 78.38 393 GLY A CA 1
ATOM 2752 C C . GLY A 1 393 ? 22.646 2.977 -45.974 1.00 78.38 393 GLY A C 1
ATOM 2753 O O . GLY A 1 393 ? 23.143 3.548 -45.000 1.00 78.38 393 GLY A O 1
ATOM 2754 N N . PRO A 1 394 ? 22.758 3.484 -47.212 1.00 74.94 394 PRO A N 1
ATOM 2755 C CA . PRO A 1 394 ? 23.566 4.664 -47.525 1.00 74.94 394 PRO A CA 1
ATOM 2756 C C . PRO A 1 394 ? 22.985 5.966 -46.946 1.00 74.94 394 PRO A C 1
ATOM 2758 O O . PRO A 1 394 ? 23.691 6.968 -46.854 1.00 74.94 394 PRO A O 1
ATOM 2761 N N . SER A 1 395 ? 21.704 5.966 -46.561 1.00 78.94 395 SER A N 1
ATOM 2762 C CA . SER A 1 395 ? 21.009 7.089 -45.917 1.00 78.94 395 SER A CA 1
ATOM 2763 C C . SER A 1 395 ? 21.194 7.126 -44.397 1.00 78.94 395 SER A C 1
ATOM 2765 O O . SER A 1 395 ? 20.770 8.086 -43.747 1.00 78.94 395 SER A O 1
ATOM 2767 N N . ILE A 1 396 ? 21.810 6.096 -43.813 1.00 81.69 396 ILE A N 1
ATOM 2768 C CA . ILE A 1 396 ? 21.965 5.986 -42.369 1.00 81.69 396 ILE A CA 1
ATOM 2769 C C . ILE A 1 396 ? 23.148 6.836 -41.900 1.00 81.69 396 ILE A C 1
ATOM 2771 O O . ILE A 1 396 ? 24.249 6.786 -42.443 1.00 81.69 396 ILE A O 1
ATOM 2775 N N . THR A 1 397 ? 22.916 7.645 -40.868 1.00 78.81 397 THR A N 1
ATOM 2776 C CA . THR A 1 397 ? 23.884 8.600 -40.322 1.00 78.81 397 THR A CA 1
ATOM 2777 C C . THR A 1 397 ? 24.071 8.385 -38.820 1.00 78.81 397 THR A C 1
ATOM 2779 O O . THR A 1 397 ? 23.224 7.769 -38.168 1.00 78.81 397 THR A O 1
ATOM 2782 N N . PRO A 1 398 ? 25.114 8.974 -38.204 1.00 74.44 398 PRO A N 1
ATOM 2783 C CA . PRO A 1 398 ? 25.243 9.021 -36.751 1.00 74.44 398 PRO A CA 1
ATOM 2784 C C . PRO A 1 398 ? 24.122 9.777 -36.029 1.00 74.44 398 PRO A C 1
ATOM 2786 O O . PRO A 1 398 ? 24.216 9.915 -34.820 1.00 74.44 398 PRO A O 1
ATOM 2789 N N . ALA A 1 399 ? 23.105 10.304 -36.714 1.00 76.56 399 ALA A N 1
ATOM 2790 C CA . ALA A 1 399 ? 21.909 10.882 -36.105 1.00 76.56 399 ALA A CA 1
ATOM 2791 C C . ALA A 1 399 ? 20.656 10.028 -36.350 1.00 76.56 399 ALA A C 1
ATOM 2793 O O . ALA A 1 399 ? 19.577 10.435 -35.946 1.00 76.56 399 ALA A O 1
ATOM 2794 N N . SER A 1 400 ? 20.760 8.871 -37.010 1.00 79.38 400 SER A N 1
ATOM 2795 C CA . SER A 1 400 ? 19.595 8.057 -37.383 1.00 79.38 400 SER A CA 1
ATOM 2796 C C . SER A 1 400 ? 18.974 7.283 -36.219 1.00 79.38 400 SER A C 1
ATOM 2798 O O . SER A 1 400 ? 17.809 6.913 -36.314 1.00 79.38 400 SER A O 1
ATOM 2800 N N . PHE A 1 401 ? 19.706 7.065 -35.120 1.00 78.81 401 PHE A N 1
ATOM 2801 C CA . PHE A 1 401 ? 19.206 6.335 -33.952 1.00 78.81 401 PHE A CA 1
ATOM 2802 C C . PHE A 1 401 ? 19.471 7.082 -32.640 1.00 78.81 401 PHE A C 1
ATOM 2804 O O . PHE A 1 401 ? 20.409 7.859 -32.528 1.00 78.81 401 PHE A O 1
ATOM 2811 N N . MET A 1 402 ? 18.654 6.869 -31.613 1.00 72.75 402 MET A N 1
ATOM 2812 C CA . MET A 1 402 ? 18.863 7.484 -30.300 1.00 72.75 402 MET A CA 1
ATOM 2813 C C . MET A 1 402 ? 20.132 6.946 -29.633 1.00 72.75 402 MET A C 1
ATOM 2815 O O . MET A 1 402 ? 20.330 5.738 -29.548 1.00 72.75 402 MET A O 1
ATOM 2819 N N . GLY A 1 403 ? 20.975 7.850 -29.122 1.00 65.25 403 GLY A N 1
ATOM 2820 C CA . GLY A 1 403 ? 22.257 7.474 -28.513 1.00 65.25 403 GLY A CA 1
ATOM 2821 C C . GLY A 1 403 ? 23.276 6.952 -29.530 1.00 65.25 403 GLY A C 1
ATOM 2822 O O . GLY A 1 403 ? 24.227 6.277 -29.137 1.00 65.25 403 GLY A O 1
ATOM 2823 N N . SER A 1 404 ? 23.049 7.246 -30.815 1.00 59.97 404 SER A N 1
ATOM 2824 C CA . SER A 1 404 ? 23.725 6.673 -31.972 1.00 59.97 404 SER A CA 1
ATOM 2825 C C . SER A 1 404 ? 25.245 6.738 -31.876 1.00 59.97 404 SER A C 1
ATOM 2827 O O . SER A 1 404 ? 25.868 7.805 -31.938 1.00 59.97 404 SER A O 1
ATOM 2829 N N . PRO A 1 405 ? 25.851 5.554 -31.812 1.00 64.88 405 PRO A N 1
ATOM 2830 C CA . PRO A 1 405 ? 27.257 5.358 -32.021 1.00 64.88 405 PRO A CA 1
ATOM 2831 C C . PRO A 1 405 ? 27.525 5.259 -33.531 1.00 64.88 405 PRO A C 1
ATOM 2833 O O . PRO A 1 405 ? 26.623 5.132 -34.358 1.00 64.88 405 PRO A O 1
ATOM 2836 N N . LYS A 1 406 ? 28.788 5.330 -33.922 1.00 70.31 406 LYS A N 1
ATOM 2837 C CA . LYS A 1 406 ? 29.212 5.173 -35.313 1.00 70.31 406 LYS A CA 1
ATOM 2838 C C . LYS A 1 406 ? 28.861 3.754 -35.779 1.00 70.31 406 LYS A C 1
ATOM 2840 O O . LYS A 1 406 ? 29.502 2.832 -35.306 1.00 70.31 406 LYS A O 1
ATOM 2845 N N . ILE A 1 407 ? 27.889 3.538 -36.663 1.00 77.69 407 ILE A N 1
ATOM 2846 C CA . ILE A 1 407 ? 27.621 2.196 -37.217 1.00 77.69 407 ILE A CA 1
ATOM 2847 C C . ILE A 1 407 ? 28.274 2.032 -38.589 1.00 77.69 407 ILE A C 1
ATOM 2849 O O . ILE A 1 407 ? 28.560 3.015 -39.273 1.00 77.69 407 ILE A O 1
ATOM 2853 N N . VAL A 1 408 ? 28.561 0.786 -38.972 1.00 77.94 408 VAL A N 1
ATOM 2854 C CA . VAL A 1 408 ? 29.028 0.480 -40.329 1.00 77.94 408 VAL A CA 1
ATOM 2855 C C . VAL A 1 408 ? 27.882 0.787 -41.281 1.00 77.94 408 VAL A C 1
ATOM 2857 O O . VAL A 1 408 ? 26.807 0.229 -41.110 1.00 77.94 408 VAL A O 1
ATOM 2860 N N . VAL A 1 409 ? 28.090 1.638 -42.274 1.00 78.38 409 VAL A N 1
ATOM 2861 C CA . VAL A 1 409 ? 27.098 1.898 -43.321 1.00 78.38 409 VAL A CA 1
ATOM 2862 C C . VAL A 1 409 ? 27.697 1.573 -44.674 1.00 78.38 409 VAL A C 1
ATOM 2864 O O . VAL A 1 409 ? 28.920 1.614 -44.868 1.00 78.38 409 VAL A O 1
ATOM 2867 N N . MET A 1 410 ? 26.836 1.215 -45.617 1.00 69.81 410 MET A N 1
ATOM 2868 C CA . MET A 1 410 ? 27.255 1.041 -46.994 1.00 69.81 410 MET A CA 1
ATOM 2869 C C . MET A 1 410 ? 27.815 2.366 -47.520 1.00 69.81 410 MET A C 1
ATOM 2871 O O . MET A 1 410 ? 27.242 3.427 -47.249 1.00 69.81 410 MET A O 1
ATOM 2875 N N . PRO A 1 411 ? 28.937 2.339 -48.262 1.00 64.12 411 PRO A N 1
ATOM 2876 C CA . PRO A 1 411 ? 29.367 3.528 -48.975 1.00 64.12 411 PRO A CA 1
ATOM 2877 C C . PRO A 1 411 ? 28.225 3.980 -49.899 1.00 64.12 411 PRO A C 1
ATOM 2879 O O . PRO A 1 411 ? 27.537 3.120 -50.459 1.00 64.12 411 PRO A O 1
ATOM 2882 N N . PRO A 1 412 ? 28.009 5.296 -50.082 1.00 58.34 412 PRO A N 1
ATOM 2883 C CA . PRO A 1 412 ? 27.074 5.779 -51.084 1.00 58.34 412 PRO A CA 1
ATOM 2884 C C . PRO A 1 412 ? 27.447 5.134 -52.414 1.00 58.34 412 PRO A C 1
ATOM 2886 O O . PRO A 1 412 ? 28.579 5.293 -52.881 1.00 58.34 412 PRO A O 1
ATOM 2889 N N . SER A 1 413 ? 26.533 4.364 -52.998 1.00 52.66 413 SER A N 1
ATOM 2890 C CA . SER A 1 413 ? 26.699 3.856 -54.351 1.00 52.66 413 SER A CA 1
ATOM 2891 C C . SER A 1 413 ? 26.722 5.072 -55.270 1.00 52.66 413 SER A C 1
ATOM 2893 O O . SER A 1 413 ? 25.673 5.613 -55.626 1.00 52.66 413 SER A O 1
ATOM 2895 N N . VAL A 1 414 ? 27.917 5.571 -55.592 1.00 48.25 414 VAL A N 1
ATOM 2896 C CA . VAL A 1 414 ? 28.072 6.541 -56.674 1.00 48.25 414 VAL A CA 1
ATOM 2897 C C . VAL A 1 414 ? 27.461 5.904 -57.911 1.00 48.25 414 VAL A C 1
ATOM 2899 O O . VAL A 1 414 ? 27.669 4.714 -58.151 1.00 48.25 414 VAL A O 1
ATOM 2902 N N . VAL A 1 415 ? 26.636 6.680 -58.620 1.00 46.16 415 VAL A N 1
ATOM 2903 C CA . VAL A 1 415 ? 25.927 6.258 -59.830 1.00 46.16 415 VAL A CA 1
ATOM 2904 C C . VAL A 1 415 ? 26.855 5.375 -60.649 1.00 46.16 415 VAL A C 1
ATOM 2906 O O . VAL A 1 415 ? 27.951 5.807 -61.011 1.00 46.16 415 VAL A O 1
ATOM 2909 N N . ALA A 1 416 ? 26.434 4.130 -60.867 1.00 47.72 416 ALA A N 1
ATOM 2910 C CA . ALA A 1 416 ? 27.158 3.198 -61.700 1.00 47.72 416 ALA A CA 1
ATOM 2911 C C . ALA A 1 416 ? 27.498 3.896 -63.018 1.00 47.72 416 ALA A C 1
ATOM 2913 O O . ALA A 1 416 ? 26.609 4.254 -63.793 1.00 47.72 416 ALA A O 1
ATOM 2914 N N . GLY A 1 417 ? 28.791 4.105 -63.268 1.00 47.19 417 GLY A N 1
ATOM 2915 C CA . GLY A 1 417 ? 29.236 4.356 -64.628 1.00 47.19 417 GLY A CA 1
ATOM 2916 C C . GLY A 1 417 ? 28.794 3.186 -65.519 1.00 47.19 417 GLY A C 1
ATOM 2917 O O . GLY A 1 417 ? 28.477 2.110 -64.996 1.00 47.19 417 GLY A O 1
ATOM 2918 N N . PRO A 1 418 ? 28.775 3.359 -66.849 1.00 38.25 418 PRO A N 1
ATOM 2919 C CA . PRO A 1 418 ? 28.503 2.261 -67.770 1.00 38.25 418 PRO A CA 1
ATOM 2920 C C . PRO A 1 418 ? 29.453 1.090 -67.447 1.00 38.25 418 PRO A C 1
ATOM 2922 O O . PRO A 1 418 ? 30.647 1.187 -67.715 1.00 38.25 418 PRO A O 1
ATOM 2925 N N . GLY A 1 419 ? 28.945 0.039 -66.787 1.00 49.38 419 GLY A N 1
ATOM 2926 C CA . GLY A 1 419 ? 29.717 -1.145 -66.379 1.00 49.38 419 GLY A CA 1
ATOM 2927 C C . GLY A 1 419 ? 29.821 -1.490 -64.879 1.00 49.38 419 GLY A C 1
ATOM 2928 O O . GLY A 1 419 ? 30.459 -2.484 -64.550 1.00 49.38 419 GLY A O 1
ATOM 2929 N N . SER A 1 420 ? 29.197 -0.756 -63.946 1.00 50.81 420 SER A N 1
ATOM 2930 C CA . SER A 1 420 ? 29.121 -1.180 -62.526 1.00 50.81 420 SER A CA 1
ATOM 2931 C C . SER A 1 420 ? 27.735 -1.730 -62.174 1.00 50.81 420 SER A C 1
ATOM 2933 O O . SER A 1 420 ? 26.792 -0.966 -62.034 1.00 50.81 420 SER A O 1
ATOM 2935 N N . HIS A 1 421 ? 27.582 -3.051 -62.044 1.00 55.44 421 HIS A N 1
ATOM 2936 C CA . HIS A 1 421 ? 26.247 -3.668 -61.939 1.00 55.44 421 HIS A CA 1
ATOM 2937 C C . HIS A 1 421 ? 25.934 -4.318 -60.579 1.00 55.44 421 HIS A C 1
ATOM 2939 O O . HIS A 1 421 ? 24.761 -4.364 -60.216 1.00 55.44 421 HIS A O 1
ATOM 2945 N N . ILE A 1 422 ? 26.888 -4.838 -59.793 1.00 60.03 422 ILE A N 1
ATOM 2946 C CA . ILE A 1 422 ? 26.520 -5.633 -58.601 1.00 60.03 422 ILE A CA 1
ATOM 2947 C C . ILE A 1 422 ? 27.279 -5.222 -57.333 1.00 60.03 422 ILE A C 1
ATOM 2949 O O . ILE A 1 422 ? 28.506 -5.119 -57.379 1.00 60.03 422 ILE A O 1
ATOM 2953 N N . PRO A 1 423 ? 26.564 -5.065 -56.197 1.00 58.69 423 PRO A N 1
ATOM 2954 C CA . PRO A 1 423 ? 25.098 -4.999 -56.063 1.00 58.69 423 PRO A CA 1
ATOM 2955 C C . PRO A 1 423 ? 24.585 -3.573 -56.329 1.00 58.69 423 PRO A C 1
ATOM 2957 O O . PRO A 1 423 ? 24.995 -2.637 -55.651 1.00 58.69 423 PRO A O 1
ATOM 2960 N N . SER A 1 424 ? 23.654 -3.394 -57.273 1.00 56.06 424 SER A N 1
ATOM 2961 C CA . SER A 1 424 ? 22.808 -2.186 -57.345 1.00 56.06 424 SER A CA 1
ATOM 2962 C C . SER A 1 424 ? 21.584 -2.274 -56.421 1.00 56.06 424 SER A C 1
ATOM 2964 O O . SER A 1 424 ? 20.757 -1.367 -56.406 1.00 56.06 424 SER A O 1
ATOM 2966 N N . SER A 1 425 ? 21.437 -3.398 -55.708 1.00 64.19 425 SER A N 1
ATOM 2967 C CA . SER A 1 425 ? 20.361 -3.656 -54.756 1.00 64.19 425 SER A CA 1
ATOM 2968 C C . SER A 1 425 ? 20.843 -3.432 -53.331 1.00 64.19 425 SER A C 1
ATOM 2970 O O . SER A 1 425 ? 21.988 -3.722 -52.985 1.00 64.19 425 SER A O 1
ATOM 2972 N N . THR A 1 426 ? 19.924 -2.983 -52.492 1.00 64.56 426 THR A N 1
ATOM 2973 C CA . THR A 1 426 ? 20.100 -2.812 -51.054 1.00 64.56 426 THR A CA 1
ATOM 2974 C C . THR A 1 426 ? 19.703 -4.060 -50.248 1.00 64.56 426 THR A C 1
ATOM 2976 O O . THR A 1 426 ? 19.830 -4.075 -49.027 1.00 64.56 426 THR A O 1
ATOM 2979 N N . THR A 1 427 ? 19.305 -5.150 -50.922 1.00 75.94 427 THR A N 1
ATOM 2980 C CA . THR A 1 427 ? 18.994 -6.467 -50.327 1.00 75.94 427 THR A CA 1
ATOM 2981 C C . THR A 1 427 ? 20.259 -7.292 -50.043 1.00 75.94 427 THR A C 1
ATOM 2983 O O . THR A 1 427 ? 20.542 -8.301 -50.703 1.00 75.94 427 THR A O 1
ATOM 2986 N N . CYS A 1 428 ? 21.056 -6.846 -49.076 1.00 76.94 428 CYS A N 1
ATOM 2987 C CA . CYS A 1 428 ? 22.363 -7.416 -48.729 1.00 76.94 428 CYS A CA 1
ATOM 2988 C C . CYS A 1 428 ? 22.301 -8.842 -48.161 1.00 76.94 428 CYS A C 1
ATOM 2990 O O . CYS A 1 428 ? 23.233 -9.628 -48.348 1.00 76.94 428 CYS A O 1
ATOM 2992 N N . GLU A 1 429 ? 21.218 -9.177 -47.465 1.00 82.25 429 GLU A N 1
ATOM 2993 C CA . GLU A 1 429 ? 20.992 -10.460 -46.794 1.00 82.25 429 GLU A CA 1
ATOM 2994 C C . GLU A 1 429 ? 21.081 -11.660 -47.753 1.00 82.25 429 GLU A C 1
ATOM 2996 O O . GLU A 1 429 ? 21.572 -12.723 -47.384 1.00 82.25 429 GLU A O 1
ATOM 3001 N N . SER A 1 430 ? 20.737 -11.473 -49.027 1.00 79.25 430 SER A N 1
ATOM 3002 C CA . SER A 1 430 ? 20.855 -12.505 -50.068 1.00 79.25 430 SER A CA 1
ATOM 3003 C C . SER A 1 430 ? 22.282 -13.060 -50.245 1.00 79.25 430 SER A C 1
ATOM 3005 O O . SER A 1 430 ? 22.468 -14.225 -50.607 1.00 79.25 430 SER A O 1
ATOM 3007 N N . CYS A 1 431 ? 23.293 -12.242 -49.947 1.00 78.75 431 CYS A N 1
ATOM 3008 C CA . CYS A 1 431 ? 24.707 -12.558 -50.140 1.00 78.75 431 CYS A CA 1
ATOM 3009 C C . CYS A 1 431 ? 25.489 -12.618 -48.821 1.00 78.75 431 CYS A C 1
ATOM 3011 O O . CYS A 1 431 ? 26.405 -13.429 -48.693 1.00 78.75 431 CYS A O 1
ATOM 3013 N N . HIS A 1 432 ? 25.129 -11.784 -47.841 1.00 80.38 432 HIS A N 1
ATOM 3014 C CA . HIS A 1 432 ? 25.955 -11.504 -46.660 1.00 80.38 432 HIS A CA 1
ATOM 3015 C C . HIS A 1 432 ? 25.379 -12.015 -45.331 1.00 80.38 432 HIS A C 1
ATOM 3017 O O . HIS A 1 432 ? 25.933 -11.705 -44.277 1.00 80.38 432 HIS A O 1
ATOM 3023 N N . LEU A 1 433 ? 24.318 -12.834 -45.337 1.00 81.88 433 LEU A N 1
ATOM 3024 C CA . LEU A 1 433 ? 23.7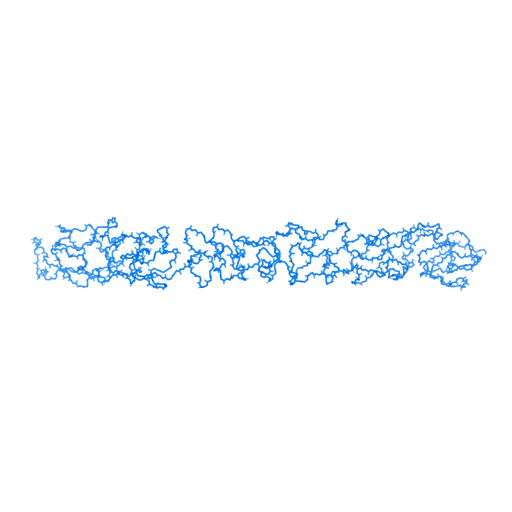72 -13.417 -44.098 1.00 81.88 433 LEU A CA 1
ATOM 3025 C C . LEU A 1 433 ? 24.808 -14.222 -43.297 1.00 81.88 433 LEU A C 1
ATOM 3027 O O . LEU A 1 433 ? 24.802 -14.183 -42.072 1.00 81.88 433 LEU A O 1
ATOM 3031 N N . SER A 1 434 ? 25.741 -14.906 -43.963 1.00 80.25 434 SER A N 1
ATOM 3032 C CA . SER A 1 434 ? 26.824 -15.646 -43.295 1.00 80.25 434 SER A CA 1
ATOM 3033 C C . SER A 1 434 ? 27.898 -14.753 -42.667 1.00 80.25 434 SER A C 1
ATOM 3035 O O . SER A 1 434 ? 28.686 -15.230 -41.857 1.00 80.25 434 SER A O 1
ATOM 3037 N N . SER A 1 435 ? 27.957 -13.477 -43.053 1.00 78.31 435 SER A N 1
ATOM 3038 C CA . SER A 1 435 ? 28.897 -12.477 -42.523 1.00 78.31 435 SER A CA 1
ATOM 3039 C C . SER A 1 435 ? 28.344 -11.738 -41.303 1.00 78.31 435 SER A C 1
ATOM 3041 O O . SER A 1 435 ? 29.007 -10.862 -40.743 1.00 78.31 435 SER A O 1
ATOM 3043 N N . MET A 1 436 ? 27.114 -12.062 -40.906 1.00 80.81 436 MET A N 1
ATOM 3044 C CA . MET A 1 436 ? 26.432 -11.473 -39.768 1.00 80.81 436 MET A CA 1
ATOM 3045 C C . MET A 1 436 ? 27.194 -11.775 -38.469 1.00 80.81 436 MET A C 1
ATOM 3047 O O . MET A 1 436 ? 27.406 -12.942 -38.130 1.00 80.81 436 MET A O 1
ATOM 3051 N N . PRO A 1 437 ? 27.601 -10.747 -37.708 1.00 78.75 437 PRO A N 1
ATOM 3052 C CA . PRO A 1 437 ? 28.308 -10.968 -36.458 1.00 78.75 437 PRO A CA 1
ATOM 3053 C C . PRO A 1 437 ? 27.435 -11.689 -35.425 1.00 78.75 437 PRO A C 1
ATOM 3055 O O . PRO A 1 437 ? 26.275 -11.329 -35.213 1.00 78.75 437 PRO A O 1
ATOM 3058 N N . SER A 1 438 ? 28.023 -12.654 -34.723 1.00 77.31 438 SER A N 1
ATOM 3059 C CA . SER A 1 438 ? 27.394 -13.332 -33.590 1.00 77.31 438 SER A CA 1
ATOM 3060 C C . SER A 1 438 ? 27.749 -12.661 -32.261 1.00 77.31 438 SER A C 1
ATOM 3062 O O . SER A 1 438 ? 28.900 -12.283 -32.046 1.00 77.31 438 SER A O 1
ATOM 3064 N N . GLY A 1 439 ? 26.792 -12.617 -31.332 1.00 78.56 439 GLY A N 1
ATOM 3065 C CA . GLY A 1 439 ? 27.003 -12.111 -29.974 1.00 78.56 439 GLY A CA 1
ATOM 3066 C C . GLY A 1 439 ? 26.862 -10.593 -29.839 1.00 78.56 439 GLY A C 1
ATOM 3067 O O . GLY A 1 439 ? 26.458 -9.898 -30.771 1.00 78.56 439 GLY A O 1
ATOM 3068 N N . LEU A 1 440 ? 27.153 -10.091 -28.637 1.00 78.56 440 LEU A N 1
ATOM 3069 C CA . LEU A 1 440 ? 27.087 -8.666 -28.321 1.00 78.56 440 LEU A CA 1
ATOM 3070 C C . LEU A 1 440 ? 28.310 -7.937 -28.885 1.00 78.56 440 LEU A C 1
ATOM 3072 O O . LEU A 1 440 ? 29.453 -8.272 -28.580 1.00 78.56 440 LEU A O 1
ATOM 3076 N N . LEU A 1 441 ? 28.051 -6.914 -29.688 1.00 79.06 441 LEU A N 1
ATOM 3077 C CA . LEU A 1 441 ? 29.034 -6.003 -30.249 1.00 79.06 441 LEU A CA 1
ATOM 3078 C C . LEU A 1 441 ? 28.991 -4.657 -29.524 1.00 79.06 441 LEU A C 1
ATOM 3080 O O . LEU A 1 441 ? 27.911 -4.232 -29.110 1.00 79.06 441 LEU A O 1
ATOM 3084 N N . PRO A 1 442 ? 30.114 -3.924 -29.444 1.00 74.88 442 PRO A N 1
ATOM 3085 C CA . PRO A 1 442 ? 30.096 -2.536 -29.004 1.00 74.88 442 PRO A CA 1
ATOM 3086 C C . PRO A 1 442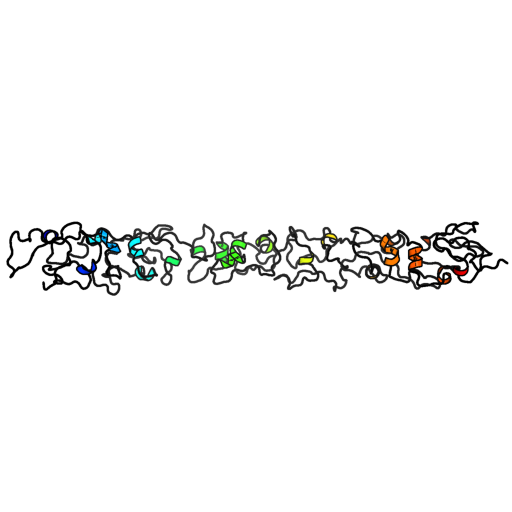 ? 29.129 -1.720 -29.861 1.00 74.88 442 PRO A C 1
ATOM 3088 O O . PRO A 1 442 ? 29.110 -1.876 -31.083 1.00 74.88 442 PRO A O 1
ATOM 3091 N N . GLY A 1 443 ? 28.371 -0.806 -29.252 1.00 70.25 443 GLY A N 1
ATOM 3092 C CA . GLY A 1 443 ? 27.430 0.025 -30.001 1.00 70.25 443 GLY A CA 1
ATOM 3093 C C . GLY A 1 443 ? 28.109 0.852 -31.092 1.00 70.25 443 GLY A C 1
ATOM 3094 O O . GLY A 1 443 ? 27.481 1.130 -32.105 1.00 70.25 443 GLY A O 1
ATOM 3095 N N . SER A 1 444 ? 29.389 1.211 -30.912 1.00 75.31 444 SER A N 1
ATOM 3096 C CA . SER A 1 444 ? 30.188 1.993 -31.863 1.00 75.31 444 SER A CA 1
ATOM 3097 C C . SER A 1 444 ? 31.179 1.129 -32.630 1.00 75.31 444 SER A C 1
ATOM 3099 O O . SER A 1 444 ? 32.120 0.574 -32.061 1.00 75.31 444 SER A O 1
ATOM 3101 N N . ALA A 1 445 ? 31.010 1.080 -33.944 1.00 73.62 445 ALA A N 1
ATOM 3102 C CA . ALA A 1 445 ? 31.963 0.525 -34.879 1.00 73.62 445 ALA A CA 1
ATOM 3103 C C . ALA A 1 445 ? 33.235 1.385 -34.932 1.00 73.62 445 ALA A C 1
ATOM 3105 O O . ALA A 1 445 ? 33.208 2.608 -35.088 1.00 73.62 445 ALA A O 1
ATOM 3106 N N . SER A 1 446 ? 34.385 0.713 -34.862 1.00 70.44 446 SER A N 1
ATOM 3107 C CA . SER A 1 446 ? 35.702 1.339 -35.034 1.00 70.44 446 SER A CA 1
ATOM 3108 C C . SER A 1 446 ? 35.938 1.831 -36.473 1.00 70.44 446 SER A C 1
ATOM 3110 O O . SER A 1 446 ? 36.735 2.744 -36.682 1.00 70.44 446 SER A O 1
ATOM 3112 N N . LYS A 1 447 ? 35.215 1.270 -37.453 1.00 69.62 447 LYS A N 1
ATOM 3113 C CA . LYS A 1 447 ? 35.212 1.677 -38.865 1.00 69.62 447 LYS A CA 1
ATOM 3114 C C . LYS A 1 447 ? 33.773 1.876 -39.335 1.00 69.62 447 LYS A C 1
ATOM 3116 O O . LYS A 1 447 ? 32.942 1.014 -39.084 1.00 69.62 447 LYS A O 1
ATOM 3121 N N . THR A 1 448 ? 33.489 2.976 -40.026 1.00 65.50 448 THR A N 1
ATOM 3122 C CA . THR A 1 448 ? 32.129 3.338 -40.473 1.00 65.50 448 THR A CA 1
ATOM 3123 C C . THR A 1 448 ? 31.841 2.994 -41.929 1.00 65.50 448 THR A C 1
ATOM 3125 O O . THR A 1 448 ? 30.682 2.913 -42.307 1.00 65.50 448 THR A O 1
ATOM 3128 N N . THR A 1 449 ? 32.873 2.767 -42.742 1.00 65.06 449 THR A N 1
ATOM 3129 C CA . THR A 1 449 ? 32.774 2.429 -44.169 1.00 65.06 449 THR A CA 1
ATOM 3130 C C . THR A 1 449 ? 33.905 1.463 -44.551 1.00 65.06 449 THR A C 1
ATOM 3132 O O . THR A 1 449 ? 34.950 1.432 -43.896 1.00 65.06 449 THR A O 1
ATOM 3135 N N . GLY A 1 450 ? 33.695 0.618 -45.569 1.00 63.78 450 GLY A N 1
ATOM 3136 C CA . GLY A 1 450 ? 34.737 -0.281 -46.100 1.00 63.78 450 GLY A CA 1
ATOM 3137 C C . GLY A 1 450 ? 35.832 0.467 -46.883 1.00 63.78 450 GLY A C 1
ATOM 3138 O O . GLY A 1 450 ? 35.596 1.617 -47.264 1.00 63.78 450 GLY A O 1
ATOM 3139 N N . PRO A 1 451 ? 37.003 -0.159 -47.164 1.00 63.06 451 PRO A N 1
ATOM 3140 C CA . PRO A 1 451 ? 37.352 -1.586 -46.996 1.00 63.06 451 PRO A CA 1
ATOM 3141 C C . PRO A 1 451 ? 37.789 -2.027 -45.580 1.00 63.06 451 PRO A C 1
ATOM 3143 O O . PRO A 1 451 ? 38.357 -1.254 -44.805 1.00 63.06 451 PRO A O 1
ATOM 3146 N N . GLY A 1 452 ? 37.593 -3.316 -45.262 1.00 61.72 452 GLY A N 1
ATOM 3147 C CA . GLY A 1 452 ? 38.132 -3.956 -44.049 1.00 61.72 452 GLY A CA 1
ATOM 3148 C C . GLY A 1 452 ? 37.185 -4.005 -42.844 1.00 61.72 452 GLY A C 1
ATOM 3149 O O . GLY A 1 452 ? 37.656 -3.903 -41.705 1.00 61.72 452 GLY A O 1
ATOM 3150 N N . THR A 1 453 ? 35.878 -4.122 -43.097 1.00 72.88 453 THR A N 1
ATOM 3151 C CA . THR A 1 453 ? 34.841 -4.494 -42.117 1.00 72.88 453 THR A CA 1
ATOM 3152 C C . THR A 1 453 ? 34.522 -5.991 -42.238 1.00 72.88 453 THR A C 1
ATOM 3154 O O . THR A 1 453 ? 34.763 -6.594 -43.282 1.00 72.88 453 THR A O 1
ATOM 3157 N N . GLY A 1 454 ? 33.958 -6.605 -41.188 1.00 72.19 454 GLY A N 1
ATOM 3158 C CA . GLY A 1 454 ? 33.585 -8.031 -41.203 1.00 72.19 454 GLY A CA 1
ATOM 3159 C C . GLY A 1 454 ? 32.517 -8.397 -42.243 1.00 72.19 454 GLY A C 1
ATOM 3160 O O . GLY A 1 454 ? 32.449 -9.542 -42.662 1.00 72.19 454 GLY A O 1
ATOM 3161 N N . PHE A 1 455 ? 31.754 -7.414 -42.731 1.00 74.50 455 PHE A N 1
ATOM 3162 C CA . PHE A 1 455 ? 30.724 -7.593 -43.760 1.00 74.50 455 PHE A CA 1
ATOM 3163 C C . PHE A 1 455 ? 31.260 -8.192 -45.074 1.00 74.50 455 PHE A C 1
ATOM 3165 O O . PHE A 1 455 ? 30.533 -8.867 -45.795 1.00 74.50 455 PHE A O 1
ATOM 3172 N N . GLN A 1 456 ? 32.540 -7.973 -45.384 1.00 71.06 456 GLN A N 1
ATOM 3173 C CA . GLN A 1 456 ? 33.184 -8.485 -46.599 1.00 71.06 456 GLN A CA 1
ATOM 3174 C C . GLN A 1 456 ? 33.685 -9.936 -46.463 1.00 71.06 456 GLN A C 1
ATOM 3176 O O . GLN A 1 456 ? 34.265 -10.465 -47.408 1.00 71.06 456 GLN A O 1
ATOM 3181 N N . SER A 1 457 ? 33.505 -10.574 -45.300 1.00 74.81 457 SER A N 1
ATOM 3182 C CA . SER A 1 457 ? 34.041 -11.904 -45.006 1.00 74.81 457 SER A CA 1
ATOM 3183 C C . SER A 1 457 ? 32.958 -12.841 -44.445 1.00 74.81 457 SER A C 1
ATOM 3185 O O . SER A 1 457 ? 32.277 -12.466 -43.492 1.00 74.81 457 SER A O 1
ATOM 3187 N N . PRO A 1 458 ? 32.778 -14.059 -44.986 1.00 78.69 458 PRO A N 1
ATOM 3188 C CA . PRO A 1 458 ? 33.353 -14.529 -46.244 1.00 78.69 458 PRO A CA 1
ATOM 3189 C C . PRO A 1 458 ? 32.781 -13.749 -47.439 1.00 78.69 458 PRO A C 1
ATOM 3191 O O . PRO A 1 458 ? 31.679 -13.208 -47.373 1.00 78.69 458 PRO A O 1
ATOM 3194 N N . ALA A 1 459 ? 33.527 -13.697 -48.541 1.00 77.06 459 ALA A N 1
ATOM 3195 C CA . ALA A 1 459 ? 33.000 -13.153 -49.785 1.00 77.06 459 ALA A CA 1
ATOM 3196 C C . ALA A 1 459 ? 31.845 -14.046 -50.301 1.00 77.06 459 ALA A C 1
ATOM 3198 O O . ALA A 1 459 ? 31.942 -15.273 -50.175 1.00 77.06 459 ALA A O 1
ATOM 3199 N N . PRO A 1 460 ? 30.776 -13.475 -50.893 1.00 80.06 460 PRO A N 1
ATOM 3200 C CA . PRO A 1 460 ? 29.688 -14.250 -51.489 1.00 80.06 460 PRO A CA 1
ATOM 3201 C C . PRO A 1 460 ? 30.190 -15.328 -52.456 1.00 80.06 460 PRO A C 1
ATOM 3203 O O . PRO A 1 460 ? 31.098 -15.090 -53.254 1.00 80.06 460 PRO A O 1
ATOM 3206 N N . SER A 1 461 ? 29.598 -16.516 -52.414 1.00 80.81 461 SER A N 1
ATOM 3207 C CA . SER A 1 461 ? 29.944 -17.600 -53.337 1.00 80.81 461 SER A CA 1
ATOM 3208 C C . SER A 1 461 ? 29.466 -17.319 -54.768 1.00 80.81 461 SER A C 1
ATOM 3210 O O . SER A 1 461 ? 28.521 -16.562 -54.989 1.00 80.81 461 SER A O 1
ATOM 3212 N N . SER A 1 462 ? 30.079 -17.982 -55.756 1.00 77.94 462 SER A N 1
ATOM 3213 C CA . SER A 1 462 ? 29.672 -17.868 -57.168 1.00 77.94 462 SER A CA 1
ATOM 3214 C C . SER A 1 462 ? 28.187 -18.201 -57.383 1.00 77.94 462 SER A C 1
ATOM 3216 O O . SER A 1 462 ? 27.517 -17.538 -58.171 1.00 77.94 462 SER A O 1
ATOM 3218 N N . SER A 1 463 ? 27.636 -19.172 -56.647 1.00 78.62 463 SER A N 1
ATOM 3219 C CA . SER A 1 463 ? 26.209 -19.504 -56.719 1.00 78.62 463 SER A CA 1
ATOM 3220 C C . SER A 1 463 ? 25.315 -18.408 -56.137 1.00 78.62 463 SER A C 1
ATOM 3222 O O . SER A 1 463 ? 24.265 -18.139 -56.708 1.00 78.62 463 SER A O 1
ATOM 3224 N N . GLN A 1 464 ? 25.722 -17.742 -55.051 1.00 80.00 464 GLN A N 1
ATOM 3225 C CA . GLN A 1 464 ? 24.980 -16.603 -54.495 1.00 80.00 464 GLN A CA 1
ATOM 3226 C C . GLN A 1 464 ? 24.995 -15.401 -55.444 1.00 80.00 464 GLN A C 1
ATOM 3228 O O . GLN A 1 464 ? 23.965 -14.756 -55.620 1.00 80.00 464 GLN A O 1
ATOM 3233 N N . VAL A 1 465 ? 26.135 -15.116 -56.083 1.00 78.50 465 VAL A N 1
ATOM 3234 C CA . VAL A 1 465 ? 26.257 -14.009 -57.046 1.00 78.50 465 VAL A CA 1
ATOM 3235 C C . VAL A 1 465 ? 25.396 -14.268 -58.285 1.00 78.50 465 VAL A C 1
ATOM 3237 O O . VAL A 1 465 ? 24.584 -13.422 -58.649 1.00 78.50 465 VAL A O 1
ATOM 3240 N N . HIS A 1 466 ? 25.511 -15.447 -58.902 1.00 77.12 466 HIS A N 1
ATOM 3241 C CA . HIS A 1 466 ? 24.728 -15.782 -60.096 1.00 77.12 466 HIS A CA 1
ATOM 3242 C C . HIS A 1 466 ? 23.243 -16.017 -59.792 1.00 77.12 466 HIS A C 1
ATOM 3244 O O . HIS A 1 466 ? 22.397 -15.635 -60.592 1.00 77.12 466 HIS A O 1
ATOM 3250 N N . GLY A 1 467 ? 22.908 -16.590 -58.632 1.00 75.94 467 GLY A N 1
ATOM 3251 C CA . GLY A 1 467 ? 21.522 -16.820 -58.212 1.00 75.94 467 GLY A CA 1
ATOM 3252 C C . GLY A 1 467 ? 20.739 -15.537 -57.917 1.00 75.94 467 GLY A C 1
ATOM 3253 O O . GLY A 1 467 ? 19.515 -15.553 -57.986 1.00 75.94 467 GLY A O 1
ATOM 3254 N N . ASN A 1 468 ? 21.436 -14.432 -57.629 1.00 70.94 468 ASN A N 1
ATOM 3255 C CA . ASN A 1 468 ? 20.843 -13.104 -57.444 1.00 70.94 468 ASN A CA 1
ATOM 3256 C C . ASN A 1 468 ? 21.031 -12.179 -58.665 1.00 70.94 468 ASN A C 1
ATOM 3258 O O . ASN A 1 468 ? 20.658 -11.007 -58.606 1.00 70.94 468 ASN A O 1
ATOM 3262 N N . SER A 1 469 ? 21.593 -12.677 -59.774 1.00 71.56 469 SER A N 1
ATOM 3263 C CA . SER A 1 469 ? 21.603 -11.940 -61.041 1.00 71.56 469 SER A CA 1
ATOM 3264 C C . SER A 1 469 ? 20.187 -11.901 -61.616 1.00 71.56 469 SER A C 1
ATOM 3266 O O . SER A 1 469 ? 19.538 -12.932 -61.770 1.00 71.56 469 SER A O 1
ATOM 3268 N N . ASN A 1 470 ? 19.708 -10.710 -61.974 1.00 64.75 470 ASN A N 1
ATOM 3269 C CA . ASN A 1 470 ? 18.426 -10.516 -62.656 1.00 64.75 470 ASN A CA 1
ATOM 3270 C C . ASN A 1 470 ? 18.553 -10.562 -64.191 1.00 64.75 470 ASN A C 1
ATOM 3272 O O . ASN A 1 470 ? 17.592 -10.247 -64.894 1.00 64.75 470 ASN A O 1
ATOM 3276 N N . THR A 1 471 ? 19.724 -10.934 -64.716 1.00 66.44 471 THR A N 1
ATOM 3277 C CA . THR A 1 471 ? 19.987 -11.000 -66.156 1.00 66.44 471 THR A CA 1
ATOM 3278 C C . THR A 1 471 ? 20.364 -12.415 -66.586 1.00 66.44 471 THR A C 1
ATOM 3280 O O . THR A 1 471 ? 21.096 -13.119 -65.890 1.00 66.44 471 THR A O 1
ATOM 3283 N N . ALA A 1 472 ? 19.858 -12.824 -67.753 1.00 65.75 472 ALA A N 1
ATOM 3284 C CA . ALA A 1 472 ? 20.182 -14.104 -68.385 1.00 65.75 472 ALA A CA 1
ATOM 3285 C C . ALA A 1 472 ? 21.354 -14.006 -69.385 1.00 65.75 472 ALA A C 1
ATOM 3287 O O . ALA A 1 472 ? 21.765 -15.023 -69.932 1.00 65.75 472 ALA A O 1
ATOM 3288 N N . SER A 1 473 ? 21.876 -12.799 -69.639 1.00 80.25 473 SER A N 1
ATOM 3289 C CA . SER A 1 473 ? 22.959 -12.547 -70.599 1.00 80.25 473 SER A CA 1
ATOM 3290 C C . SER A 1 473 ? 24.274 -12.338 -69.857 1.00 80.25 473 SER A C 1
ATOM 3292 O O . SER A 1 473 ? 24.435 -11.375 -69.102 1.00 80.25 473 SER A O 1
ATOM 3294 N N . CYS A 1 474 ? 25.237 -13.233 -70.084 1.00 78.62 474 CYS A N 1
ATOM 3295 C CA . CYS A 1 474 ? 26.554 -13.170 -69.447 1.00 78.62 474 CYS A CA 1
ATOM 3296 C C . CYS A 1 474 ? 27.314 -11.902 -69.853 1.00 78.62 474 CYS A C 1
ATOM 3298 O O . CYS A 1 474 ? 28.116 -11.376 -69.077 1.00 78.62 474 CYS A O 1
ATOM 3300 N N . ASN A 1 475 ? 27.042 -11.393 -71.053 1.00 79.25 475 ASN A N 1
ATOM 3301 C CA . ASN A 1 475 ? 27.755 -10.265 -71.635 1.00 79.25 475 ASN A CA 1
ATOM 3302 C C . ASN A 1 475 ? 27.515 -8.948 -70.871 1.00 79.25 475 ASN A C 1
ATOM 3304 O O . ASN A 1 475 ? 28.353 -8.046 -70.848 1.00 79.25 475 ASN A O 1
ATOM 3308 N N . LEU A 1 476 ? 26.404 -8.832 -70.148 1.00 76.88 476 LEU A N 1
ATOM 3309 C CA . LEU A 1 476 ? 26.148 -7.644 -69.334 1.00 76.88 476 LEU A CA 1
ATOM 3310 C C . LEU A 1 476 ? 27.132 -7.500 -68.163 1.00 76.88 476 LEU A C 1
ATOM 3312 O O . LEU A 1 476 ? 27.384 -6.382 -67.716 1.00 76.88 476 LEU A O 1
ATOM 3316 N N . CYS A 1 477 ? 27.723 -8.605 -67.695 1.00 77.00 477 CYS A N 1
ATOM 3317 C CA . CYS A 1 477 ? 28.616 -8.614 -66.533 1.00 77.00 477 CYS A CA 1
ATOM 3318 C C . CYS A 1 477 ? 30.049 -9.064 -66.851 1.00 77.00 477 CYS A C 1
ATOM 3320 O O . CYS A 1 477 ? 30.980 -8.644 -66.168 1.00 77.00 477 CYS A O 1
ATOM 3322 N N . HIS A 1 478 ? 30.239 -9.895 -67.877 1.00 80.38 478 HIS A N 1
ATOM 3323 C CA . HIS A 1 478 ? 31.515 -10.546 -68.186 1.00 80.38 478 HIS A CA 1
ATOM 3324 C C . HIS A 1 478 ? 32.149 -10.066 -69.496 1.00 80.38 478 HIS A C 1
ATOM 3326 O O . HIS A 1 478 ? 33.116 -10.664 -69.959 1.00 80.38 478 HIS A O 1
ATOM 3332 N N . GLU A 1 479 ? 31.658 -8.985 -70.102 1.00 83.50 479 GLU A N 1
ATOM 3333 C CA . GLU A 1 479 ? 32.311 -8.411 -71.282 1.00 83.50 479 GLU A CA 1
ATOM 3334 C C . GLU A 1 479 ? 33.662 -7.756 -70.987 1.00 83.50 479 GLU A C 1
ATOM 3336 O O . GLU A 1 479 ? 34.047 -7.498 -69.841 1.00 83.50 479 GLU A O 1
ATOM 3341 N N . LYS A 1 480 ? 34.398 -7.471 -72.064 1.00 76.75 480 LYS A N 1
ATOM 3342 C CA . LYS A 1 480 ? 35.681 -6.771 -71.993 1.00 76.75 480 LYS A CA 1
ATOM 3343 C C . LYS A 1 480 ? 35.560 -5.469 -71.184 1.00 76.75 480 LYS A C 1
ATOM 3345 O O . LYS A 1 480 ? 34.703 -4.635 -71.461 1.00 76.75 480 LYS A O 1
ATOM 3350 N N . ASN A 1 481 ? 36.490 -5.274 -70.244 1.00 72.94 481 ASN A N 1
ATOM 3351 C CA . ASN A 1 481 ? 36.613 -4.107 -69.354 1.00 72.94 481 ASN A CA 1
ATOM 3352 C C . ASN A 1 481 ? 35.511 -3.939 -68.290 1.00 72.94 481 ASN A C 1
ATOM 3354 O O . ASN A 1 481 ? 35.468 -2.895 -67.637 1.00 72.94 481 ASN A O 1
ATOM 3358 N N . GLN A 1 482 ? 34.657 -4.942 -68.064 1.00 75.25 482 GLN A N 1
ATOM 3359 C CA . GLN A 1 482 ? 33.698 -4.888 -66.959 1.00 75.25 482 GLN A CA 1
ATOM 3360 C C . GLN A 1 482 ? 34.411 -4.963 -65.600 1.00 75.25 482 GLN A C 1
ATOM 3362 O O . GLN A 1 482 ? 35.316 -5.777 -65.395 1.00 75.25 482 GLN A O 1
ATOM 3367 N N . SER A 1 483 ? 34.012 -4.098 -64.664 1.00 71.12 483 SER A N 1
ATOM 3368 C CA . SER A 1 483 ? 34.583 -4.026 -63.314 1.00 71.12 483 SER A CA 1
ATOM 3369 C C . SER A 1 483 ? 33.548 -3.543 -62.298 1.00 71.12 483 SER A C 1
ATOM 3371 O O . SER A 1 483 ? 32.738 -2.661 -62.579 1.00 71.12 483 SER A O 1
ATOM 3373 N N . TRP A 1 484 ? 33.569 -4.121 -61.098 1.00 69.44 484 TRP A N 1
ATOM 3374 C CA . TRP A 1 484 ? 32.600 -3.822 -60.040 1.00 69.44 484 TRP A CA 1
ATOM 3375 C C . TRP A 1 484 ? 33.263 -3.743 -58.661 1.00 69.44 484 TRP A C 1
ATOM 3377 O O . TRP A 1 484 ? 34.381 -4.221 -58.441 1.00 69.44 484 TRP A O 1
ATOM 3387 N N . ILE A 1 485 ? 32.579 -3.088 -57.720 1.00 67.00 485 ILE A N 1
ATOM 3388 C CA . ILE A 1 485 ? 33.090 -2.841 -56.367 1.00 67.00 485 ILE A CA 1
ATOM 3389 C C . ILE A 1 485 ? 33.302 -4.171 -55.643 1.00 67.00 485 ILE A C 1
ATOM 3391 O O . ILE A 1 485 ? 32.371 -4.941 -55.455 1.00 67.00 485 ILE A O 1
ATOM 3395 N N . GLY A 1 486 ? 34.527 -4.421 -55.177 1.00 69.81 486 GLY A N 1
ATOM 3396 C CA . GLY A 1 486 ? 34.857 -5.663 -54.476 1.00 69.81 486 GLY A CA 1
ATOM 3397 C C . GLY A 1 486 ? 35.308 -6.806 -55.387 1.00 69.81 486 GLY A C 1
ATOM 3398 O O . GLY A 1 486 ? 35.633 -7.871 -54.869 1.00 69.81 486 GLY A O 1
ATOM 3399 N N . MET A 1 487 ? 35.445 -6.584 -56.704 1.00 72.31 487 MET A N 1
ATOM 3400 C CA . MET A 1 487 ? 36.031 -7.567 -57.633 1.00 72.31 487 MET A CA 1
ATOM 3401 C C . MET A 1 487 ? 37.430 -8.045 -57.208 1.00 72.31 487 MET A C 1
ATOM 3403 O O . MET A 1 487 ? 37.828 -9.164 -57.515 1.00 72.31 487 MET A O 1
ATOM 3407 N N . SER A 1 488 ? 38.172 -7.224 -56.455 1.00 72.88 488 SER A N 1
ATOM 3408 C CA . SER A 1 488 ? 39.479 -7.578 -55.891 1.00 72.88 488 SER A CA 1
ATOM 3409 C C . SER A 1 488 ? 39.426 -8.745 -54.898 1.00 72.88 488 SER A C 1
ATOM 3411 O O . SER A 1 488 ? 40.462 -9.344 -54.626 1.00 72.88 488 SER A O 1
ATOM 3413 N N . MET A 1 489 ? 38.243 -9.095 -54.378 1.00 75.50 489 MET A N 1
ATOM 3414 C CA . MET A 1 489 ? 38.030 -10.279 -53.536 1.00 75.50 489 MET A CA 1
ATOM 3415 C C . MET A 1 489 ? 37.957 -11.584 -54.346 1.00 75.50 489 MET A C 1
ATOM 3417 O O . MET A 1 489 ? 38.026 -12.662 -53.763 1.00 75.50 489 MET A O 1
ATOM 3421 N N . TYR A 1 490 ? 37.852 -11.496 -55.676 1.00 80.19 490 TYR A N 1
ATOM 3422 C CA . TYR A 1 490 ? 37.713 -12.631 -56.591 1.00 80.19 490 TYR A CA 1
ATOM 3423 C C . TYR A 1 490 ? 38.811 -12.614 -57.662 1.00 80.19 490 TYR A C 1
ATOM 3425 O O . TYR A 1 490 ? 38.504 -12.480 -58.851 1.00 80.19 490 TYR A O 1
ATOM 3433 N N . PRO A 1 491 ? 40.095 -12.724 -57.275 1.00 81.06 491 PRO A N 1
ATOM 3434 C CA . PRO A 1 491 ? 41.191 -12.703 -58.234 1.00 81.06 491 PRO A CA 1
ATOM 3435 C C . PRO A 1 491 ? 41.036 -13.840 -59.249 1.00 81.06 491 PRO A C 1
ATOM 3437 O O . PRO A 1 491 ? 40.776 -14.985 -58.876 1.00 81.06 491 PRO A O 1
ATOM 3440 N N . GLY A 1 492 ? 41.197 -13.520 -60.534 1.00 79.50 492 GLY A N 1
ATOM 3441 C CA . GLY A 1 492 ? 41.173 -14.517 -61.598 1.00 79.50 492 GLY A CA 1
ATOM 3442 C C . GLY A 1 492 ? 42.328 -15.507 -61.442 1.00 79.50 492 GLY A C 1
ATOM 3443 O O . GLY A 1 492 ? 43.481 -15.105 -61.283 1.00 79.50 492 GLY A O 1
ATOM 3444 N N . ALA A 1 493 ? 42.034 -16.804 -61.499 1.00 80.25 493 ALA A N 1
ATOM 3445 C CA . ALA A 1 493 ? 43.031 -17.865 -61.394 1.00 80.25 493 ALA A CA 1
ATOM 3446 C C . ALA A 1 493 ? 42.739 -18.997 -62.397 1.00 80.25 493 ALA A C 1
ATOM 3448 O O . ALA A 1 493 ? 41.655 -19.580 -62.321 1.00 80.25 493 ALA A O 1
ATOM 3449 N N . PRO A 1 494 ? 43.678 -19.359 -63.296 1.00 78.31 494 PRO A N 1
ATOM 3450 C CA . PRO A 1 494 ? 44.976 -18.715 -63.550 1.00 78.31 494 PRO A CA 1
ATOM 3451 C C . PRO A 1 494 ? 44.852 -17.269 -64.065 1.00 78.31 494 PRO A C 1
ATOM 3453 O O . PRO A 1 494 ? 43.954 -16.963 -64.846 1.00 78.31 494 PRO A O 1
ATOM 3456 N N . ALA A 1 495 ? 45.757 -16.380 -63.644 1.00 72.81 495 ALA A N 1
ATOM 3457 C CA . ALA A 1 495 ? 45.741 -14.976 -64.059 1.00 72.81 495 ALA A CA 1
ATOM 3458 C C . ALA A 1 495 ? 46.451 -14.770 -65.410 1.00 72.81 495 ALA A C 1
ATOM 3460 O O . ALA A 1 495 ? 47.561 -15.264 -65.614 1.00 72.81 495 ALA A O 1
ATOM 3461 N N . GLY A 1 496 ? 45.834 -14.003 -66.315 1.00 72.75 496 GLY A N 1
ATOM 3462 C CA . GLY A 1 496 ? 46.473 -13.368 -67.478 1.00 72.75 496 GLY A CA 1
ATOM 3463 C C . GLY A 1 496 ? 46.945 -14.264 -68.635 1.00 72.75 496 GLY A C 1
ATOM 3464 O O . GLY A 1 496 ? 47.039 -13.771 -69.755 1.00 72.75 496 GLY A O 1
ATOM 3465 N N . ALA A 1 497 ? 47.205 -15.560 -68.434 1.00 74.88 497 ALA A N 1
ATOM 3466 C CA . ALA A 1 497 ? 47.718 -16.457 -69.478 1.00 74.88 497 ALA A CA 1
ATOM 3467 C C . ALA A 1 497 ? 46.771 -17.622 -69.803 1.00 74.88 497 ALA A C 1
ATOM 3469 O O . ALA A 1 497 ? 46.130 -18.207 -68.922 1.00 74.88 497 ALA A O 1
ATOM 3470 N N . ARG A 1 498 ? 46.713 -17.988 -71.090 1.00 81.25 498 ARG A N 1
ATOM 3471 C CA . ARG A 1 498 ? 45.997 -19.177 -71.564 1.00 81.25 498 ARG A CA 1
ATOM 3472 C C . ARG A 1 498 ? 46.759 -20.441 -71.154 1.00 81.25 498 ARG A C 1
ATOM 3474 O O . ARG A 1 498 ? 47.840 -20.702 -71.673 1.00 81.25 498 ARG A O 1
ATOM 3481 N N . VAL A 1 499 ? 46.186 -21.233 -70.252 1.00 82.56 499 VAL A N 1
ATOM 3482 C CA . VAL A 1 499 ? 46.726 -22.519 -69.798 1.00 82.56 499 VAL A CA 1
ATOM 3483 C C . VAL A 1 499 ? 45.876 -23.630 -70.422 1.00 82.56 499 VAL A C 1
ATOM 3485 O O . VAL A 1 499 ? 44.685 -23.723 -70.117 1.00 82.56 499 VAL A O 1
ATOM 3488 N N . PRO A 1 500 ? 46.438 -24.462 -71.319 1.00 80.62 500 PRO A N 1
ATOM 3489 C CA . PRO A 1 500 ? 45.690 -25.540 -71.958 1.00 80.62 500 PRO A CA 1
ATOM 3490 C C . PRO A 1 500 ? 45.042 -26.482 -70.934 1.00 80.62 500 PRO A C 1
ATOM 3492 O O . PRO A 1 500 ? 45.710 -26.970 -70.027 1.00 80.62 500 PRO A O 1
ATOM 3495 N N . GLY A 1 501 ? 43.738 -26.731 -71.082 1.00 75.88 501 GLY A N 1
ATOM 3496 C CA . GLY A 1 501 ? 42.977 -27.644 -70.218 1.00 75.88 501 GLY A CA 1
ATOM 3497 C C . GLY A 1 501 ? 42.662 -27.123 -68.809 1.00 75.88 501 GLY A C 1
ATOM 3498 O O . GLY A 1 501 ? 42.056 -27.853 -68.028 1.00 75.88 501 GLY A O 1
ATOM 3499 N N . ALA A 1 502 ? 43.042 -25.889 -68.464 1.00 80.50 502 ALA A N 1
ATOM 3500 C CA . ALA A 1 502 ? 42.747 -25.325 -67.151 1.00 80.50 502 ALA A CA 1
ATOM 3501 C C . ALA A 1 502 ? 41.271 -24.928 -67.002 1.00 80.50 502 ALA A C 1
ATOM 3503 O O . ALA A 1 502 ? 40.612 -24.524 -67.958 1.00 80.50 502 ALA A O 1
ATOM 3504 N N . THR A 1 503 ? 40.780 -24.996 -65.764 1.00 82.50 503 THR A N 1
ATOM 3505 C CA . THR A 1 503 ? 39.524 -24.356 -65.355 1.00 82.50 503 THR A CA 1
ATOM 3506 C C . THR A 1 503 ? 39.850 -23.011 -64.722 1.00 82.50 503 THR A C 1
ATOM 3508 O O . THR A 1 503 ? 40.685 -22.939 -63.819 1.00 82.50 503 THR A O 1
ATOM 3511 N N . TYR A 1 504 ? 39.192 -21.955 -65.189 1.00 82.12 504 TYR A N 1
ATOM 3512 C CA . TYR A 1 504 ? 39.388 -20.601 -64.688 1.00 82.12 504 TYR A CA 1
ATOM 3513 C C . TYR A 1 504 ? 38.380 -20.288 -63.579 1.00 82.12 504 TYR A C 1
ATOM 3515 O O . TYR A 1 504 ? 37.170 -20.374 -63.770 1.00 82.12 504 TYR A O 1
ATOM 3523 N N . THR A 1 505 ? 38.885 -19.913 -62.411 1.00 82.06 505 THR A N 1
ATOM 3524 C CA . THR A 1 505 ? 38.109 -19.519 -61.225 1.00 82.06 505 THR A CA 1
ATOM 3525 C C . THR A 1 505 ? 38.310 -18.035 -60.913 1.00 82.06 505 THR A C 1
ATOM 3527 O O . THR A 1 505 ? 39.178 -17.387 -61.505 1.00 82.06 505 THR A O 1
ATOM 3530 N N . GLY A 1 506 ? 37.500 -17.490 -60.001 1.00 80.19 506 GLY A N 1
ATOM 3531 C CA . GLY A 1 506 ? 37.459 -16.052 -59.722 1.00 80.19 506 GLY A CA 1
ATOM 3532 C C . GLY A 1 506 ? 36.634 -15.285 -60.758 1.00 80.19 506 GLY A C 1
ATOM 3533 O O . GLY A 1 506 ? 35.962 -15.885 -61.598 1.00 80.19 506 GLY A O 1
ATOM 3534 N N . PHE A 1 507 ? 36.650 -13.953 -60.690 1.00 81.56 507 PHE A N 1
ATOM 3535 C CA . PHE A 1 507 ? 35.940 -13.133 -61.668 1.00 81.56 507 PHE A CA 1
ATOM 3536 C C . PHE A 1 507 ? 36.726 -13.083 -62.981 1.00 81.56 507 PHE A C 1
ATOM 3538 O O . PHE A 1 507 ? 37.886 -12.670 -62.998 1.00 81.56 507 PHE A O 1
ATOM 3545 N N . GLN A 1 508 ? 36.079 -13.490 -64.074 1.00 81.31 508 GLN A N 1
ATOM 3546 C CA . GLN A 1 508 ? 36.678 -13.529 -65.404 1.00 81.31 508 GLN A CA 1
ATOM 3547 C C . GLN A 1 508 ? 35.812 -12.768 -66.398 1.00 81.31 508 GLN A C 1
ATOM 3549 O O . GLN A 1 508 ? 34.605 -12.964 -66.456 1.00 81.31 508 GLN A O 1
ATOM 3554 N N . THR A 1 509 ? 36.436 -11.918 -67.195 1.00 83.69 509 THR A N 1
ATOM 3555 C CA . THR A 1 509 ? 35.835 -11.241 -68.345 1.00 83.69 509 THR A CA 1
ATOM 3556 C C . THR A 1 509 ? 36.275 -11.931 -69.632 1.00 83.69 509 THR A C 1
ATOM 3558 O O . THR A 1 509 ? 37.249 -12.694 -69.630 1.00 83.69 509 THR A O 1
ATOM 3561 N N . ARG A 1 510 ? 35.553 -11.678 -70.727 1.00 85.50 510 ARG A N 1
ATOM 3562 C CA . ARG A 1 510 ? 35.805 -12.246 -72.053 1.00 85.50 510 ARG A CA 1
ATOM 3563 C C . ARG A 1 510 ? 37.302 -12.173 -72.389 1.00 85.50 510 ARG A C 1
ATOM 3565 O O . ARG A 1 510 ? 37.867 -11.080 -72.330 1.00 85.50 510 ARG A O 1
ATOM 3572 N N . PRO A 1 511 ? 37.944 -13.297 -72.754 1.00 87.62 511 PRO A N 1
ATOM 3573 C CA . PRO A 1 511 ? 39.331 -13.296 -73.203 1.00 87.62 511 PRO A CA 1
ATOM 3574 C C . PRO A 1 511 ? 39.543 -12.391 -74.422 1.00 87.62 511 PRO A C 1
ATOM 3576 O O . PRO A 1 511 ? 38.698 -12.327 -75.316 1.00 87.62 511 PRO A O 1
ATOM 3579 N N . PHE A 1 512 ? 40.673 -11.687 -74.470 1.00 86.00 512 PHE A N 1
ATOM 3580 C CA . PHE A 1 512 ? 41.060 -10.878 -75.627 1.00 86.00 512 PHE A CA 1
ATOM 3581 C C . PHE A 1 512 ? 42.581 -10.717 -75.719 1.00 86.00 512 PHE A C 1
ATOM 3583 O O . PHE A 1 512 ? 43.308 -10.924 -74.746 1.00 86.00 512 PHE A O 1
ATOM 3590 N N . ALA A 1 513 ? 43.067 -10.297 -76.891 1.00 84.50 513 ALA A N 1
ATOM 3591 C CA . ALA A 1 513 ? 44.486 -10.050 -77.133 1.00 84.50 513 ALA A CA 1
ATOM 3592 C C . ALA A 1 513 ? 45.062 -8.998 -76.165 1.00 84.50 513 ALA A C 1
ATOM 3594 O O . ALA A 1 513 ? 44.636 -7.842 -76.159 1.00 84.50 513 ALA A O 1
ATOM 3595 N N . GLY A 1 514 ? 46.047 -9.402 -75.365 1.00 81.44 514 GLY A N 1
ATOM 3596 C CA . GLY A 1 514 ? 46.694 -8.573 -74.345 1.00 81.44 514 GLY A CA 1
ATOM 3597 C C . GLY A 1 514 ? 46.277 -8.907 -72.911 1.00 81.44 514 GLY A C 1
ATOM 3598 O O . GLY A 1 514 ? 47.093 -8.708 -72.016 1.00 81.44 514 GLY A O 1
ATOM 3599 N N . GLY A 1 515 ? 45.086 -9.486 -72.700 1.00 79.69 515 GLY A N 1
ATOM 3600 C CA . GLY A 1 515 ? 44.566 -9.889 -71.385 1.00 79.69 515 GLY A CA 1
ATOM 3601 C C . GLY A 1 515 ? 44.540 -8.780 -70.318 1.00 79.69 515 GLY A C 1
ATOM 3602 O O . GLY A 1 515 ? 44.942 -7.638 -70.537 1.00 79.69 515 GLY A O 1
ATOM 3603 N N . THR A 1 516 ? 44.058 -9.119 -69.124 1.00 79.19 516 THR A N 1
ATOM 3604 C CA . THR A 1 516 ? 44.074 -8.268 -67.920 1.00 79.19 516 THR A CA 1
ATOM 3605 C C . THR A 1 516 ? 44.197 -9.154 -66.679 1.00 79.19 516 THR A C 1
ATOM 3607 O O . THR A 1 516 ? 44.175 -10.379 -66.771 1.00 79.19 516 THR A O 1
ATOM 3610 N N . GLY A 1 517 ? 44.266 -8.559 -65.484 1.00 74.94 517 GLY A N 1
ATOM 3611 C CA . GLY A 1 517 ? 44.199 -9.322 -64.228 1.00 74.94 517 GLY A CA 1
ATOM 3612 C C . GLY A 1 517 ? 42.919 -10.161 -64.056 1.00 74.94 517 GLY A C 1
ATOM 3613 O O . GLY A 1 517 ? 42.894 -11.053 -63.215 1.00 74.94 517 GLY A O 1
ATOM 3614 N N . THR A 1 518 ? 41.882 -9.905 -64.857 1.00 77.81 518 THR A N 1
ATOM 3615 C CA . THR A 1 518 ? 40.589 -10.608 -64.854 1.00 77.81 518 THR A CA 1
ATOM 3616 C C . THR A 1 518 ? 40.158 -11.039 -66.258 1.00 77.81 518 THR A C 1
ATOM 3618 O O . THR A 1 518 ? 38.975 -11.250 -66.498 1.00 77.81 518 THR A O 1
ATOM 3621 N N . SER A 1 519 ? 41.071 -11.121 -67.229 1.00 82.94 519 SER A N 1
ATOM 3622 C CA . SER A 1 519 ? 40.797 -11.718 -68.543 1.00 82.94 519 SER A CA 1
ATOM 3623 C C . SER A 1 519 ? 42.001 -12.504 -69.032 1.00 82.94 519 SER A C 1
ATOM 3625 O O . SER A 1 519 ? 43.154 -12.099 -68.871 1.00 82.94 519 SER A O 1
ATOM 3627 N N . VAL A 1 520 ? 41.727 -13.643 -69.654 1.00 86.50 520 VAL A N 1
ATOM 3628 C CA . VAL A 1 520 ? 42.759 -14.488 -70.252 1.00 86.50 520 VAL A CA 1
ATOM 3629 C C . VAL A 1 520 ? 43.269 -13.823 -71.531 1.00 86.50 520 VAL A C 1
ATOM 3631 O O . VAL A 1 520 ? 42.475 -13.381 -72.362 1.00 86.50 520 VAL A O 1
ATOM 3634 N N . ASN A 1 521 ? 44.590 -13.762 -71.715 1.00 86.69 521 ASN A N 1
ATOM 3635 C CA . ASN A 1 521 ? 45.170 -13.354 -72.990 1.00 86.69 521 ASN A CA 1
ATOM 3636 C C . ASN A 1 521 ? 44.956 -14.458 -74.039 1.00 86.69 521 ASN A C 1
ATOM 3638 O O . ASN A 1 521 ? 45.714 -15.429 -74.096 1.00 86.69 521 ASN A O 1
ATOM 3642 N N . ASP A 1 522 ? 43.907 -14.310 -74.844 1.00 86.00 522 ASP A N 1
ATOM 3643 C CA . ASP A 1 522 ? 43.585 -15.189 -75.967 1.00 86.00 522 ASP A CA 1
ATOM 3644 C C . ASP A 1 522 ? 43.123 -14.339 -77.159 1.00 86.00 522 ASP A C 1
ATOM 3646 O O . ASP A 1 522 ? 42.017 -13.802 -77.179 1.00 86.00 522 ASP A O 1
ATOM 3650 N N . ALA A 1 523 ? 43.998 -14.192 -78.156 1.00 82.25 523 ALA A N 1
ATOM 3651 C CA . ALA A 1 523 ? 43.705 -13.439 -79.375 1.00 82.25 523 ALA A CA 1
ATOM 3652 C C . ALA A 1 523 ? 42.769 -14.189 -80.341 1.00 82.25 523 ALA A C 1
ATOM 3654 O O . ALA A 1 523 ? 42.282 -13.589 -81.296 1.00 82.25 523 ALA A O 1
ATOM 3655 N N . THR A 1 524 ? 42.540 -15.485 -80.111 1.00 83.19 524 THR A N 1
ATOM 3656 C CA . THR A 1 524 ? 41.707 -16.351 -80.961 1.00 83.19 524 THR A CA 1
ATOM 3657 C C . THR A 1 524 ? 40.279 -16.507 -80.441 1.00 83.19 524 THR A C 1
ATOM 3659 O O . THR A 1 524 ? 39.440 -17.099 -81.115 1.00 83.19 524 THR A O 1
ATOM 3662 N N . HIS A 1 525 ? 39.983 -15.960 -79.260 1.00 85.25 525 HIS A N 1
ATOM 3663 C CA . HIS A 1 525 ? 38.656 -16.012 -78.664 1.00 85.25 525 HIS A CA 1
ATOM 3664 C C . HIS A 1 525 ? 37.669 -15.079 -79.386 1.00 85.25 525 HIS A C 1
ATOM 3666 O O . HIS A 1 525 ? 38.007 -13.951 -79.748 1.00 85.25 525 HIS A O 1
ATOM 3672 N N . VAL A 1 526 ? 36.421 -15.528 -79.557 1.00 83.19 526 VAL A N 1
ATOM 3673 C CA . VAL A 1 526 ? 35.352 -14.734 -80.186 1.00 83.19 526 VAL A CA 1
ATOM 3674 C C . VAL A 1 526 ? 35.089 -13.434 -79.416 1.00 83.19 526 VAL A C 1
ATOM 3676 O O . VAL A 1 526 ? 35.059 -13.420 -78.180 1.00 83.19 526 VAL A O 1
ATOM 3679 N N . THR A 1 527 ? 34.891 -12.335 -80.146 1.00 82.44 527 THR A N 1
ATOM 3680 C CA . THR A 1 527 ? 34.792 -10.969 -79.598 1.00 82.44 527 THR A CA 1
ATOM 3681 C C . THR A 1 527 ? 33.358 -10.498 -79.331 1.00 82.44 527 THR A C 1
ATOM 3683 O O . THR A 1 527 ? 33.175 -9.403 -78.807 1.00 82.44 527 THR A O 1
ATOM 3686 N N . SER A 1 528 ? 32.349 -11.304 -79.673 1.00 81.19 528 SER A N 1
ATOM 3687 C CA . SER A 1 528 ? 30.918 -11.036 -79.470 1.00 81.19 528 SER A CA 1
ATOM 3688 C C . SER A 1 528 ? 30.125 -12.351 -79.336 1.00 81.19 528 SER A C 1
ATOM 3690 O O . SER A 1 528 ? 30.703 -13.430 -79.478 1.00 81.19 528 SER A O 1
ATOM 3692 N N . GLY A 1 529 ? 28.818 -12.271 -79.049 1.00 82.50 529 GLY A N 1
ATOM 3693 C CA . GLY A 1 529 ? 27.930 -13.435 -78.846 1.00 82.50 529 GLY A CA 1
ATOM 3694 C C . GLY A 1 529 ? 27.820 -13.863 -77.379 1.00 82.50 529 GLY A C 1
ATOM 3695 O O . GLY A 1 529 ? 28.632 -13.440 -76.559 1.00 82.50 529 GLY A O 1
ATOM 3696 N N . GLU A 1 530 ? 26.810 -14.648 -77.002 1.00 84.38 530 GLU A N 1
ATOM 3697 C CA . GLU A 1 530 ? 26.595 -15.031 -75.598 1.00 84.38 530 GLU A CA 1
ATOM 3698 C C . GLU A 1 530 ? 27.556 -16.135 -75.153 1.00 84.38 530 GLU A C 1
ATOM 3700 O O . GLU A 1 530 ? 27.770 -17.128 -75.846 1.00 84.38 530 GLU A O 1
ATOM 3705 N N . CYS A 1 531 ? 28.129 -15.997 -73.954 1.00 80.31 531 CYS A N 1
ATOM 3706 C CA . CYS A 1 531 ? 29.053 -17.002 -73.418 1.00 80.31 531 CYS A CA 1
ATOM 3707 C C . CYS A 1 531 ? 28.399 -18.387 -73.267 1.00 80.31 531 CYS A C 1
ATOM 3709 O O . CYS A 1 531 ? 29.084 -19.402 -73.407 1.00 80.31 531 CYS A O 1
ATOM 3711 N N . SER A 1 532 ? 27.087 -18.441 -73.014 1.00 79.06 532 SER A N 1
ATOM 3712 C CA . SER A 1 532 ? 26.310 -19.683 -72.909 1.00 79.06 532 SER A CA 1
ATOM 3713 C C . SER A 1 532 ? 26.163 -20.462 -74.209 1.00 79.06 532 SER A C 1
ATOM 3715 O O . SER A 1 532 ? 25.818 -21.639 -74.157 1.00 79.06 532 SER A O 1
ATOM 3717 N N . ASP A 1 533 ? 26.459 -19.853 -75.356 1.00 81.69 533 ASP A N 1
ATOM 3718 C CA . ASP A 1 533 ? 26.418 -20.555 -76.641 1.00 81.69 533 ASP A CA 1
ATOM 3719 C C . ASP A 1 533 ? 27.596 -21.538 -76.780 1.00 81.69 533 ASP A C 1
ATOM 3721 O O . ASP A 1 533 ? 27.509 -22.527 -77.509 1.00 81.69 533 ASP A O 1
ATOM 3725 N N . CYS A 1 534 ? 28.690 -21.291 -76.048 1.00 79.62 534 CYS A N 1
ATOM 3726 C CA . CYS A 1 534 ? 29.939 -22.056 -76.130 1.00 79.62 534 CYS A CA 1
ATOM 3727 C C . CYS A 1 534 ? 30.350 -22.722 -74.804 1.00 79.62 534 CYS A C 1
ATOM 3729 O O . CYS A 1 534 ? 31.146 -23.665 -74.807 1.00 79.62 534 CYS A O 1
ATOM 3731 N N . HIS A 1 535 ? 29.844 -22.239 -73.666 1.00 78.50 535 HIS A N 1
ATOM 3732 C CA . HIS A 1 535 ? 30.202 -22.721 -72.331 1.00 78.50 535 HIS A CA 1
ATOM 3733 C C . HIS A 1 535 ? 28.967 -23.169 -71.544 1.00 78.50 535 HIS A C 1
ATOM 3735 O O . HIS A 1 535 ? 27.919 -22.536 -71.591 1.00 78.50 535 HIS A O 1
ATOM 3741 N N . ASN A 1 536 ? 29.112 -24.244 -70.765 1.00 71.88 536 ASN A N 1
ATOM 3742 C CA . ASN A 1 536 ? 28.054 -24.802 -69.912 1.00 71.88 536 ASN A CA 1
ATOM 3743 C C . ASN A 1 536 ? 28.420 -24.848 -68.413 1.00 71.88 536 ASN A C 1
ATOM 3745 O O . ASN A 1 536 ? 27.608 -25.291 -67.602 1.00 71.88 536 ASN A O 1
ATOM 3749 N N . GLY A 1 537 ? 29.620 -24.389 -68.033 1.00 69.12 537 GLY A N 1
ATOM 3750 C CA . GLY A 1 537 ? 30.110 -24.357 -66.652 1.00 69.12 537 GLY A CA 1
ATOM 3751 C C . GLY A 1 537 ? 30.572 -22.958 -66.242 1.00 69.12 537 GLY A C 1
ATOM 3752 O O . GLY A 1 537 ? 31.578 -22.473 -66.750 1.00 69.12 537 GLY A O 1
ATOM 3753 N N . PHE A 1 538 ? 29.843 -22.326 -65.314 1.00 70.38 538 PHE A N 1
ATOM 3754 C CA . PHE A 1 538 ? 30.051 -20.924 -64.900 1.00 70.38 538 PHE A CA 1
ATOM 3755 C C . PHE A 1 538 ? 30.476 -20.751 -63.433 1.00 70.38 538 PHE A C 1
ATOM 3757 O O . PHE A 1 538 ? 30.809 -19.654 -62.992 1.00 70.38 538 PHE A O 1
ATOM 3764 N N . THR A 1 539 ? 30.506 -21.836 -62.657 1.00 65.12 539 THR A N 1
ATOM 3765 C CA . THR A 1 539 ? 31.088 -21.854 -61.303 1.00 65.12 539 THR A CA 1
ATOM 3766 C C . THR A 1 539 ? 32.619 -21.927 -61.341 1.00 65.12 539 THR A C 1
ATOM 3768 O O . THR A 1 539 ? 33.284 -21.416 -60.442 1.00 65.12 539 THR A O 1
ATOM 3771 N N . GLY A 1 540 ? 33.163 -22.482 -62.424 1.00 67.94 540 GLY A N 1
ATOM 3772 C CA . GLY A 1 540 ? 34.524 -22.310 -62.919 1.00 67.94 540 GLY A CA 1
ATOM 3773 C C . GLY A 1 540 ? 34.473 -22.446 -64.440 1.00 67.94 540 GLY A C 1
ATOM 3774 O O . GLY A 1 540 ? 33.887 -23.407 -64.937 1.00 67.94 540 GLY A O 1
ATOM 3775 N N . PHE A 1 541 ? 35.023 -21.475 -65.169 1.00 71.56 541 PHE A N 1
ATOM 3776 C CA . PHE A 1 541 ? 35.030 -21.461 -66.632 1.00 71.56 541 PHE A CA 1
ATOM 3777 C C . PHE A 1 541 ? 35.912 -22.604 -67.141 1.00 71.56 541 PHE A C 1
ATOM 3779 O O . PHE A 1 541 ? 37.141 -22.496 -67.200 1.00 71.56 541 PHE A O 1
ATOM 3786 N N . ALA A 1 542 ? 35.270 -23.729 -67.442 1.00 66.75 542 ALA A N 1
ATOM 3787 C CA . ALA A 1 542 ? 35.897 -24.909 -68.016 1.00 66.75 542 ALA A CA 1
ATOM 3788 C C . ALA A 1 542 ? 36.091 -24.735 -69.537 1.00 66.75 542 ALA A C 1
ATOM 3790 O O . ALA A 1 542 ? 35.415 -23.899 -70.155 1.00 66.75 542 ALA A O 1
ATOM 3791 N N . PRO A 1 543 ? 36.995 -25.520 -70.159 1.00 66.19 543 PRO A N 1
ATOM 3792 C CA . PRO A 1 543 ? 37.154 -25.534 -71.607 1.00 66.19 543 PRO A CA 1
ATOM 3793 C C . PRO A 1 543 ? 35.800 -25.709 -72.313 1.00 66.19 543 PRO A C 1
ATOM 3795 O O . PRO A 1 543 ? 34.949 -26.442 -71.799 1.00 66.19 543 PRO A O 1
ATOM 3798 N N . PRO A 1 544 ? 35.586 -25.050 -73.467 1.00 65.25 544 PRO A N 1
ATOM 3799 C CA . PRO A 1 544 ? 34.334 -25.162 -74.200 1.00 65.25 544 PRO A CA 1
ATOM 3800 C C . PRO A 1 544 ? 34.043 -26.635 -74.484 1.00 65.25 544 PRO A C 1
ATOM 3802 O O . PRO A 1 544 ? 34.899 -27.373 -74.979 1.00 65.25 544 PRO A O 1
ATOM 3805 N N . THR A 1 545 ? 32.836 -27.068 -74.138 1.00 58.69 545 THR A N 1
ATOM 3806 C CA . THR A 1 545 ? 32.350 -28.381 -74.547 1.00 58.69 545 THR A CA 1
ATOM 3807 C C . THR A 1 545 ? 31.632 -28.180 -75.866 1.00 58.69 545 THR A C 1
ATOM 3809 O O . THR A 1 545 ? 30.777 -27.306 -75.987 1.00 58.69 545 THR A O 1
ATOM 3812 N N . MET A 1 546 ? 32.012 -28.943 -76.890 1.00 58.75 546 MET A N 1
ATOM 3813 C CA . MET A 1 546 ? 31.263 -28.920 -78.141 1.00 58.75 546 MET A CA 1
ATOM 3814 C C . MET A 1 546 ? 29.829 -29.357 -77.829 1.00 58.75 546 MET A C 1
ATOM 3816 O O . MET A 1 546 ? 29.607 -30.479 -77.371 1.00 58.75 546 MET A O 1
ATOM 3820 N N . GLY A 1 547 ? 28.868 -28.452 -78.023 1.00 53.12 547 GLY A N 1
ATOM 3821 C CA . GLY A 1 547 ? 27.452 -28.780 -77.910 1.00 53.12 547 GLY A CA 1
ATOM 3822 C C . GLY A 1 547 ? 27.086 -29.891 -78.894 1.00 53.12 547 GLY A C 1
ATOM 3823 O O . GLY A 1 547 ? 27.735 -30.054 -79.928 1.00 53.12 547 GLY A O 1
ATOM 3824 N N . SER A 1 548 ? 26.019 -30.636 -78.603 1.00 50.69 548 SER A N 1
ATOM 3825 C CA . SER A 1 548 ? 25.577 -31.817 -79.368 1.00 50.69 548 SER A CA 1
ATOM 3826 C C . SER A 1 548 ? 25.347 -31.567 -80.867 1.00 50.69 548 SER A C 1
ATOM 3828 O O . SER A 1 548 ? 25.234 -32.522 -81.628 1.00 50.69 548 SER A O 1
ATOM 3830 N N . ASN A 1 549 ? 25.282 -30.298 -81.284 1.00 51.53 549 ASN A N 1
ATOM 3831 C CA . ASN A 1 549 ? 24.992 -29.860 -82.647 1.00 51.53 549 ASN A CA 1
ATOM 3832 C C . ASN A 1 549 ? 26.161 -29.107 -83.316 1.00 51.53 549 ASN A C 1
ATOM 3834 O O . ASN A 1 549 ? 25.950 -28.449 -84.334 1.00 51.53 549 ASN A O 1
ATOM 3838 N N . HIS A 1 550 ? 27.380 -29.151 -82.767 1.00 53.91 550 HIS A N 1
ATOM 3839 C CA . HIS A 1 550 ? 28.525 -28.488 -83.396 1.00 53.91 550 HIS A CA 1
ATOM 3840 C C . HIS A 1 550 ? 29.010 -29.279 -84.626 1.00 53.91 550 HIS A C 1
ATOM 3842 O O . HIS A 1 550 ? 29.492 -30.404 -84.493 1.00 53.91 550 HIS A O 1
ATOM 3848 N N . ILE A 1 551 ? 28.918 -28.683 -85.821 1.00 48.97 551 ILE A N 1
ATOM 3849 C CA . ILE A 1 551 ? 29.532 -29.218 -87.047 1.00 48.97 551 ILE A CA 1
ATOM 3850 C C . ILE A 1 551 ? 31.015 -28.813 -87.034 1.00 48.97 551 ILE A C 1
ATOM 3852 O O . ILE A 1 551 ? 31.301 -27.615 -87.036 1.00 48.97 551 ILE A O 1
ATOM 3856 N N . PRO A 1 552 ? 31.965 -29.765 -86.988 1.00 42.91 552 PRO A N 1
ATOM 3857 C CA . PRO A 1 552 ? 33.382 -29.441 -87.062 1.00 42.91 552 PRO A CA 1
ATOM 3858 C C . PRO A 1 552 ? 33.705 -28.880 -88.450 1.00 42.91 552 PRO A C 1
ATOM 3860 O O . PRO A 1 552 ? 33.317 -29.475 -89.456 1.00 42.91 552 PRO A O 1
ATOM 3863 N N . VAL A 1 553 ? 34.397 -27.740 -88.486 1.00 47.03 553 VAL A N 1
ATOM 3864 C CA . VAL A 1 553 ? 35.003 -27.185 -89.705 1.00 47.03 553 VAL A CA 1
ATOM 3865 C C . VAL A 1 553 ? 36.482 -27.517 -89.721 1.00 47.03 553 VAL A C 1
ATOM 3867 O O . VAL A 1 553 ? 37.118 -27.329 -88.657 1.00 47.03 553 VAL A O 1
#

Radius of gyration: 55.41 Å; chains: 1; bounding box: 116×53×160 Å

Secondary structure (DSSP, 8-state):
--SPPP---S-GGGT-TTTS-SSPPPSS-----TT-EE--TT--S-THHHHSTT--TTSSTT-S----PPP--SS-TT--S-SSS--HHHHGGG---S-EEPPSSPPPTTSSGGGSSPPPHHHHHHT---S-THHHHSTT---TTGGGS--S-SB--TT--B-S--EEEEB--SSEEE-TTS--TTS-GGGT-S-TTTB-S--PPTTPPP--TT--HHHH-S-TTSPPPHHHHHHTSS-SSS-THHHHSHHHHTTS--SSPPP---TTPPP-TT--THHHHBSTTSSB-SSSP-TT--S-S-EEE-TT--S-HHHHHSTT--TTTSTT-TT-----TTSSSPPPP--TTS-GGGTSTT-SPPSEEETT-S-S--TT-EE--TT--S-THHHHSTT--TTSSTT------PPP-----TT--TT-SS-THHHHGGGPPPS-EESS-S-SSSSSSGGGSSPPPHHHHHHT---S-THHHHSTT---TTGGGS--BS-SB--TTPPBBSS-EEEETT-BTTEEE-TTS-SSS-GGGT---TTTBPPPP--TTPPP-

pLDDT: mean 75.39, std 10.84, range [38.25, 95.38]